Protein AF-0000000065987281 (afdb_homodimer)

Organism: Mycobacterium tuberculosis (strain CDC 1551 / Oshkosh) (NCBI:txid83331)

Nearest PDB structures (foldseek):
  4pws-assembly1_A  TM=9.158E-01  e=1.851E-15  Mycobacterium tuberculosis
  1tu1-assembly1_A  TM=6.403E-01  e=1.860E-04  Pseudomonas aeruginosa PAO1
  6e8a-assembly1_A-3  TM=5.731E-01  e=9.813E-04  Salmonella enterica subsp. enterica serovar Typhimurium
  6e8a-assembly2_B-2  TM=5.804E-01  e=4.147E-03  Salmonella enterica subsp. enterica serovar Typhimurium
  4r1d-assembly1_B  TM=4.028E-01  e=1.478E+00  Pseudomonas aeruginosa PAO1

pLDDT: mean 78.79, std 28.41, range [20.97, 98.88]

Secondary structure (DSSP, 8-state):
------------------------------------------------------PPPPPHHHHHHHTT-EEEEE-GGG-SSEEEE----TTEEE---TTS-TT-EEEEESSSSSEEEEEEEEEES---HHHHHTTTTHHHHHSTT-EEEEEE---BTTB-EEEEEEEEEETTEEEEEEEEEE--BPSTTT--EEEEEEEEEEEGGGTTTTHHHHHHHHHH-EEEE-/------------------------------------------------------PPPPPHHHHHH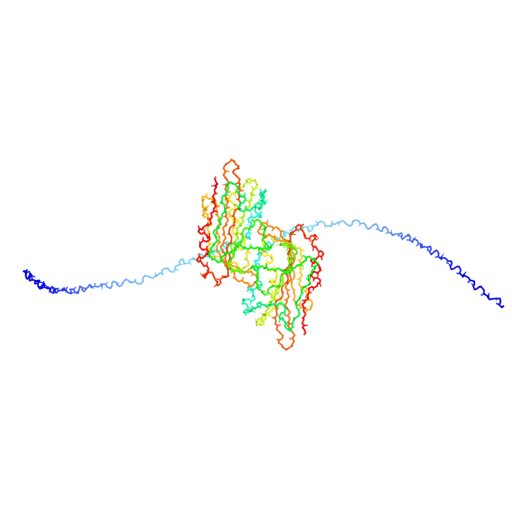HTT-EEEEE-GGG-SSEEEE----TTEEE---TTS-TT-EEEEESSSSSEEEEEEEEEES---HHHHHTTTTHHHHHSTT-EEEEEE---BTTB-EEEEEEEEEETTEEEEEEEEEE--BPSTTT--EEEEEEEEEEEGGGTTTTHHHHHHHHHH-EEEE-

Sequence (452 aa):
MAGRRCPQDSVRPLAVAVAVATLAMSAVACGPKSPDFQSILSTSPTTSAVSTTTEVPVPLWKYLESVGVTGEPVAPSSLTDLTVSIPTPPGWAPMKNPNITPNTEMIAKGESYPTAMLMVFKLHRDFDIAEALKHGTADARLSTNFTELDSSTADFNGFPSSMIQGSYDLHGRRLHTWNRIVFPTGAPPAKQRYLVQLTITSLANEAVKHASDIEAIIAGFVVAAKMAGRRCPQDSVRPLAVAVAVATLAMSAVACGPKSPDFQSILSTSPTTSAVSTTTEVPVPLWKYLESVGVTGEPVAPSSLTDLTVSIPTPPGWAPMKNPNITPNTEMIAKGESYPTAMLMVFKLHRDFDIAEALKHGTADARLSTNFTELDSSTADFNGFPSSMIQGSYDLHGRRLHTWNRIVFPTGAPPAKQRYLVQLTITSLANEAVKHASDIEAIIAGFVVAAK

Structure (mmCIF, N/CA/C/O backbone):
data_AF-0000000065987281-model_v1
#
loop_
_entity.id
_entity.type
_entity.pdbx_description
1 polymer 'Putative lipoprotein LpqT'
#
loop_
_atom_site.group_PDB
_atom_site.id
_atom_site.type_symbol
_atom_site.label_atom_id
_atom_site.label_alt_id
_atom_site.label_comp_id
_atom_site.label_asym_id
_atom_site.label_entity_id
_atom_site.label_seq_id
_atom_site.pdbx_PDB_ins_code
_atom_site.Cartn_x
_atom_site.Cartn_y
_atom_site.Cartn_z
_atom_site.occupancy
_atom_site.B_iso_or_equiv
_atom_site.auth_seq_id
_atom_site.auth_comp_id
_atom_site.auth_asym_id
_atom_site.auth_atom_id
_atom_site.pdbx_PDB_model_num
ATOM 1 N N . MET A 1 1 ? -55.469 58.344 -33.75 1 21.7 1 MET A N 1
ATOM 2 C CA . MET A 1 1 ? -55.719 58.031 -35.156 1 21.7 1 MET A CA 1
ATOM 3 C C . MET A 1 1 ? -54.438 58.156 -35.969 1 21.7 1 MET A C 1
ATOM 5 O O . MET A 1 1 ? -54.375 57.656 -37.094 1 21.7 1 MET A O 1
ATOM 9 N N . ALA A 1 2 ? -53.531 59.188 -35.688 1 26.03 2 ALA A N 1
ATOM 10 C CA . ALA A 1 2 ? -52.688 59.875 -36.656 1 26.03 2 ALA A CA 1
ATOM 11 C C . ALA A 1 2 ? -51.531 59.031 -37.094 1 26.03 2 ALA A C 1
ATOM 13 O O . ALA A 1 2 ? -50.875 58.375 -36.25 1 26.03 2 ALA A O 1
ATOM 14 N N . GLY A 1 3 ? -51.406 58.688 -38.406 1 23.92 3 GLY A N 1
ATOM 15 C CA . GLY A 1 3 ? -50.875 57.75 -39.375 1 23.92 3 GLY A CA 1
ATOM 16 C C . GLY A 1 3 ? -49.375 57.969 -39.688 1 23.92 3 GLY A C 1
ATOM 17 O O . GLY A 1 3 ? -49.031 58.656 -40.625 1 23.92 3 GLY A O 1
ATOM 18 N N . ARG A 1 4 ? -48.5 58.344 -38.594 1 27.12 4 ARG A N 1
ATOM 19 C CA . ARG A 1 4 ? -47.219 59 -38.906 1 27.12 4 ARG A CA 1
ATOM 20 C C . ARG A 1 4 ? -46.344 58.125 -39.781 1 27.12 4 ARG A C 1
ATOM 22 O O . ARG A 1 4 ? -46.156 56.938 -39.531 1 27.12 4 ARG A O 1
ATOM 29 N N . ARG A 1 5 ? -46.281 58.531 -41.125 1 22.77 5 ARG A N 1
ATOM 30 C CA . ARG A 1 5 ? -45.75 57.969 -42.375 1 22.77 5 ARG A CA 1
ATOM 31 C C . ARG A 1 5 ? -44.25 57.719 -42.25 1 22.77 5 ARG A C 1
ATOM 33 O O . ARG A 1 5 ? -43.469 58.625 -41.906 1 22.77 5 ARG A O 1
ATOM 40 N N . CYS A 1 6 ? -43.75 56.438 -42.031 1 26.55 6 CYS A N 1
ATOM 41 C CA . CYS A 1 6 ? -42.5 55.781 -41.75 1 26.55 6 CYS A CA 1
ATOM 42 C C . CYS A 1 6 ? -41.531 55.906 -42.906 1 26.55 6 CYS A C 1
ATOM 44 O O . CYS A 1 6 ? -40.594 55.094 -43.031 1 26.55 6 CYS A O 1
ATOM 46 N N . PRO A 1 7 ? -41.469 57.219 -43.625 1 26.38 7 PRO A N 1
ATOM 47 C CA . PRO A 1 7 ? -40.906 57 -44.938 1 26.38 7 PRO A CA 1
ATOM 48 C C . PRO A 1 7 ? -39.531 56.344 -44.875 1 26.38 7 PRO A C 1
ATOM 50 O O . PRO A 1 7 ? -38.875 56.344 -43.844 1 26.38 7 PRO A O 1
ATOM 53 N N . GLN A 1 8 ? -39.031 55.875 -46.094 1 21.27 8 GLN A N 1
ATOM 54 C CA . GLN A 1 8 ? -38.25 54.938 -46.938 1 21.27 8 GLN A CA 1
ATOM 55 C C . GLN A 1 8 ? -36.812 55.438 -47.094 1 21.27 8 GLN A C 1
ATOM 57 O O . GLN A 1 8 ? -36.594 56.469 -47.688 1 21.27 8 GLN A O 1
ATOM 62 N N . ASP A 1 9 ? -36.031 55.469 -45.875 1 23.39 9 ASP A N 1
ATOM 63 C CA . ASP A 1 9 ? -34.688 56.062 -45.875 1 23.39 9 ASP A CA 1
ATOM 64 C C . ASP A 1 9 ? -33.812 55.406 -46.969 1 23.39 9 ASP A C 1
ATOM 66 O O . ASP A 1 9 ? -33.75 54.188 -47.062 1 23.39 9 ASP A O 1
ATOM 70 N N . SER A 1 10 ? -33.656 56.094 -48.156 1 23.81 10 SER A N 1
ATOM 71 C CA . SER A 1 10 ? -32.969 55.844 -49.438 1 23.81 10 SER A CA 1
ATOM 72 C C . SER A 1 10 ? -31.5 55.562 -49.219 1 23.81 10 SER A C 1
ATOM 74 O O . SER A 1 10 ? -30.797 56.375 -48.625 1 23.81 10 SER A O 1
ATOM 76 N N . VAL A 1 11 ? -31.109 54.281 -49.125 1 28.66 11 VAL A N 1
ATOM 77 C CA . VAL A 1 11 ? -29.844 53.562 -48.938 1 28.66 11 VAL A CA 1
ATOM 78 C C . VAL A 1 11 ? -28.891 53.906 -50.062 1 28.66 11 VAL A C 1
ATOM 80 O O . VAL A 1 11 ? -29.125 53.594 -51.219 1 28.66 11 VAL A O 1
ATOM 83 N N . ARG A 1 12 ? -28.391 55.188 -50.094 1 24.36 12 ARG A N 1
ATOM 84 C CA . ARG A 1 12 ? -27.547 55.562 -51.219 1 24.36 12 ARG A CA 1
ATOM 85 C C . ARG A 1 12 ? -26.297 54.688 -51.281 1 24.36 12 ARG A C 1
ATOM 87 O O . ARG A 1 12 ? -25.609 54.5 -50.281 1 24.36 12 ARG A O 1
ATOM 94 N N . PRO A 1 13 ? -26.047 53.938 -52.406 1 29.09 13 PRO A N 1
ATOM 95 C CA . PRO A 1 13 ? -25.094 52.875 -52.75 1 29.09 13 PRO A CA 1
ATOM 96 C C . PRO A 1 13 ? -23.672 53.406 -52.906 1 29.09 13 PRO A C 1
ATOM 98 O O . PRO A 1 13 ? -22.766 52.625 -53.281 1 29.09 13 PRO A O 1
ATOM 101 N N . LEU A 1 14 ? -23.219 54.438 -52.125 1 26.23 14 LEU A N 1
ATOM 102 C CA . LEU A 1 14 ? -22.094 55.062 -52.812 1 26.23 14 LEU A CA 1
ATOM 103 C C . LEU A 1 14 ? -20.984 54.031 -53.094 1 26.23 14 LEU A C 1
ATOM 105 O O . LEU A 1 14 ? -20.719 53.188 -52.25 1 26.23 14 LEU A O 1
ATOM 109 N N . ALA A 1 15 ? -20.391 53.969 -54.312 1 24.39 15 ALA A N 1
ATOM 110 C CA . ALA A 1 15 ? -19.5 53.281 -55.25 1 24.39 15 ALA A CA 1
ATOM 111 C C . ALA A 1 15 ? -18.047 53.375 -54.812 1 24.39 15 ALA A C 1
ATOM 113 O O . ALA A 1 15 ? -17.484 54.469 -54.688 1 24.39 15 ALA A O 1
ATOM 114 N N . VAL A 1 16 ? -17.641 52.5 -53.844 1 25.03 16 VAL A N 1
ATOM 115 C CA . VAL A 1 16 ? -16.312 52.438 -53.219 1 25.03 16 VAL A CA 1
ATOM 116 C C . VAL A 1 16 ? -15.273 52.094 -54.312 1 25.03 16 VAL A C 1
ATOM 118 O O . VAL A 1 16 ? -15.336 51.062 -54.938 1 25.03 16 VAL A O 1
ATOM 121 N N . ALA A 1 17 ? -14.758 53.156 -55.031 1 24.08 17 ALA A N 1
ATOM 122 C CA . ALA A 1 17 ? -13.789 53.062 -56.125 1 24.08 17 ALA A CA 1
ATOM 123 C C . ALA A 1 17 ? -12.523 52.344 -55.656 1 24.08 17 ALA A C 1
ATOM 125 O O . ALA A 1 17 ? -12.055 52.562 -54.531 1 24.08 17 ALA A O 1
ATOM 126 N N . VAL A 1 18 ? -12.133 51.25 -56.344 1 25.89 18 VAL A N 1
ATOM 127 C CA . VAL A 1 18 ? -11.227 50.094 -56.312 1 25.89 18 VAL A CA 1
ATOM 128 C C . VAL A 1 18 ? -9.805 50.562 -56.656 1 25.89 18 VAL A C 1
ATOM 130 O O . VAL A 1 18 ? -8.891 49.75 -56.75 1 25.89 18 VAL A O 1
ATOM 133 N N . ALA A 1 19 ? -9.273 51.781 -56.188 1 24.64 19 ALA A N 1
ATOM 134 C CA . ALA A 1 19 ? -8.055 52.094 -56.938 1 24.64 19 ALA A CA 1
ATOM 135 C C . ALA A 1 19 ? -6.941 51.125 -56.594 1 24.64 19 ALA A C 1
ATOM 137 O O . ALA A 1 19 ? -6.672 50.844 -55.438 1 24.64 19 ALA A O 1
ATOM 138 N N . VAL A 1 20 ? -6.578 50.188 -57.531 1 24.39 20 VAL A N 1
ATOM 139 C CA . VAL A 1 20 ? -5.645 49.062 -57.594 1 24.39 20 VAL A CA 1
ATOM 140 C C . VAL A 1 20 ? -4.211 49.562 -57.625 1 24.39 20 VAL A C 1
ATOM 142 O O . VAL A 1 20 ? -3.803 50.25 -58.562 1 24.39 20 VAL A O 1
ATOM 145 N N . ALA A 1 21 ? -3.629 50.062 -56.469 1 24.48 21 ALA A N 1
ATOM 146 C CA . ALA A 1 21 ? -2.285 50.656 -56.5 1 24.48 21 ALA A CA 1
ATOM 147 C C . ALA A 1 21 ? -1.244 49.594 -56.875 1 24.48 21 ALA A C 1
ATOM 149 O O . ALA A 1 21 ? -1.196 48.531 -56.25 1 24.48 21 ALA A O 1
ATOM 150 N N . THR A 1 22 ? -0.729 49.531 -58.094 1 25.84 22 THR A N 1
ATOM 151 C CA . THR A 1 22 ? 0.221 48.656 -58.75 1 25.84 22 THR A CA 1
ATOM 152 C C . THR A 1 22 ? 1.628 48.844 -58.188 1 25.84 22 THR A C 1
ATOM 154 O O . THR A 1 22 ? 2.246 49.906 -58.406 1 25.84 22 THR A O 1
ATOM 157 N N . LEU A 1 23 ? 1.934 48.594 -56.875 1 24.02 23 LEU A N 1
ATOM 158 C CA . LEU A 1 23 ? 3.27 48.906 -56.375 1 24.02 23 LEU A CA 1
ATOM 159 C C . LEU A 1 23 ? 4.324 48.062 -57.062 1 24.02 23 LEU A C 1
ATOM 161 O O . LEU A 1 23 ? 4.176 46.844 -57.188 1 24.02 23 LEU A O 1
ATOM 165 N N . ALA A 1 24 ? 5.238 48.656 -57.906 1 24.72 24 ALA A N 1
ATOM 166 C CA . ALA A 1 24 ? 6.367 48.25 -58.75 1 24.72 24 ALA A CA 1
ATOM 167 C C . ALA A 1 24 ? 7.512 47.688 -57.906 1 24.72 24 ALA A C 1
ATOM 169 O O . ALA A 1 24 ? 8.078 48.406 -57.062 1 24.72 24 ALA A O 1
ATOM 170 N N . MET A 1 25 ? 7.555 46.438 -57.406 1 24.69 25 MET A N 1
ATOM 171 C CA . MET A 1 25 ? 8.539 45.844 -56.531 1 24.69 25 MET A CA 1
ATOM 172 C C . MET A 1 25 ? 9.867 45.625 -57.25 1 24.69 25 MET A C 1
ATOM 174 O O . MET A 1 25 ? 9.93 44.969 -58.281 1 24.69 25 MET A O 1
ATOM 178 N N . SER A 1 26 ? 10.773 46.656 -57.219 1 25.11 26 SER A N 1
ATOM 179 C CA . SER A 1 26 ? 12.109 46.562 -57.812 1 25.11 26 SER A CA 1
ATOM 180 C C . SER A 1 26 ? 12.883 45.406 -57.25 1 25.11 26 SER A C 1
ATOM 182 O O . SER A 1 26 ? 12.852 45.156 -56.031 1 25.11 26 SER A O 1
ATOM 184 N N . ALA A 1 27 ? 13.227 44.406 -58.031 1 27.03 27 ALA A N 1
ATOM 185 C CA . ALA A 1 27 ? 13.898 43.125 -57.969 1 27.03 27 ALA A CA 1
ATOM 186 C C . ALA A 1 27 ? 15.391 43.281 -57.719 1 27.03 27 ALA A C 1
ATOM 188 O O . ALA A 1 27 ? 16.141 43.719 -58.594 1 27.03 27 ALA A O 1
ATOM 189 N N . VAL A 1 28 ? 15.828 44.094 -56.625 1 28.91 28 VAL A N 1
ATOM 190 C CA . VAL A 1 28 ? 17.266 44.25 -56.469 1 28.91 28 VAL A CA 1
ATOM 191 C C . VAL A 1 28 ? 17.938 42.875 -56.406 1 28.91 28 VAL A C 1
ATOM 193 O O . VAL A 1 28 ? 17.469 41.969 -55.688 1 28.91 28 VAL A O 1
ATOM 196 N N . ALA A 1 29 ? 18.672 42.469 -57.438 1 28.38 29 ALA A N 1
ATOM 197 C CA . ALA A 1 29 ? 19.453 41.312 -57.812 1 28.38 29 ALA A CA 1
ATOM 198 C C . ALA A 1 29 ? 20.609 41.094 -56.844 1 28.38 29 ALA A C 1
ATOM 200 O O . ALA A 1 29 ? 21.625 41.781 -56.938 1 28.38 29 ALA A O 1
ATOM 201 N N . CYS A 1 30 ? 20.531 41.281 -55.469 1 30.81 30 CYS A N 1
ATOM 202 C CA . CYS A 1 30 ? 21.719 41.219 -54.594 1 30.81 30 CYS A CA 1
ATOM 203 C C . CYS A 1 30 ? 22.469 39.906 -54.812 1 30.81 30 CYS A C 1
ATOM 205 O O . CYS A 1 30 ? 21.859 38.844 -54.906 1 30.81 30 CYS A O 1
ATOM 207 N N . GLY A 1 31 ? 23.625 39.938 -55.469 1 28.56 31 GLY A N 1
ATOM 208 C CA . GLY A 1 31 ? 24.688 39 -55.812 1 28.56 31 GLY A CA 1
ATOM 209 C C . GLY A 1 31 ? 25.094 38.125 -54.656 1 28.56 31 GLY A C 1
ATOM 210 O O . GLY A 1 31 ? 24.875 38.469 -53.5 1 28.56 31 GLY A O 1
ATOM 211 N N . PRO A 1 32 ? 25.281 36.781 -54.938 1 28.42 32 PRO A N 1
ATOM 212 C CA . PRO A 1 32 ? 25.469 35.625 -54.031 1 28.42 32 PRO A CA 1
ATOM 213 C C . PRO A 1 32 ? 26.734 35.75 -53.188 1 28.42 32 PRO A C 1
ATOM 215 O O . PRO A 1 32 ? 27.844 35.87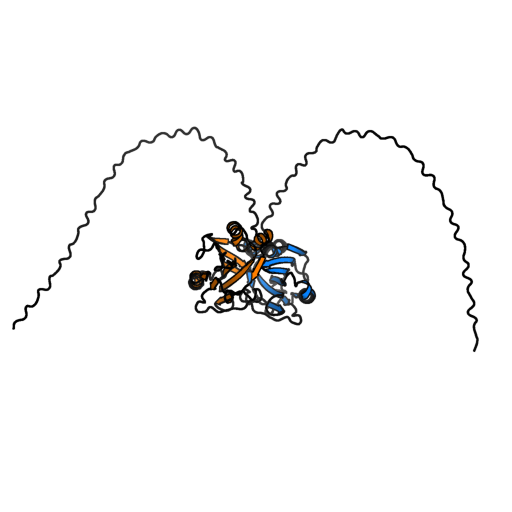5 -53.75 1 28.42 32 PRO A O 1
ATOM 218 N N . LYS A 1 33 ? 26.828 36.562 -52.156 1 30.55 33 LYS A N 1
ATOM 219 C CA . LYS A 1 33 ? 28.016 36.594 -51.312 1 30.55 33 LYS A CA 1
ATOM 220 C C . LYS A 1 33 ? 28.438 35.188 -50.906 1 30.55 33 LYS A C 1
ATOM 222 O O . LYS A 1 33 ? 27.594 34.375 -50.5 1 30.55 33 LYS A O 1
ATOM 227 N N . SER A 1 34 ? 29.547 34.75 -51.375 1 27.56 34 SER A N 1
ATOM 228 C CA . SER A 1 34 ? 30.266 33.5 -51.156 1 27.56 34 SER A CA 1
ATOM 229 C C . SER A 1 34 ? 30.516 33.219 -49.688 1 27.56 34 SER A C 1
ATOM 231 O O . SER A 1 34 ? 31.109 34.062 -48.969 1 27.56 34 SER A O 1
ATOM 233 N N . PRO A 1 35 ? 29.594 32.594 -49 1 29.2 35 PRO A N 1
ATOM 234 C CA . PRO A 1 35 ? 29.734 32.438 -47.562 1 29.2 35 PRO A CA 1
ATOM 235 C C . PRO A 1 35 ? 31.047 31.75 -47.156 1 29.2 35 PRO A C 1
ATOM 237 O O . PRO A 1 35 ? 31.578 30.953 -47.938 1 29.2 35 PRO A O 1
ATOM 240 N N . ASP A 1 36 ? 31.969 32.562 -46.562 1 29.19 36 ASP A N 1
ATOM 241 C CA . ASP A 1 36 ? 33.188 32.156 -45.906 1 29.19 36 ASP A CA 1
ATOM 242 C C . ASP A 1 36 ? 32.969 30.969 -44.969 1 29.19 36 ASP A C 1
ATOM 244 O O . ASP A 1 36 ? 32.188 31.047 -44.031 1 29.19 36 ASP A O 1
ATOM 248 N N . PHE A 1 37 ? 33.125 29.703 -45.406 1 28.09 37 PHE A N 1
ATOM 249 C CA . PHE A 1 37 ? 33 28.391 -44.812 1 28.09 37 PHE A CA 1
ATOM 250 C C . PHE A 1 37 ? 33.969 28.25 -43.625 1 28.09 37 PHE A C 1
ATOM 252 O O . PHE A 1 37 ? 34.188 27.141 -43.125 1 28.09 37 PHE A O 1
ATOM 259 N N . GLN A 1 38 ? 34.844 29.25 -43.344 1 27.12 38 GLN A N 1
ATOM 260 C CA . GLN A 1 38 ? 35.938 28.766 -42.5 1 27.12 38 GLN A CA 1
ATOM 261 C C . GLN A 1 38 ? 35.406 28.156 -41.188 1 27.12 38 GLN A C 1
ATOM 263 O O . GLN A 1 38 ? 35.906 27.109 -40.75 1 27.12 38 GLN A O 1
ATOM 268 N N . SER A 1 39 ? 34.938 28.969 -40.25 1 27.86 39 SER A N 1
ATOM 269 C CA . SER A 1 39 ? 35.25 28.734 -38.844 1 27.86 39 SER A CA 1
ATOM 270 C C . SER A 1 39 ? 34.406 27.625 -38.281 1 27.86 39 SER A C 1
ATOM 272 O O . SER A 1 39 ? 33.406 27.875 -37.594 1 27.86 39 SER A O 1
ATOM 274 N N . ILE A 1 40 ? 33.812 26.797 -39 1 29.81 40 ILE A N 1
ATOM 275 C CA . ILE A 1 40 ? 32.906 25.938 -38.219 1 29.81 40 ILE A CA 1
ATOM 276 C C . ILE A 1 40 ? 33.75 25.078 -37.281 1 29.81 40 ILE A C 1
ATOM 278 O O . ILE A 1 40 ? 34.375 24.094 -37.688 1 29.81 40 ILE A O 1
ATOM 282 N N . LEU A 1 41 ? 34.844 25.703 -36.656 1 29.86 41 LEU A N 1
ATOM 283 C CA . LEU A 1 41 ? 35.469 24.859 -35.625 1 29.86 41 LEU A CA 1
ATOM 284 C C . LEU A 1 41 ? 34.438 24.219 -34.719 1 29.86 41 LEU A C 1
ATOM 286 O O . LEU A 1 41 ? 33.469 24.859 -34.312 1 29.86 41 LEU A O 1
ATOM 290 N N . SER A 1 42 ? 34.375 22.875 -34.875 1 30.89 42 SER A N 1
ATOM 291 C CA . SER A 1 42 ? 33.625 21.812 -34.219 1 30.89 42 SER A CA 1
ATOM 292 C C . SER A 1 42 ? 33.688 21.922 -32.719 1 30.89 42 SER A C 1
ATOM 294 O O . SER A 1 42 ? 34.75 21.719 -32.125 1 30.89 42 SER A O 1
ATOM 296 N N . THR A 1 43 ? 33.188 23.016 -32.094 1 35.44 43 THR A N 1
ATOM 297 C CA . THR A 1 43 ? 33 22.953 -30.641 1 35.44 43 THR A CA 1
ATOM 298 C C . THR A 1 43 ? 32.406 21.609 -30.219 1 35.44 43 THR A C 1
ATOM 300 O O . THR A 1 43 ? 31.312 21.25 -30.656 1 35.44 43 THR A O 1
ATOM 303 N N . SER A 1 44 ? 33.219 20.578 -29.969 1 36.06 44 SER A N 1
ATOM 304 C CA . SER A 1 44 ? 32.875 19.328 -29.344 1 36.06 44 SER A CA 1
ATOM 305 C C . SER A 1 44 ? 32.031 19.547 -28.094 1 36.06 44 SER A C 1
ATOM 307 O O . SER A 1 44 ? 32.438 20.266 -27.172 1 36.06 44 SER A O 1
ATOM 309 N N . PRO A 1 45 ? 30.703 19.609 -28.203 1 32.59 45 PRO A N 1
ATOM 310 C CA . PRO A 1 45 ? 29.906 19.703 -26.984 1 32.59 45 PRO A CA 1
ATOM 311 C C . PRO A 1 45 ? 30.328 18.672 -25.938 1 32.59 45 PRO A C 1
ATOM 313 O O . PRO A 1 45 ? 30.453 17.5 -26.25 1 32.59 45 PRO A O 1
ATOM 316 N N . THR A 1 46 ? 31.328 18.938 -25.156 1 33.38 46 THR A N 1
ATOM 317 C CA . THR A 1 46 ? 31.484 18.141 -23.953 1 33.38 46 THR A CA 1
ATOM 318 C C . THR A 1 46 ? 30.156 17.984 -23.234 1 33.38 46 THR A C 1
ATOM 320 O O . THR A 1 46 ? 29.578 18.953 -22.75 1 33.38 46 THR A O 1
ATOM 323 N N . THR A 1 47 ? 29.266 17.156 -23.812 1 35.53 47 THR A N 1
ATOM 324 C CA . THR A 1 47 ? 28.078 16.734 -23.078 1 35.53 47 THR A CA 1
ATOM 325 C C . THR A 1 47 ? 28.453 16.312 -21.672 1 35.53 47 THR A C 1
ATOM 327 O O . THR A 1 47 ? 29.172 15.336 -21.469 1 35.53 47 THR A O 1
ATOM 330 N N . SER A 1 48 ? 28.938 17.234 -20.859 1 33.28 48 SER A N 1
ATOM 331 C CA . SER A 1 48 ? 28.922 16.875 -19.438 1 33.28 48 SER A CA 1
ATOM 332 C C . SER A 1 48 ? 27.641 16.141 -19.062 1 33.28 48 SER A C 1
ATOM 334 O O . SER A 1 48 ? 26.547 16.703 -19.156 1 33.28 48 SER A O 1
ATOM 336 N N . ALA A 1 49 ? 27.641 14.914 -19.359 1 33.62 49 ALA A N 1
ATOM 337 C CA . ALA A 1 49 ? 26.531 14.125 -18.812 1 33.62 49 ALA A CA 1
ATOM 338 C C . ALA A 1 49 ? 26.312 14.445 -17.344 1 33.62 49 ALA A C 1
ATOM 340 O O . ALA A 1 49 ? 27.203 14.273 -16.516 1 33.62 49 ALA A O 1
ATOM 341 N N . VAL A 1 50 ? 25.75 15.609 -17 1 33.25 50 VAL A N 1
ATOM 342 C CA . VAL A 1 50 ? 25.219 15.68 -15.641 1 33.25 50 VAL A CA 1
ATOM 343 C C . VAL A 1 50 ? 24.656 14.32 -15.227 1 33.25 50 VAL A C 1
ATOM 345 O O . VAL A 1 50 ? 23.812 13.758 -15.914 1 33.25 50 VAL A O 1
ATOM 348 N N . SER A 1 51 ? 25.453 13.398 -14.867 1 34.28 51 SER A N 1
ATOM 349 C CA . SER A 1 51 ? 24.953 12.195 -14.211 1 34.28 51 SER A CA 1
ATOM 350 C C . SER A 1 51 ? 23.766 12.508 -13.305 1 34.28 51 SER A C 1
ATOM 352 O O . SER A 1 51 ? 23.922 13.172 -12.281 1 34.28 51 SER A O 1
ATOM 354 N N . THR A 1 52 ? 22.656 13.039 -13.727 1 38.34 52 THR A N 1
ATOM 355 C CA . THR A 1 52 ? 21.484 13.117 -12.859 1 38.34 52 THR A CA 1
ATOM 356 C C . THR A 1 52 ? 21.359 11.867 -12 1 38.34 52 THR A C 1
ATOM 358 O O . THR A 1 52 ? 21.047 10.789 -12.508 1 38.34 52 THR A O 1
ATOM 361 N N . THR A 1 53 ? 22.266 11.461 -11.211 1 41.31 53 THR A N 1
ATOM 362 C CA . THR A 1 53 ? 22.062 10.414 -10.219 1 41.31 53 THR A CA 1
ATOM 363 C C . THR A 1 53 ? 20.641 10.461 -9.664 1 41.31 53 THR A C 1
ATOM 365 O O . THR A 1 53 ? 20.25 11.438 -9.016 1 41.31 53 THR A O 1
ATOM 368 N N . THR A 1 54 ? 19.656 10.164 -10.367 1 52.69 54 THR A N 1
ATOM 369 C CA . THR A 1 54 ? 18.281 10.148 -9.906 1 52.69 54 THR A CA 1
ATOM 370 C C . THR A 1 54 ? 18.172 9.539 -8.508 1 52.69 54 THR A C 1
ATOM 372 O O . THR A 1 54 ? 18.422 8.352 -8.328 1 52.69 54 THR A O 1
ATOM 375 N N . GLU A 1 55 ? 18.578 10.234 -7.453 1 65.25 55 GLU A N 1
ATOM 376 C CA . GLU A 1 55 ? 18.562 9.836 -6.051 1 65.25 55 GLU A CA 1
ATOM 377 C C . GLU A 1 55 ? 17.203 9.273 -5.648 1 65.25 55 GLU A C 1
ATOM 379 O O . GLU A 1 55 ? 16.156 9.758 -6.102 1 65.25 55 GLU A O 1
ATOM 384 N N . VAL A 1 56 ? 17.156 8.062 -5.027 1 78.88 56 VAL A N 1
ATOM 385 C CA . VAL A 1 56 ? 15.961 7.434 -4.477 1 78.88 56 VAL A CA 1
ATOM 386 C C . VAL A 1 56 ? 15.305 8.367 -3.459 1 78.88 56 VAL A C 1
ATOM 388 O O . VAL A 1 56 ? 15.961 8.844 -2.533 1 78.88 56 VAL A O 1
ATOM 391 N N . PRO A 1 57 ? 14.109 8.766 -3.742 1 88.69 57 PRO A N 1
ATOM 392 C CA . PRO A 1 57 ? 13.422 9.641 -2.787 1 88.69 57 PRO A CA 1
ATOM 393 C C . PRO A 1 57 ? 13.453 9.094 -1.361 1 88.69 57 PRO A C 1
ATOM 395 O O . PRO A 1 57 ? 13.344 7.883 -1.155 1 88.69 57 PRO A O 1
ATOM 398 N N . VAL A 1 58 ? 13.719 10.016 -0.394 1 91.88 58 VAL A N 1
ATOM 399 C CA . VAL A 1 58 ? 13.68 9.648 1.019 1 91.88 58 VAL A CA 1
ATOM 400 C C . VAL A 1 58 ? 12.281 9.883 1.576 1 91.88 58 VAL A C 1
ATOM 402 O O . VAL A 1 58 ? 11.789 11.008 1.606 1 91.88 58 VAL A O 1
ATOM 405 N 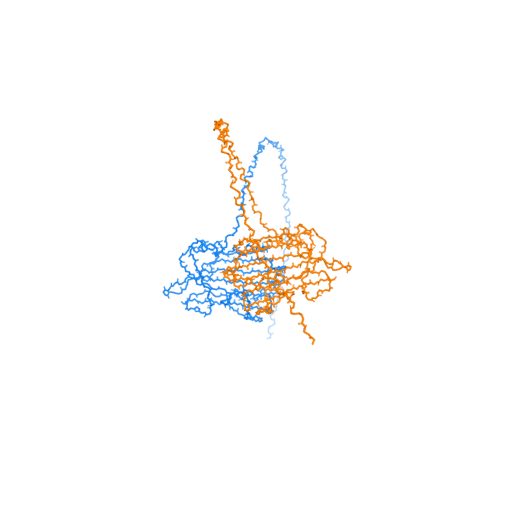N . PRO A 1 59 ? 11.617 8.852 2.107 1 94.06 59 PRO A N 1
ATOM 406 C CA . PRO A 1 59 ? 10.258 8.992 2.648 1 94.06 59 PRO A CA 1
ATOM 407 C C . PRO A 1 59 ? 10.195 9.969 3.822 1 94.06 59 PRO A C 1
ATOM 409 O O . PRO A 1 59 ? 11.156 10.086 4.582 1 94.06 59 PRO A O 1
ATOM 412 N N . LEU A 1 60 ? 9.102 10.57 3.994 1 95.06 60 LEU A N 1
ATOM 413 C CA . LEU A 1 60 ? 8.883 11.617 4.988 1 95.06 60 LEU A CA 1
ATOM 414 C C . LEU A 1 60 ? 9.172 11.094 6.395 1 95.06 60 LEU A C 1
ATOM 416 O O . LEU A 1 60 ? 9.945 11.703 7.141 1 95.06 60 LEU A O 1
ATOM 420 N N . TRP A 1 61 ? 8.656 9.961 6.73 1 93.31 61 TRP A N 1
ATOM 421 C CA . TRP A 1 61 ? 8.797 9.453 8.086 1 93.31 61 TRP A CA 1
ATOM 422 C C . TRP A 1 61 ? 10.242 9.047 8.367 1 93.31 61 TRP A C 1
ATOM 424 O O . TRP A 1 61 ? 10.734 9.203 9.492 1 93.31 61 TRP A O 1
ATOM 434 N N . LYS A 1 62 ? 10.875 8.5 7.344 1 91.94 62 LYS A N 1
ATOM 435 C CA . LYS A 1 62 ? 12.297 8.203 7.5 1 91.94 62 LYS A CA 1
ATOM 436 C C . LYS A 1 62 ? 13.094 9.461 7.82 1 91.94 62 LYS A C 1
ATOM 438 O O . LYS A 1 62 ? 13.953 9.453 8.695 1 91.94 62 LYS A O 1
ATOM 443 N N . TYR A 1 63 ? 12.844 10.508 7.105 1 96.12 63 TYR A N 1
ATOM 444 C CA . TYR A 1 63 ? 13.508 11.781 7.387 1 96.12 63 TYR A CA 1
ATOM 445 C C . TYR A 1 63 ? 13.18 12.266 8.797 1 96.12 63 TYR A C 1
ATOM 447 O O . TYR A 1 63 ? 14.086 12.617 9.555 1 96.12 63 TYR A O 1
ATOM 455 N N . LEU A 1 64 ? 11.867 12.297 9.172 1 96.25 64 LEU A N 1
ATOM 456 C CA . LEU A 1 64 ? 11.461 12.773 10.484 1 96.25 64 LEU A CA 1
ATOM 457 C C . LEU A 1 64 ? 12.148 11.992 11.594 1 96.25 64 LEU A C 1
ATOM 459 O O . LEU A 1 64 ? 12.664 12.578 12.547 1 96.25 64 LEU A O 1
ATOM 463 N N . GLU A 1 65 ? 12.219 10.711 11.406 1 93.44 65 GLU A N 1
ATOM 464 C CA . GLU A 1 65 ? 12.906 9.875 12.383 1 93.44 65 GLU A CA 1
ATOM 465 C C . GLU A 1 65 ? 14.398 10.211 12.445 1 93.44 65 GLU A C 1
ATOM 467 O O . GLU A 1 65 ? 14.992 10.211 13.523 1 93.44 65 GLU A O 1
ATOM 472 N N . SER A 1 66 ? 14.984 10.461 11.32 1 95.5 66 SER A N 1
ATOM 473 C CA . SER A 1 66 ? 16.422 10.742 11.258 1 95.5 66 SER A CA 1
ATOM 474 C C . SER A 1 66 ? 16.766 12.008 12.039 1 95.5 66 SER A C 1
ATOM 476 O O . SER A 1 66 ? 17.906 12.164 12.5 1 95.5 66 SER A O 1
ATOM 478 N N . VAL A 1 67 ? 15.844 12.859 12.203 1 97.19 67 VAL A N 1
ATOM 479 C CA . VAL A 1 67 ? 16.109 14.094 12.93 1 97.19 67 VAL A CA 1
ATOM 480 C C . VAL A 1 67 ? 15.453 14.031 14.312 1 97.19 67 VAL A C 1
ATOM 482 O O . VAL A 1 67 ? 15.273 15.055 14.969 1 97.19 67 VAL A O 1
ATOM 485 N N . GLY A 1 68 ? 14.953 12.836 14.742 1 96.25 68 GLY A N 1
ATOM 486 C CA . GLY A 1 68 ? 14.516 12.555 16.109 1 96.25 68 GLY A CA 1
ATOM 487 C C . GLY A 1 68 ? 13.055 12.859 16.344 1 96.25 68 GLY A C 1
ATOM 488 O O . GLY A 1 68 ? 12.586 12.867 17.484 1 96.25 68 GLY A O 1
ATOM 489 N N . VAL A 1 69 ? 12.266 13.148 15.273 1 96.62 69 VAL A N 1
ATOM 490 C CA . VAL A 1 69 ? 10.844 13.453 15.398 1 96.62 69 VAL A CA 1
ATOM 491 C C . VAL A 1 69 ? 10.047 12.164 15.523 1 96.62 69 VAL A C 1
ATOM 493 O O . VAL A 1 69 ? 10.297 11.203 14.789 1 96.62 69 VAL A O 1
ATOM 496 N N . THR A 1 70 ? 9.133 12.133 16.484 1 94.12 70 THR A N 1
ATOM 497 C CA . THR A 1 70 ? 8.211 11.016 16.641 1 94.12 70 THR A CA 1
ATOM 498 C C . THR A 1 70 ? 6.766 11.492 16.5 1 94.12 70 THR A C 1
ATOM 500 O O . THR A 1 70 ? 6.484 12.688 16.594 1 94.12 70 THR A O 1
ATOM 503 N N . GLY A 1 71 ? 5.93 10.516 16.172 1 93.69 71 GLY A N 1
ATOM 504 C CA . GLY A 1 71 ? 4.52 10.836 16.016 1 93.69 71 GLY A CA 1
ATOM 505 C C . GLY A 1 71 ? 3.596 9.742 16.516 1 93.69 71 GLY A C 1
ATOM 506 O O . GLY A 1 71 ? 3.951 8.562 16.5 1 93.69 71 GLY A O 1
ATOM 507 N N . GLU A 1 72 ? 2.436 10.211 16.953 1 92.88 72 GLU A N 1
ATOM 508 C CA . GLU A 1 72 ? 1.371 9.305 17.375 1 92.88 72 GLU A CA 1
ATOM 509 C C . GLU A 1 72 ? 0.086 9.562 16.594 1 92.88 72 GLU A C 1
ATOM 511 O O . GLU A 1 72 ? -0.372 10.703 16.5 1 92.88 72 GLU A O 1
ATOM 516 N N . PRO A 1 73 ? -0.431 8.445 16.016 1 93.44 73 PRO A N 1
ATOM 517 C CA . PRO A 1 73 ? -1.7 8.648 15.32 1 93.44 73 PRO A CA 1
ATOM 518 C C . PRO A 1 73 ? -2.846 9.016 16.266 1 93.44 73 PRO A C 1
ATOM 520 O O . PRO A 1 73 ? -2.951 8.461 17.359 1 93.44 73 PRO A O 1
ATOM 523 N N . VAL A 1 74 ? -3.641 9.969 15.875 1 95.69 74 VAL A N 1
ATOM 524 C CA . VAL A 1 74 ? -4.812 10.375 16.641 1 95.69 74 VAL A CA 1
ATOM 525 C C . VAL A 1 74 ? -6.02 10.508 15.719 1 95.69 74 VAL A C 1
ATOM 527 O O . VAL A 1 74 ? -5.871 10.836 14.539 1 95.69 74 VAL A O 1
ATOM 530 N N . ALA A 1 75 ? -7.18 10.219 16.25 1 95.94 75 ALA A N 1
ATOM 531 C CA . ALA A 1 75 ? -8.398 10.406 15.477 1 95.94 75 ALA A CA 1
ATOM 532 C C . ALA A 1 75 ? -8.672 11.891 15.227 1 95.94 75 ALA A C 1
ATOM 534 O O . ALA A 1 75 ? -8.609 12.703 16.156 1 95.94 75 ALA A O 1
ATOM 535 N N . PRO A 1 76 ? -9.016 12.195 14 1 97.5 76 PRO A N 1
ATOM 536 C CA . PRO A 1 76 ? -9.32 13.602 13.727 1 97.5 76 PRO A CA 1
ATOM 537 C C . PRO A 1 76 ? -10.391 14.172 14.664 1 97.5 76 PRO A C 1
ATOM 539 O O . PRO A 1 76 ? -10.297 15.328 15.078 1 97.5 76 PRO A O 1
ATOM 542 N N . SER A 1 77 ? -11.328 13.383 15.055 1 95.81 77 SER A N 1
ATOM 543 C CA . SER A 1 77 ? -12.461 13.828 15.859 1 95.81 77 SER A CA 1
ATOM 544 C C . SER A 1 77 ? -12.055 14.047 17.312 1 95.81 77 SER A C 1
ATOM 546 O O . SER A 1 77 ? -12.805 14.648 18.094 1 95.81 77 SER A O 1
ATOM 548 N N . SER A 1 78 ? -10.922 13.633 17.688 1 96.44 78 SER A N 1
ATOM 549 C CA . SER A 1 78 ? -10.5 13.719 19.094 1 96.44 78 SER A CA 1
ATOM 550 C C . SER A 1 78 ? -9.727 15.008 19.359 1 96.44 78 SER A C 1
ATOM 552 O O . SER A 1 78 ? -9.406 15.32 20.5 1 96.44 78 SER A O 1
ATOM 554 N N . LEU A 1 79 ? -9.43 15.695 18.375 1 97.31 79 LEU A N 1
ATOM 555 C CA . LEU A 1 79 ? -8.594 16.875 18.5 1 97.31 79 LEU A CA 1
ATOM 556 C C . LEU A 1 79 ? -9.359 18.016 19.172 1 97.31 79 LEU A C 1
ATOM 558 O O . LEU A 1 79 ? -10.531 18.25 18.859 1 97.31 79 LEU A O 1
ATOM 562 N N . THR A 1 80 ? -8.656 18.703 20.094 1 97.12 80 THR A N 1
ATOM 563 C CA . THR A 1 80 ? -9.32 19.781 20.812 1 97.12 80 THR A CA 1
ATOM 564 C C . THR A 1 80 ? -8.758 21.141 20.391 1 97.12 80 THR A C 1
ATOM 566 O O . THR A 1 80 ? -9.383 22.172 20.609 1 97.12 80 THR A O 1
ATOM 569 N N . ASP A 1 81 ? -7.605 21.188 19.75 1 98 81 ASP A N 1
ATOM 570 C CA . ASP A 1 81 ? -6.953 22.453 19.406 1 98 81 ASP A CA 1
ATOM 571 C C . ASP A 1 81 ? -6.859 22.641 17.891 1 98 81 ASP A C 1
ATOM 573 O O . ASP A 1 81 ? -6.289 23.625 17.422 1 98 81 ASP A O 1
ATOM 577 N N . LEU A 1 82 ? -7.363 21.688 17.109 1 98.06 82 LEU A N 1
ATOM 578 C CA . LEU A 1 82 ? -7.332 21.672 15.656 1 98.06 82 LEU A CA 1
ATOM 579 C C . LEU A 1 82 ? -8.609 21.047 15.094 1 98.06 82 LEU A C 1
ATOM 581 O O . LEU A 1 82 ? -9.117 20.062 15.648 1 98.06 82 LEU A O 1
ATOM 585 N N . THR A 1 83 ? -9.172 21.672 14.094 1 98.25 83 THR A N 1
ATOM 586 C CA . THR A 1 83 ? -10.258 21.062 13.336 1 98.25 83 THR A CA 1
ATOM 587 C C . THR A 1 83 ? -9.727 20.406 12.062 1 98.25 83 THR A C 1
ATOM 589 O O . THR A 1 83 ? -9.055 21.062 11.258 1 98.25 83 THR A O 1
ATOM 592 N N . VAL A 1 84 ? -9.875 19.156 11.898 1 98.81 84 VAL A N 1
ATOM 593 C CA . VAL A 1 84 ? -9.539 18.391 10.703 1 98.81 84 VAL A CA 1
ATOM 594 C C . VAL A 1 84 ? -10.75 17.578 10.258 1 98.81 84 VAL A C 1
ATOM 596 O O . VAL A 1 84 ? -11.273 16.766 11.031 1 98.81 84 VAL A O 1
ATOM 599 N N . SER A 1 85 ? -11.219 17.844 8.984 1 98.56 85 SER A N 1
ATOM 600 C CA . SER A 1 85 ? -12.406 17.094 8.562 1 98.56 85 SER A CA 1
ATOM 601 C C . SER A 1 85 ? -12.508 17.047 7.043 1 98.56 85 SER A C 1
ATOM 603 O O . SER A 1 85 ? -11.898 17.859 6.344 1 98.56 85 SER A O 1
ATOM 605 N N . ILE A 1 86 ? -13.203 16.062 6.57 1 98.75 86 ILE A N 1
ATOM 606 C CA . ILE A 1 86 ? -13.633 15.977 5.18 1 98.75 86 ILE A CA 1
ATOM 607 C C . ILE A 1 86 ? -15.141 15.727 5.117 1 98.75 86 ILE A C 1
ATOM 609 O O . ILE A 1 86 ? -15.711 15.094 6.008 1 98.75 86 ILE A O 1
ATOM 613 N N . PRO A 1 87 ? -15.758 16.234 4.023 1 98.69 87 PRO A N 1
ATOM 614 C CA . PRO A 1 87 ? -17.172 15.883 3.83 1 98.69 87 PRO A CA 1
ATOM 615 C C . PRO A 1 87 ? -17.344 14.453 3.307 1 98.69 87 PRO A C 1
ATOM 617 O O . PRO A 1 87 ? -16.375 13.836 2.861 1 98.69 87 PRO A O 1
ATOM 620 N N . THR A 1 88 ? -18.547 13.938 3.471 1 98.5 88 THR A N 1
ATOM 621 C CA . THR A 1 88 ? -18.938 12.656 2.889 1 98.5 88 THR A CA 1
ATOM 622 C C . THR A 1 88 ? -20 12.867 1.808 1 98.5 88 THR A C 1
ATOM 624 O O . THR A 1 88 ? -21.188 13.031 2.113 1 98.5 88 THR A O 1
ATOM 627 N N . PRO A 1 89 ? -19.547 12.852 0.571 1 98.44 89 PRO A N 1
ATOM 628 C CA . PRO A 1 89 ? -20.531 13.047 -0.501 1 98.44 89 PRO A CA 1
ATOM 629 C C . PRO A 1 89 ? -21.578 11.945 -0.538 1 98.44 89 PRO A C 1
ATOM 631 O O . PRO A 1 89 ? -21.391 10.883 0.058 1 98.44 89 PRO A O 1
ATOM 634 N N . PRO A 1 90 ? -22.75 12.258 -1.247 1 97.62 90 PRO A N 1
ATOM 635 C CA . PRO A 1 90 ? -23.75 11.195 -1.403 1 97.62 90 PRO A CA 1
ATOM 636 C C . PRO A 1 90 ? -23.172 9.914 -1.991 1 97.62 90 PRO A C 1
ATOM 638 O O . PRO A 1 90 ? -22.359 9.969 -2.916 1 97.62 90 PRO A O 1
ATOM 641 N N . GLY A 1 91 ? -23.547 8.828 -1.395 1 97 91 GLY A N 1
ATOM 642 C CA . GLY A 1 91 ? -23.094 7.543 -1.891 1 97 91 GLY A CA 1
ATOM 643 C C . GLY A 1 91 ? -21.797 7.074 -1.233 1 97 91 GLY A C 1
ATOM 644 O O . GLY A 1 91 ? -21.438 5.902 -1.348 1 97 91 GLY A O 1
ATOM 645 N N . TRP A 1 92 ? -21.141 7.969 -0.609 1 97.31 92 TRP A N 1
ATOM 646 C CA . TRP A 1 92 ? -19.953 7.621 0.174 1 97.31 92 TRP A CA 1
ATOM 647 C C . TRP A 1 92 ? -20.344 7.281 1.611 1 97.31 92 TRP A C 1
ATOM 649 O O . TRP A 1 92 ? -21.297 7.832 2.15 1 97.31 92 TRP A O 1
ATOM 659 N N . ALA A 1 93 ? -19.5 6.375 2.232 1 95.81 93 ALA A N 1
ATOM 660 C CA . ALA A 1 93 ? -19.75 5.98 3.617 1 95.81 93 ALA A CA 1
ATOM 661 C C . ALA A 1 93 ? -18.453 5.594 4.32 1 95.81 93 ALA A C 1
ATOM 663 O O . ALA A 1 93 ? -17.484 5.215 3.668 1 95.81 93 ALA A O 1
ATOM 664 N N . PRO A 1 94 ? -18.516 5.754 5.676 1 93 94 PRO A N 1
ATOM 665 C CA . PRO A 1 94 ? -17.359 5.266 6.418 1 93 94 PRO A CA 1
ATOM 666 C C . PRO A 1 94 ? -17.078 3.787 6.16 1 93 94 PRO A C 1
ATOM 668 O O . PRO A 1 94 ? -18 2.992 6.008 1 93 94 PRO A O 1
ATOM 671 N N . MET A 1 95 ? -15.805 3.566 6.082 1 86.69 95 MET A N 1
ATOM 672 C CA . MET A 1 95 ? -15.406 2.184 5.852 1 86.69 95 MET A CA 1
ATOM 673 C C . MET A 1 95 ? -14.25 1.794 6.77 1 86.69 95 MET A C 1
ATOM 675 O O . MET A 1 95 ? -13.383 2.617 7.062 1 86.69 95 MET A O 1
ATOM 679 N N . LYS A 1 96 ? -14.32 0.451 7.211 1 77.06 96 LYS A N 1
ATOM 680 C CA . LYS A 1 96 ? -13.203 -0.095 7.98 1 77.06 96 LYS A CA 1
ATOM 681 C C . LYS A 1 96 ? -12.266 -0.905 7.09 1 77.06 96 LYS A C 1
ATOM 683 O O . LYS A 1 96 ? -12.711 -1.589 6.168 1 77.06 96 LYS A O 1
ATOM 688 N N . ASN A 1 97 ? -10.961 -0.697 7.355 1 79.06 97 ASN A N 1
ATOM 689 C CA . ASN A 1 97 ? -9.906 -1.421 6.652 1 79.06 97 ASN A CA 1
ATOM 690 C C . ASN A 1 97 ? -8.844 -1.935 7.617 1 79.06 97 ASN A C 1
ATOM 692 O O . ASN A 1 97 ? -8.195 -1.148 8.312 1 79.06 97 ASN A O 1
ATOM 696 N N . PRO A 1 98 ? -8.68 -3.236 7.598 1 71.81 98 PRO A N 1
ATOM 697 C CA . PRO A 1 98 ? -7.719 -3.787 8.555 1 71.81 98 PRO A CA 1
ATOM 698 C C . PRO A 1 98 ? -6.289 -3.32 8.297 1 71.81 98 PRO A C 1
ATOM 700 O O . PRO A 1 98 ? -5.449 -3.357 9.195 1 71.81 98 PRO A O 1
ATOM 703 N N . ASN A 1 99 ? -6.004 -2.887 7.121 1 74.75 99 ASN A N 1
ATOM 704 C CA . ASN A 1 99 ? -4.648 -2.471 6.77 1 74.75 99 ASN A CA 1
ATOM 705 C C . ASN A 1 99 ? -4.391 -1.017 7.148 1 74.75 99 ASN A C 1
ATOM 707 O O . ASN A 1 99 ? -3.299 -0.495 6.922 1 74.75 99 ASN A O 1
ATOM 711 N N . ILE A 1 100 ? -5.41 -0.493 7.684 1 79.25 100 ILE A N 1
ATOM 712 C CA . ILE A 1 100 ? -5.293 0.917 8.039 1 79.25 100 ILE A CA 1
ATOM 713 C C . ILE A 1 100 ? -5.402 1.076 9.555 1 79.25 100 ILE A C 1
ATOM 715 O O . ILE A 1 100 ? -6.133 0.333 10.211 1 79.25 100 ILE A O 1
ATOM 719 N N . THR A 1 101 ? -4.699 2.02 10.109 1 78.25 101 THR A N 1
ATOM 720 C CA . THR A 1 101 ? -4.656 2.256 11.547 1 78.25 101 THR A CA 1
ATOM 721 C C . THR A 1 101 ? -6.027 2.67 12.07 1 78.25 101 THR A C 1
ATOM 723 O O . THR A 1 101 ? -6.758 3.4 11.398 1 78.25 101 THR A O 1
ATOM 726 N N . PRO A 1 102 ? -6.445 2.223 13.297 1 79 102 PRO A N 1
ATOM 727 C CA . PRO A 1 102 ? -7.766 2.518 13.852 1 79 102 PRO A CA 1
ATOM 728 C C . PRO A 1 102 ? -8.039 4.016 13.961 1 79 102 PRO A C 1
ATOM 730 O O . PRO A 1 102 ? -9.203 4.434 13.984 1 79 102 PRO A O 1
ATOM 733 N N . ASN A 1 103 ? -7.082 4.859 13.992 1 88.38 103 ASN A N 1
ATOM 734 C CA . ASN A 1 103 ? -7.293 6.293 14.172 1 88.38 103 ASN A CA 1
ATOM 735 C C . ASN A 1 103 ? -7.426 7.008 12.828 1 88.38 103 ASN A C 1
ATOM 737 O O . ASN A 1 103 ? -7.617 8.227 12.789 1 88.38 103 ASN A O 1
ATOM 741 N N . THR A 1 104 ? -7.527 6.16 11.781 1 91.75 104 THR A N 1
ATOM 742 C CA . THR A 1 104 ? -7.668 6.727 10.445 1 91.75 104 THR A CA 1
ATOM 743 C C . THR A 1 104 ? -9.141 6.812 10.047 1 91.75 104 THR A C 1
ATOM 745 O O . THR A 1 104 ? -9.906 5.871 10.266 1 91.75 104 THR A O 1
ATOM 748 N N . GLU A 1 105 ? -9.5 7.984 9.586 1 94.56 105 GLU A N 1
ATOM 749 C CA . GLU A 1 105 ? -10.82 8.094 8.977 1 94.56 105 GLU A CA 1
ATOM 750 C C . GLU A 1 105 ? -10.789 7.703 7.504 1 94.56 105 GLU A C 1
ATOM 752 O O . GLU A 1 105 ? -9.977 8.227 6.734 1 94.56 105 GLU A O 1
ATOM 757 N N . MET A 1 106 ? -11.688 6.738 7.148 1 93.56 106 MET A N 1
ATOM 758 C CA . MET A 1 106 ? -11.766 6.297 5.758 1 93.56 106 MET A CA 1
ATOM 759 C C . MET A 1 106 ? -13.211 6.277 5.277 1 93.56 106 MET A C 1
ATOM 761 O O . MET A 1 106 ? -14.102 5.801 5.992 1 93.56 106 MET A O 1
ATOM 765 N N . ILE A 1 107 ? -13.43 6.875 4.066 1 95.69 107 ILE A N 1
ATOM 766 C CA . ILE A 1 107 ? -14.734 6.77 3.428 1 95.69 107 ILE A CA 1
ATOM 767 C C . ILE A 1 107 ? -14.578 6.191 2.0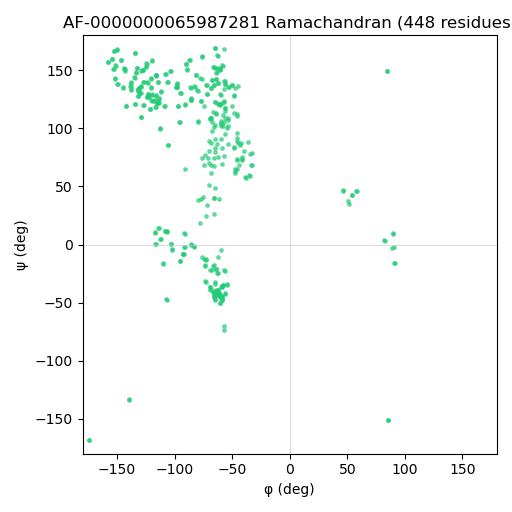23 1 95.69 107 ILE A C 1
ATOM 769 O O . ILE A 1 107 ? -13.508 6.305 1.416 1 95.69 107 ILE A O 1
ATOM 773 N N . ALA A 1 108 ? -15.609 5.551 1.562 1 95 108 ALA A N 1
ATOM 774 C CA . ALA A 1 108 ? -15.609 4.949 0.23 1 95 108 ALA A CA 1
ATOM 775 C C . ALA A 1 108 ? -16.984 5.062 -0.421 1 95 108 ALA A C 1
ATOM 777 O O . ALA A 1 108 ? -18 5.238 0.269 1 95 108 ALA A O 1
ATOM 778 N N . LYS A 1 109 ? -16.922 5.121 -1.74 1 94.56 109 LYS A N 1
ATOM 779 C CA . LYS A 1 109 ? -18.156 4.941 -2.498 1 94.56 109 LYS A CA 1
ATOM 780 C C . LYS A 1 109 ? -18.312 3.49 -2.949 1 94.56 109 LYS A C 1
ATOM 782 O O . LYS A 1 109 ? -17.641 3.043 -3.871 1 94.56 109 LYS A O 1
ATOM 787 N N . GLY A 1 110 ? -19.188 2.725 -2.324 1 88.5 110 GLY A N 1
ATOM 788 C CA . GLY A 1 110 ? -19.312 1.297 -2.576 1 88.5 110 GLY A CA 1
ATOM 789 C C . GLY A 1 110 ? -18.344 0.464 -1.748 1 88.5 110 GLY A C 1
ATOM 790 O O . GLY A 1 110 ? -18.016 0.826 -0.616 1 88.5 110 GLY A O 1
ATOM 791 N N . GLU A 1 111 ? -17.938 -0.712 -2.301 1 80.75 111 GLU A N 1
ATOM 792 C CA . GLU A 1 111 ? -17.188 -1.671 -1.489 1 80.75 111 GLU A CA 1
ATOM 793 C C . GLU A 1 111 ? -15.695 -1.63 -1.815 1 80.75 111 GLU A C 1
ATOM 795 O O . GLU A 1 111 ? -14.906 -2.377 -1.232 1 80.75 111 GLU A O 1
ATOM 800 N N . SER A 1 112 ? -15.367 -0.842 -2.77 1 83.94 112 SER A N 1
ATOM 801 C CA . SER A 1 112 ? -13.977 -0.722 -3.186 1 83.94 112 SER A CA 1
ATOM 802 C C . SER A 1 112 ? -13.617 0.726 -3.504 1 83.94 112 SER A C 1
ATOM 804 O O . SER A 1 112 ? -14.008 1.642 -2.775 1 83.94 112 SER A O 1
ATOM 806 N N . TYR A 1 113 ? -12.961 0.933 -4.641 1 90.25 113 TYR A N 1
ATOM 807 C CA . TYR A 1 113 ? -12.641 2.289 -5.07 1 90.25 113 TYR A CA 1
ATOM 808 C C . TYR A 1 113 ? -13.859 2.98 -5.664 1 90.25 113 TYR A C 1
ATOM 810 O O . TYR A 1 113 ? -14.734 2.326 -6.238 1 90.25 113 TYR A O 1
ATOM 818 N N . PRO A 1 114 ? -13.938 4.273 -5.371 1 95.94 114 PRO A N 1
ATOM 819 C CA . PRO A 1 114 ? -12.953 5.207 -4.816 1 95.94 114 PRO A CA 1
ATOM 820 C C . PRO A 1 114 ? -12.984 5.266 -3.291 1 95.94 114 PRO A C 1
ATOM 822 O O . PRO A 1 114 ? -14 4.922 -2.68 1 95.94 114 PRO A O 1
ATOM 825 N N . THR A 1 115 ? -11.797 5.668 -2.672 1 95.06 115 THR A N 1
ATOM 826 C CA . THR A 1 115 ? -11.672 5.836 -1.228 1 95.06 115 THR A CA 1
ATOM 827 C C . THR A 1 115 ? -10.992 7.16 -0.892 1 95.06 115 THR A C 1
ATOM 829 O O . THR A 1 115 ? -10.25 7.707 -1.712 1 95.06 115 THR A O 1
ATOM 832 N N . ALA A 1 116 ? -11.305 7.703 0.26 1 97.25 116 ALA A N 1
ATOM 833 C CA . ALA A 1 116 ? -10.586 8.812 0.882 1 97.25 116 ALA A CA 1
ATOM 834 C C . ALA A 1 116 ? -10.117 8.445 2.287 1 97.25 116 ALA A C 1
ATOM 836 O O . ALA A 1 116 ? -10.914 8 3.115 1 97.25 116 ALA A O 1
ATOM 837 N N . MET A 1 117 ? -8.805 8.633 2.502 1 95.88 117 MET A N 1
ATOM 838 C CA . MET A 1 117 ? -8.18 8.328 3.787 1 95.88 117 MET A CA 1
ATOM 839 C C . MET A 1 117 ? -7.609 9.594 4.43 1 95.88 117 MET A C 1
ATOM 841 O O . MET A 1 117 ? -6.801 10.289 3.82 1 95.88 117 MET A O 1
ATOM 845 N N . LEU A 1 118 ? -8.062 9.844 5.664 1 97.62 118 LEU A N 1
ATOM 846 C CA . LEU A 1 118 ? -7.609 11 6.43 1 97.62 118 LEU A CA 1
ATOM 847 C C . LEU A 1 118 ? -6.871 10.562 7.688 1 97.62 118 LEU A C 1
ATOM 849 O O . LEU A 1 118 ? -7.457 9.922 8.57 1 97.62 118 LEU A O 1
ATOM 853 N N . MET A 1 119 ? -5.566 10.953 7.766 1 96.12 119 MET A N 1
ATOM 854 C CA . MET A 1 119 ? -4.723 10.586 8.898 1 96.12 119 MET A CA 1
ATOM 855 C C . MET A 1 119 ? -4.195 11.828 9.609 1 96.12 119 MET A C 1
ATOM 857 O O . MET A 1 119 ? -3.887 12.828 8.961 1 96.12 119 MET A O 1
ATOM 861 N N . VAL A 1 120 ? -4.129 11.695 10.914 1 97.69 120 VAL A N 1
ATOM 862 C CA . VAL A 1 120 ? -3.559 12.758 11.742 1 97.69 120 VAL A CA 1
ATOM 863 C C . VAL A 1 120 ? -2.549 12.172 12.719 1 97.69 120 VAL A C 1
ATOM 865 O O . VAL A 1 120 ? -2.818 11.148 13.359 1 97.69 120 VAL A O 1
ATOM 868 N N . PHE A 1 121 ? -1.361 12.828 12.828 1 96.44 121 PHE A N 1
ATOM 869 C CA . PHE A 1 121 ? -0.331 12.461 13.789 1 96.44 121 PHE A CA 1
ATOM 870 C C . PHE A 1 121 ? 0.025 13.641 14.68 1 96.44 121 PHE A C 1
ATOM 872 O O . PHE A 1 121 ? 0.235 14.758 14.188 1 96.44 121 PHE A O 1
ATOM 879 N N . LYS A 1 122 ? 0.006 13.375 15.953 1 97.19 122 LYS A N 1
ATOM 880 C CA . LYS A 1 122 ? 0.646 14.32 16.875 1 97.19 122 LYS A CA 1
ATOM 881 C C . LYS A 1 122 ? 2.164 14.164 16.844 1 97.19 122 LYS A C 1
ATOM 883 O O . LYS A 1 122 ? 2.688 13.078 17.094 1 97.19 122 LYS A O 1
ATOM 888 N N . LEU A 1 123 ? 2.855 15.273 16.547 1 97.5 123 LEU A N 1
ATOM 889 C CA . LEU A 1 123 ? 4.305 15.188 16.422 1 97.5 123 LEU A CA 1
ATOM 890 C C . LEU A 1 123 ? 4.996 15.75 17.656 1 97.5 123 LEU A C 1
ATOM 892 O O . LEU A 1 123 ? 4.492 16.688 18.281 1 97.5 123 LEU A O 1
ATOM 896 N N . HIS A 1 124 ? 6.121 15.156 17.891 1 96.25 124 HIS A N 1
ATOM 897 C CA . HIS A 1 124 ? 6.902 15.602 19.031 1 96.25 124 HIS A CA 1
ATOM 898 C C . HIS A 1 124 ? 8.305 16.031 18.609 1 96.25 124 HIS A C 1
ATOM 900 O O . HIS A 1 124 ? 8.93 15.383 17.766 1 96.25 124 HIS A O 1
ATOM 906 N N . ARG A 1 125 ? 8.773 17.109 19.188 1 92.94 125 ARG A N 1
ATOM 907 C CA . ARG A 1 125 ? 10.062 17.75 18.906 1 92.94 125 ARG A CA 1
ATOM 908 C C . ARG A 1 125 ? 9.961 18.688 17.719 1 92.94 125 ARG A C 1
ATOM 910 O O . ARG A 1 125 ? 9.227 18.422 16.766 1 92.94 125 ARG A O 1
ATOM 917 N N . ASP A 1 126 ? 10.742 19.688 17.766 1 93.69 126 ASP A N 1
ATOM 918 C CA . ASP A 1 126 ? 10.773 20.656 16.672 1 93.69 126 ASP A CA 1
ATOM 919 C C . ASP A 1 126 ? 11.641 20.156 15.516 1 93.69 126 ASP A C 1
ATOM 921 O O . ASP A 1 126 ? 12.578 19.391 15.719 1 93.69 126 ASP A O 1
ATOM 925 N N . PHE A 1 127 ? 11.203 20.516 14.359 1 96.69 127 PHE A N 1
ATOM 926 C CA . PHE A 1 127 ? 11.945 20.172 13.148 1 96.69 127 PHE A CA 1
ATOM 927 C C . PHE A 1 127 ? 11.734 21.219 12.07 1 96.69 127 PHE A C 1
ATOM 929 O O . PHE A 1 127 ? 10.891 22.109 12.211 1 96.69 127 PHE A O 1
ATOM 936 N N . ASP A 1 128 ? 12.57 21.156 11.016 1 97.69 128 ASP A N 1
ATOM 937 C CA . ASP A 1 128 ? 12.453 22.062 9.875 1 97.69 128 ASP A CA 1
ATOM 938 C C . ASP A 1 128 ? 11.336 21.609 8.93 1 97.69 128 ASP A C 1
ATOM 940 O O . ASP A 1 128 ? 11.531 20.703 8.125 1 97.69 128 ASP A O 1
ATOM 944 N N . ILE A 1 129 ? 10.203 22.344 8.953 1 97.44 129 ILE A N 1
ATOM 945 C CA . ILE A 1 129 ? 9.016 21.969 8.195 1 97.44 129 ILE A CA 1
ATOM 946 C C . ILE A 1 129 ? 9.305 22.078 6.699 1 97.44 129 ILE A C 1
ATOM 948 O O . ILE A 1 129 ? 8.891 21.219 5.922 1 97.44 129 ILE A O 1
ATOM 952 N N . ALA A 1 130 ? 9.984 23.078 6.355 1 96.88 130 ALA A N 1
ATOM 953 C CA . ALA A 1 130 ? 10.312 23.266 4.941 1 96.88 130 ALA A CA 1
ATOM 954 C C . ALA A 1 130 ? 11.141 22.094 4.418 1 96.88 130 ALA A C 1
ATOM 956 O O . ALA A 1 130 ? 10.891 21.594 3.316 1 96.88 130 ALA A O 1
ATOM 957 N N . GLU A 1 131 ? 12.094 21.719 5.184 1 97.25 131 GLU A N 1
ATOM 958 C CA . GLU A 1 131 ? 12.891 20.562 4.805 1 97.25 131 GLU A CA 1
ATOM 959 C C . GLU A 1 131 ? 12.039 19.297 4.766 1 97.25 131 GLU A C 1
ATOM 961 O O . GLU A 1 131 ? 12.148 18.484 3.84 1 97.25 131 GLU A O 1
ATOM 966 N N . ALA A 1 132 ? 11.156 19.078 5.762 1 97.5 132 ALA A N 1
ATOM 967 C CA . ALA A 1 132 ? 10.289 17.906 5.832 1 97.5 132 ALA A CA 1
ATOM 968 C C . ALA A 1 132 ? 9.391 17.812 4.602 1 97.5 132 ALA A C 1
ATOM 970 O O . ALA A 1 132 ? 9.172 16.719 4.066 1 97.5 132 ALA A O 1
ATOM 971 N N . LEU A 1 133 ? 8.93 18.922 4.098 1 97.88 133 LEU A N 1
ATOM 972 C CA . LEU A 1 133 ? 7.973 18.953 2.996 1 97.88 133 LEU A CA 1
ATOM 973 C C . LEU A 1 133 ? 8.609 18.453 1.708 1 97.88 133 LEU A C 1
ATOM 975 O O . LEU A 1 133 ? 7.918 17.953 0.82 1 97.88 133 LEU A O 1
ATOM 979 N N . LYS A 1 134 ? 9.922 18.5 1.612 1 95.69 134 LYS A N 1
ATOM 980 C CA . LYS A 1 134 ? 10.625 17.984 0.439 1 95.69 134 LYS A CA 1
ATOM 981 C C . LYS A 1 134 ? 10.469 16.469 0.335 1 95.69 134 LYS A C 1
ATOM 983 O O . LYS A 1 134 ? 10.664 15.891 -0.738 1 95.69 134 LYS A O 1
ATOM 988 N N . HIS A 1 135 ? 10.109 15.883 1.392 1 95.88 135 HIS A N 1
ATOM 989 C CA . HIS A 1 135 ? 9.969 14.43 1.45 1 95.88 135 HIS A CA 1
ATOM 990 C C . HIS A 1 135 ? 8.5 14.016 1.387 1 95.88 135 HIS A C 1
ATOM 992 O O . HIS A 1 135 ? 8.188 12.82 1.363 1 95.88 135 HIS A O 1
ATOM 998 N N . GLY A 1 136 ? 7.574 14.938 1.283 1 95.19 136 GLY A N 1
ATOM 999 C CA . GLY A 1 136 ? 6.152 14.68 1.429 1 95.19 136 GLY A CA 1
ATOM 1000 C C . GLY A 1 136 ? 5.555 13.938 0.247 1 95.19 136 GLY A C 1
ATOM 1001 O O . GLY A 1 136 ? 4.449 13.398 0.338 1 95.19 136 GLY A O 1
ATOM 1002 N N . THR A 1 137 ? 6.312 13.867 -0.853 1 95.56 137 THR A N 1
ATOM 1003 C CA . THR A 1 137 ? 5.773 13.234 -2.049 1 95.56 137 THR A CA 1
ATOM 1004 C C . THR A 1 137 ? 6.512 11.93 -2.346 1 95.56 137 THR A C 1
ATOM 1006 O O . THR A 1 137 ? 6.242 11.273 -3.352 1 95.56 137 THR A O 1
ATOM 1009 N N . ALA A 1 138 ? 7.398 11.578 -1.454 1 93 138 ALA A N 1
ATOM 1010 C CA . ALA A 1 138 ? 8.312 10.469 -1.722 1 93 138 ALA A CA 1
ATOM 1011 C C . ALA A 1 138 ? 7.559 9.148 -1.822 1 93 138 ALA A C 1
ATOM 1013 O O . ALA A 1 138 ? 7.824 8.344 -2.715 1 93 138 ALA A O 1
ATOM 1014 N N . ASP A 1 139 ? 6.559 8.898 -0.955 1 91.94 139 ASP A N 1
ATOM 1015 C CA . ASP A 1 139 ? 5.828 7.637 -0.971 1 91.94 139 ASP A CA 1
ATOM 1016 C C . ASP A 1 139 ? 5.113 7.434 -2.307 1 91.94 139 ASP A C 1
ATOM 1018 O O . ASP A 1 139 ? 5.094 6.32 -2.842 1 91.94 139 ASP A O 1
ATOM 1022 N N . ALA A 1 140 ? 4.508 8.508 -2.771 1 93.44 140 ALA A N 1
ATOM 1023 C CA . ALA A 1 140 ? 3.838 8.406 -4.066 1 93.44 140 ALA A CA 1
ATOM 1024 C C . ALA A 1 140 ? 4.836 8.086 -5.176 1 93.44 140 ALA A C 1
ATOM 1026 O O . ALA A 1 140 ? 4.602 7.184 -5.984 1 93.44 140 ALA A O 1
ATOM 1027 N N . ARG A 1 141 ? 5.984 8.719 -5.125 1 91.25 141 ARG A N 1
ATOM 1028 C CA . ARG A 1 141 ? 6.969 8.578 -6.195 1 91.25 141 ARG A CA 1
ATOM 1029 C C . ARG A 1 141 ? 7.645 7.215 -6.141 1 91.25 141 ARG A C 1
ATOM 1031 O O . ARG A 1 141 ? 8.195 6.75 -7.141 1 91.25 141 ARG A O 1
ATOM 1038 N N . LEU A 1 142 ? 7.527 6.602 -5.012 1 88.69 142 LEU A N 1
ATOM 1039 C CA . LEU A 1 142 ? 8.102 5.27 -4.844 1 88.69 142 LEU A CA 1
ATOM 1040 C C . LEU A 1 142 ? 7.082 4.188 -5.172 1 88.69 142 LEU A C 1
ATOM 1042 O O . LEU A 1 142 ? 7.418 3.006 -5.234 1 88.69 142 LEU A O 1
ATOM 1046 N N . SER A 1 143 ? 5.824 4.582 -5.391 1 92.06 143 SER A N 1
ATOM 1047 C CA . SER A 1 143 ? 4.809 3.596 -5.738 1 92.06 143 SER A CA 1
ATOM 1048 C C . SER A 1 143 ? 5.082 2.973 -7.105 1 92.06 143 SER A C 1
ATOM 1050 O O . SER A 1 143 ? 5.715 3.598 -7.961 1 92.06 143 SER A O 1
ATOM 1052 N N . THR A 1 144 ? 4.641 1.804 -7.285 1 88.94 144 THR A N 1
ATOM 1053 C CA . THR A 1 144 ? 4.934 1.017 -8.477 1 88.94 144 THR A CA 1
ATOM 1054 C C . THR A 1 144 ? 4.387 1.701 -9.727 1 88.94 144 THR A C 1
ATOM 1056 O O . THR A 1 144 ? 3.184 1.946 -9.828 1 88.94 144 THR A O 1
ATOM 1059 N N . ASN A 1 145 ? 5.297 2.014 -10.695 1 89.5 145 ASN A N 1
ATOM 1060 C CA . ASN A 1 145 ? 4.945 2.598 -11.984 1 89.5 145 ASN A CA 1
ATOM 1061 C C . ASN A 1 145 ? 4.203 3.92 -11.812 1 89.5 145 ASN A C 1
ATOM 1063 O O . ASN A 1 145 ? 3.188 4.156 -12.477 1 89.5 145 ASN A O 1
ATOM 1067 N N . PHE A 1 146 ? 4.719 4.699 -10.984 1 93.69 146 PHE A N 1
ATOM 1068 C CA . PHE A 1 146 ? 4.094 5.984 -10.711 1 93.69 146 PHE A CA 1
ATOM 1069 C C . PHE A 1 146 ? 4.27 6.934 -11.891 1 93.69 146 PHE A C 1
ATOM 1071 O O . PHE A 1 146 ? 5.371 7.066 -12.43 1 93.69 146 PHE A O 1
ATOM 1078 N N . THR A 1 147 ? 3.189 7.527 -12.336 1 95.38 147 THR A N 1
ATOM 1079 C CA . THR A 1 147 ? 3.164 8.633 -13.281 1 95.38 147 THR A CA 1
ATOM 1080 C C . THR A 1 147 ? 2.596 9.891 -12.633 1 95.38 147 THR A C 1
ATOM 1082 O O . THR A 1 147 ? 1.435 9.914 -12.219 1 95.38 147 THR A O 1
ATOM 1085 N N . GLU A 1 148 ? 3.41 10.969 -12.633 1 96.75 148 GLU A N 1
ATOM 1086 C CA . GLU A 1 148 ? 2.982 12.211 -12 1 96.75 148 GLU A CA 1
ATOM 1087 C C . GLU A 1 148 ? 2.1 13.031 -12.93 1 96.75 148 GLU A C 1
ATOM 1089 O O . GLU A 1 148 ? 2.402 13.164 -14.117 1 96.75 148 GLU A O 1
ATOM 1094 N N . LEU A 1 149 ? 1.044 13.523 -12.352 1 96.38 149 LEU A N 1
ATOM 1095 C CA . LEU A 1 149 ? 0.152 14.398 -13.102 1 96.38 149 LEU A CA 1
ATOM 1096 C C . LEU A 1 149 ? 0.307 15.852 -12.656 1 96.38 149 LEU A C 1
ATOM 1098 O O . LEU A 1 149 ? 0.321 16.766 -13.484 1 96.38 149 LEU A O 1
ATOM 1102 N N . ASP A 1 150 ? 0.295 16.062 -11.383 1 96 150 ASP A N 1
ATOM 1103 C CA . ASP A 1 150 ? 0.383 17.406 -10.805 1 96 150 ASP A CA 1
ATOM 1104 C C . ASP A 1 150 ? 1.004 17.344 -9.406 1 96 150 ASP A C 1
ATOM 1106 O O . ASP A 1 150 ? 1.001 16.297 -8.758 1 96 150 ASP A O 1
ATOM 1110 N N . SER A 1 151 ? 1.669 18.484 -9.078 1 97.5 151 SER A N 1
ATOM 1111 C CA . SER A 1 151 ? 2.164 18.641 -7.719 1 97.5 151 SER A CA 1
ATOM 1112 C C . SER A 1 151 ? 2.121 20.109 -7.289 1 97.5 151 SER A C 1
ATOM 1114 O O . SER A 1 151 ? 2.023 21 -8.133 1 97.5 151 SER A O 1
ATOM 1116 N N . SER A 1 152 ? 2.115 20.328 -5.965 1 97.38 152 SER A N 1
ATOM 1117 C CA . SER A 1 152 ? 2.057 21.688 -5.41 1 97.38 152 SER A CA 1
ATOM 1118 C C . SER A 1 152 ? 2.727 21.75 -4.043 1 97.38 152 SER A C 1
ATOM 1120 O O . SER A 1 152 ? 2.623 20.812 -3.25 1 97.38 152 SER A O 1
ATOM 1122 N N . THR A 1 153 ? 3.389 22.797 -3.771 1 97.25 153 THR A N 1
ATOM 1123 C CA . THR A 1 153 ? 3.943 23.047 -2.445 1 97.25 153 THR A CA 1
ATOM 1124 C C . THR A 1 153 ? 3.258 24.234 -1.783 1 97.25 153 THR A C 1
ATOM 1126 O O . THR A 1 153 ? 3.789 24.812 -0.832 1 97.25 153 THR A O 1
ATOM 1129 N N . ALA A 1 154 ? 2.123 24.641 -2.346 1 97.5 154 ALA A N 1
ATOM 1130 C CA . ALA A 1 154 ? 1.366 25.766 -1.777 1 97.5 154 ALA A CA 1
ATOM 1131 C C . ALA A 1 154 ? 0.854 25.422 -0.381 1 97.5 154 ALA A C 1
ATOM 1133 O O . ALA A 1 154 ? 0.503 24.266 -0.106 1 97.5 154 ALA A O 1
ATOM 1134 N N . ASP A 1 155 ? 0.771 26.438 0.457 1 98.44 155 ASP A N 1
ATOM 1135 C CA . ASP A 1 155 ? 0.129 26.266 1.756 1 98.44 155 ASP A CA 1
ATOM 1136 C C . ASP A 1 155 ? -1.316 25.797 1.597 1 98.44 155 ASP A C 1
ATOM 1138 O O . ASP A 1 155 ? -1.925 26 0.543 1 98.44 155 ASP A O 1
ATOM 1142 N N . PHE A 1 156 ? -1.726 25.156 2.582 1 98.69 156 PHE A N 1
ATOM 1143 C CA . PHE A 1 156 ? -3.119 24.734 2.654 1 98.69 156 PHE A CA 1
ATOM 1144 C C . PHE A 1 156 ? -3.795 25.312 3.896 1 98.69 156 PHE A C 1
ATOM 1146 O O . PHE A 1 156 ? -3.42 24.969 5.023 1 98.69 156 PHE A O 1
ATOM 1153 N N . ASN A 1 157 ? -4.816 26.156 3.678 1 97.88 157 ASN A N 1
ATOM 1154 C CA . ASN A 1 157 ? -5.508 26.844 4.762 1 97.88 157 ASN A CA 1
ATOM 1155 C C . ASN A 1 157 ? -4.523 27.562 5.691 1 97.88 157 ASN A C 1
ATOM 1157 O O . ASN A 1 157 ? -4.688 27.531 6.91 1 97.88 157 ASN A O 1
ATOM 1161 N N . GLY A 1 158 ? -3.447 28.094 5.152 1 97.56 158 GLY A N 1
ATOM 1162 C CA . GLY A 1 158 ? -2.492 28.891 5.91 1 97.56 158 GLY A CA 1
ATOM 1163 C C . GLY A 1 158 ? -1.376 28.062 6.516 1 97.56 158 GLY A C 1
ATOM 1164 O O . GLY A 1 158 ? -0.486 28.594 7.176 1 97.56 158 GLY A O 1
ATOM 1165 N N . PHE A 1 159 ? -1.406 26.766 6.336 1 98.69 159 PHE A N 1
ATOM 1166 C CA . PHE A 1 159 ? -0.383 25.891 6.887 1 98.69 159 PHE A CA 1
ATOM 1167 C C . PHE A 1 159 ? 0.511 25.344 5.781 1 98.69 159 PHE A C 1
ATOM 1169 O O . PHE A 1 159 ? 0.047 25.078 4.668 1 98.69 159 PHE A O 1
ATOM 1176 N N . PRO A 1 160 ? 1.84 25.125 6.066 1 98.69 160 PRO A N 1
ATOM 1177 C CA . PRO A 1 160 ? 2.713 24.5 5.066 1 98.69 160 PRO A CA 1
ATOM 1178 C C . PRO A 1 160 ? 2.191 23.141 4.586 1 98.69 160 PRO A C 1
ATOM 1180 O O . PRO A 1 160 ? 1.686 22.359 5.383 1 98.69 160 PRO A O 1
ATOM 1183 N N . SER A 1 161 ? 2.285 22.891 3.26 1 98.81 161 SER A N 1
ATOM 1184 C CA . SER A 1 161 ? 1.692 21.672 2.701 1 98.81 161 SER A CA 1
ATOM 1185 C C . SER A 1 161 ? 2.396 21.25 1.413 1 98.81 161 SER A C 1
ATOM 1187 O O . SER A 1 161 ? 3.154 22.031 0.833 1 98.81 161 SER A O 1
ATOM 1189 N N . SER A 1 162 ? 2.25 20.031 1.069 1 98.5 162 SER A N 1
ATOM 1190 C CA . SER A 1 162 ? 2.705 19.453 -0.193 1 98.5 162 SER A CA 1
ATOM 1191 C C . SER A 1 162 ? 1.657 18.516 -0.781 1 98.5 162 SER A C 1
ATOM 1193 O O . SER A 1 162 ? 1.077 17.688 -0.065 1 98.5 162 SER A O 1
ATOM 1195 N N . MET A 1 163 ? 1.38 18.656 -2.051 1 98.25 163 MET A N 1
ATOM 1196 C CA . MET A 1 163 ? 0.373 17.859 -2.744 1 98.25 163 MET A CA 1
ATOM 1197 C C . MET A 1 163 ? 0.964 17.188 -3.982 1 98.25 163 MET A C 1
ATOM 1199 O O . MET A 1 163 ? 1.762 17.797 -4.699 1 98.25 163 MET A O 1
ATOM 1203 N N . ILE A 1 164 ? 0.604 15.961 -4.23 1 98.25 164 ILE A N 1
ATOM 1204 C CA . ILE A 1 164 ? 0.975 15.273 -5.461 1 98.25 164 ILE A CA 1
ATOM 1205 C C . ILE A 1 164 ? -0.216 14.469 -5.984 1 98.25 164 ILE A C 1
ATOM 1207 O O . ILE A 1 164 ? -0.991 13.914 -5.203 1 98.25 164 ILE A O 1
ATOM 1211 N N . GLN A 1 165 ? -0.443 14.539 -7.242 1 97.88 165 GLN A N 1
ATOM 1212 C CA . GLN A 1 165 ? -1.442 13.766 -7.965 1 97.88 165 GLN A CA 1
ATOM 1213 C C . GLN A 1 165 ? -0.796 12.914 -9.055 1 97.88 165 GLN A C 1
ATOM 1215 O O . GLN A 1 165 ? 0.135 13.367 -9.727 1 97.88 165 GLN A O 1
ATOM 1220 N N . GLY A 1 166 ? -1.243 11.633 -9.125 1 97.81 166 GLY A N 1
ATOM 1221 C CA . GLY A 1 166 ? -0.679 10.75 -10.141 1 97.81 166 GLY A CA 1
ATOM 1222 C C . GLY A 1 166 ? -1.354 9.398 -10.195 1 97.81 166 GLY A C 1
ATOM 1223 O O . GLY A 1 166 ? -2.463 9.227 -9.68 1 97.81 166 GLY A O 1
ATOM 1224 N N . SER A 1 167 ? -0.716 8.477 -10.922 1 97.19 167 SER A N 1
ATOM 1225 C CA . SER A 1 167 ? -1.209 7.109 -11.039 1 97.19 167 SER A CA 1
ATOM 1226 C C . SER A 1 167 ? -0.116 6.094 -10.719 1 97.19 167 SER A C 1
ATOM 1228 O O . SER A 1 167 ? 1.073 6.402 -10.828 1 97.19 167 SER A O 1
ATOM 1230 N N . TYR A 1 168 ? -0.517 5 -10.219 1 94.69 168 TYR A N 1
ATOM 1231 C CA . TYR A 1 168 ? 0.406 3.922 -9.883 1 94.69 168 TYR A CA 1
ATOM 1232 C C . TYR A 1 168 ? -0.288 2.566 -9.945 1 94.69 168 TYR A C 1
ATOM 1234 O O . TYR A 1 168 ? -1.511 2.496 -10.094 1 94.69 168 TYR A O 1
ATOM 1242 N N . ASP A 1 169 ? 0.502 1.547 -9.93 1 90.06 169 ASP A N 1
ATOM 1243 C CA . ASP A 1 169 ? -0.028 0.186 -9.93 1 90.06 169 ASP A CA 1
ATOM 1244 C C . ASP A 1 169 ? -0.06 -0.39 -8.516 1 90.06 169 ASP A C 1
ATOM 1246 O O . ASP A 1 169 ? 0.881 -0.202 -7.742 1 90.06 169 ASP A O 1
ATOM 1250 N N . LEU A 1 170 ? -1.123 -0.991 -8.234 1 87.88 170 LEU A N 1
ATOM 1251 C CA . LEU A 1 170 ? -1.242 -1.739 -6.992 1 87.88 170 LEU A CA 1
ATOM 1252 C C . LEU A 1 170 ? -2.041 -3.021 -7.199 1 87.88 170 LEU A C 1
ATOM 1254 O O . LEU A 1 170 ? -3.209 -2.971 -7.598 1 87.88 170 LEU A O 1
ATOM 1258 N N . HIS A 1 171 ? -1.402 -4.184 -6.941 1 81.38 171 HIS A N 1
ATOM 1259 C CA . HIS A 1 171 ? -2.045 -5.488 -7.047 1 81.38 171 HIS A CA 1
ATOM 1260 C C . HIS A 1 171 ? -2.678 -5.684 -8.422 1 81.38 171 HIS A C 1
ATOM 1262 O O . HIS A 1 171 ? -3.836 -6.094 -8.523 1 81.38 171 HIS A O 1
ATOM 1268 N N . GLY A 1 172 ? -1.936 -5.277 -9.422 1 78.81 172 GLY A N 1
ATOM 1269 C CA . GLY A 1 172 ? -2.344 -5.527 -10.797 1 78.81 172 GLY A CA 1
ATOM 1270 C C . GLY A 1 172 ? -3.35 -4.516 -11.312 1 78.81 172 GLY A C 1
ATOM 1271 O O . GLY A 1 172 ? -3.854 -4.652 -12.43 1 78.81 172 GLY A O 1
ATOM 1272 N N . ARG A 1 173 ? -3.646 -3.537 -10.484 1 86.94 173 ARG A N 1
ATOM 1273 C CA . ARG A 1 173 ? -4.59 -2.508 -10.898 1 86.94 173 ARG A CA 1
ATOM 1274 C C . ARG A 1 173 ? -3.904 -1.15 -11.016 1 86.94 173 ARG A C 1
ATOM 1276 O O . ARG A 1 173 ? -3.039 -0.814 -10.203 1 86.94 173 ARG A O 1
ATOM 1283 N N . ARG A 1 174 ? -4.324 -0.461 -12.086 1 91.44 174 ARG A N 1
ATOM 1284 C CA . ARG A 1 174 ? -3.859 0.915 -12.219 1 91.44 174 ARG A CA 1
ATOM 1285 C C . ARG A 1 174 ? -4.758 1.874 -11.445 1 91.44 174 ARG A C 1
ATOM 1287 O O . ARG A 1 174 ? -5.973 1.898 -11.648 1 91.44 174 ARG A O 1
ATOM 1294 N N . LEU A 1 175 ? -4.164 2.68 -10.516 1 95.31 175 LEU A N 1
ATOM 1295 C CA . LEU A 1 175 ? -4.91 3.562 -9.625 1 95.31 175 LEU A CA 1
ATOM 1296 C C . LEU A 1 175 ? -4.566 5.023 -9.898 1 95.31 175 LEU A C 1
ATOM 1298 O O . LEU A 1 175 ? -3.465 5.332 -10.359 1 95.31 175 LEU A O 1
ATOM 1302 N N . HIS A 1 176 ? -5.539 5.855 -9.75 1 97.44 176 HIS A N 1
ATOM 1303 C CA . HIS A 1 176 ? -5.352 7.297 -9.656 1 97.44 176 HIS A CA 1
ATOM 1304 C C . HIS A 1 176 ? -5.367 7.766 -8.211 1 97.44 176 HIS A C 1
ATOM 1306 O O . HIS A 1 176 ? -6.223 7.348 -7.426 1 97.44 176 HIS A O 1
ATOM 1312 N N . THR A 1 177 ? -4.363 8.68 -7.859 1 97.19 177 THR A N 1
ATOM 1313 C CA . THR A 1 177 ? -4.293 9.086 -6.461 1 97.19 177 THR A CA 1
ATOM 1314 C C . THR A 1 177 ? -4.047 10.586 -6.344 1 97.19 177 THR A C 1
ATOM 1316 O O . THR A 1 177 ? -3.348 11.172 -7.172 1 97.19 177 THR A O 1
ATOM 1319 N N . TRP A 1 178 ? -4.723 11.234 -5.406 1 98.12 178 TRP A N 1
ATOM 1320 C CA . TRP A 1 178 ? -4.465 12.57 -4.891 1 98.12 178 TRP A CA 1
ATOM 1321 C C . TRP A 1 178 ? -4.031 12.516 -3.43 1 98.12 178 TRP A C 1
ATOM 1323 O O . TRP A 1 178 ? -4.707 11.914 -2.596 1 98.12 178 TRP A O 1
ATOM 1333 N N . ASN A 1 179 ? -2.834 13.055 -3.186 1 98 179 ASN A N 1
ATOM 1334 C CA . ASN A 1 179 ? -2.289 13.047 -1.832 1 98 179 ASN A CA 1
ATOM 1335 C C . ASN A 1 179 ? -1.826 14.43 -1.399 1 98 179 ASN A C 1
ATOM 1337 O O . ASN A 1 179 ? -1.119 15.117 -2.143 1 98 179 ASN A O 1
ATOM 1341 N N . ARG A 1 180 ? -2.244 14.883 -0.227 1 98.5 180 ARG A N 1
ATOM 1342 C CA . ARG A 1 180 ? -1.735 16.125 0.353 1 98.5 180 ARG A CA 1
ATOM 1343 C C . ARG A 1 180 ? -1.315 15.914 1.804 1 98.5 180 ARG A C 1
ATOM 1345 O O . ARG A 1 180 ? -2.064 15.336 2.598 1 98.5 180 ARG A O 1
ATOM 1352 N N . ILE A 1 181 ? -0.14 16.375 2.131 1 98.31 181 ILE A N 1
ATOM 1353 C CA . ILE A 1 181 ? 0.327 16.453 3.512 1 98.31 181 ILE A CA 1
ATOM 1354 C C . ILE A 1 181 ? 0.296 17.906 3.988 1 98.31 181 ILE A C 1
ATOM 1356 O O . ILE A 1 181 ? 0.618 18.812 3.229 1 98.31 181 ILE A O 1
ATOM 1360 N N . VAL A 1 182 ? -0.11 18.125 5.207 1 98.75 182 VAL A N 1
ATOM 1361 C CA . VAL A 1 182 ? -0.165 19.438 5.844 1 98.75 182 VAL A CA 1
ATOM 1362 C C . VAL A 1 182 ? 0.512 19.375 7.211 1 98.75 182 VAL A C 1
ATOM 1364 O O . VAL A 1 182 ? 0.344 18.406 7.949 1 98.75 182 VAL A O 1
ATOM 1367 N N . PHE A 1 183 ? 1.365 20.406 7.508 1 98.69 183 PHE A N 1
ATOM 1368 C CA . PHE A 1 183 ? 1.931 20.547 8.844 1 98.69 183 PHE A CA 1
ATOM 1369 C C . PHE A 1 183 ? 1.258 21.703 9.594 1 98.69 183 PHE A C 1
ATOM 1371 O O . PHE A 1 183 ? 1.805 22.797 9.672 1 98.69 183 PHE A O 1
ATOM 1378 N N . PRO A 1 184 ? 0.127 21.391 10.227 1 98.69 184 PRO A N 1
ATOM 1379 C CA . PRO A 1 184 ? -0.536 22.438 11 1 98.69 184 PRO A CA 1
ATOM 1380 C C . PRO A 1 184 ? -0.005 22.547 12.43 1 98.69 184 PRO A C 1
ATOM 1382 O O . PRO A 1 184 ? 0.641 21.625 12.922 1 98.69 184 PRO A O 1
ATOM 1385 N N . THR A 1 185 ? -0.229 23.688 12.977 1 97.62 185 THR A N 1
ATOM 1386 C CA . THR A 1 185 ? 0.014 23.953 14.391 1 97.62 185 THR A CA 1
ATOM 1387 C C . THR A 1 185 ? -1.297 24.219 15.125 1 97.62 185 THR A C 1
ATOM 1389 O O . THR A 1 185 ? -2.102 25.047 14.688 1 97.62 185 THR A O 1
ATOM 1392 N N . GLY A 1 186 ? -1.507 23.422 16.219 1 96.38 186 GLY A N 1
ATOM 1393 C CA . GLY A 1 186 ? -2.701 23.625 17.016 1 96.38 186 GLY A CA 1
ATOM 1394 C C . GLY A 1 186 ? -2.744 24.969 17.703 1 96.38 186 GLY A C 1
ATOM 1395 O O . GLY A 1 186 ? -1.749 25.703 17.703 1 96.38 186 GLY A O 1
ATOM 1396 N N . ALA A 1 187 ? -3.928 25.25 18.234 1 93.62 187 ALA A N 1
ATOM 1397 C CA . ALA A 1 187 ? -4.156 26.531 18.906 1 93.62 187 ALA A CA 1
ATOM 1398 C C . ALA A 1 187 ? -3.283 26.672 20.141 1 93.62 187 ALA A C 1
ATOM 1400 O O . ALA A 1 187 ? -2.9 25.672 20.766 1 93.62 187 ALA A O 1
ATOM 1401 N N . PRO A 1 188 ? -2.979 28.062 20.453 1 92 188 PRO A N 1
ATOM 1402 C CA . PRO A 1 188 ? -2.299 28.297 21.734 1 92 188 PRO A CA 1
ATOM 1403 C C . PRO A 1 188 ? -3.117 27.828 22.938 1 92 188 PRO A C 1
ATOM 1405 O O . PRO A 1 188 ? -4.344 27.734 22.844 1 92 188 PRO A O 1
ATOM 1408 N N . PRO A 1 189 ? -2.361 27.391 24.125 1 92.75 189 PRO A N 1
ATOM 1409 C CA . PRO A 1 189 ? -0.949 27.672 24.391 1 92.75 189 PRO A CA 1
ATOM 1410 C C . PRO A 1 189 ? -0.026 26.547 23.953 1 92.75 189 PRO A C 1
ATOM 1412 O O . PRO A 1 189 ? 1.183 26.75 23.812 1 92.75 189 PRO A O 1
ATOM 1415 N N . ALA A 1 190 ? -0.517 25.344 23.656 1 89.62 190 ALA A N 1
ATOM 1416 C CA . ALA A 1 190 ? 0.341 24.188 23.438 1 89.62 190 ALA A CA 1
ATOM 1417 C C . ALA A 1 190 ? 1.065 24.281 22.094 1 89.62 190 ALA A C 1
ATOM 1419 O O . ALA A 1 190 ? 2.217 23.859 21.969 1 89.62 190 ALA A O 1
ATOM 1420 N N . LYS A 1 191 ? 0.455 24.875 21.172 1 93.44 191 LYS A N 1
ATOM 1421 C CA . LYS A 1 191 ? 0.997 24.984 19.812 1 93.44 191 LYS A CA 1
ATOM 1422 C C . LYS A 1 191 ? 1.521 23.625 19.328 1 93.44 191 LYS A C 1
ATOM 1424 O O . LYS A 1 191 ? 2.641 23.547 18.812 1 93.44 191 LYS A O 1
ATOM 1429 N N . GLN A 1 192 ? 0.685 22.625 19.562 1 96.75 192 GLN A N 1
ATOM 1430 C CA . GLN A 1 192 ? 0.996 21.25 19.172 1 96.75 192 GLN A CA 1
ATOM 1431 C C . GLN A 1 192 ? 1.205 21.141 17.656 1 96.75 192 GLN A C 1
ATOM 1433 O O . GLN A 1 192 ? 0.414 21.672 16.875 1 96.75 192 GLN A O 1
ATOM 1438 N N . ARG A 1 193 ? 2.342 20.531 17.234 1 97.69 193 ARG A N 1
ATOM 1439 C CA . ARG A 1 193 ? 2.58 20.266 15.82 1 97.69 193 ARG A CA 1
ATOM 1440 C C . ARG A 1 193 ? 1.947 18.938 15.391 1 97.69 193 ARG A C 1
ATOM 1442 O O . ARG A 1 193 ? 2.033 17.953 16.109 1 97.69 193 ARG A O 1
ATOM 1449 N N . TYR A 1 194 ? 1.286 19.031 14.227 1 98.31 194 TYR A N 1
ATOM 1450 C CA . TYR A 1 194 ? 0.633 17.844 13.688 1 98.31 194 TYR A CA 1
ATOM 1451 C C . TYR A 1 194 ? 1.117 17.547 12.273 1 98.31 194 TYR A C 1
ATOM 1453 O O . TYR A 1 194 ? 1.702 18.422 11.617 1 98.31 194 TYR A O 1
ATOM 1461 N N . LEU A 1 195 ? 1.026 16.328 11.867 1 97.94 195 LEU A N 1
ATOM 1462 C CA . LEU A 1 195 ? 1.006 15.922 10.469 1 97.94 195 LEU A CA 1
ATOM 1463 C C . LEU A 1 195 ? -0.385 15.453 10.055 1 97.94 195 LEU A C 1
ATOM 1465 O O . LEU A 1 195 ? -0.938 14.531 10.672 1 97.94 195 LEU A O 1
ATOM 1469 N N . VAL A 1 196 ? -0.999 16.094 9.102 1 98.44 196 VAL A N 1
ATOM 1470 C CA . VAL A 1 196 ? -2.283 15.703 8.531 1 98.44 196 VAL A CA 1
ATOM 1471 C C . VAL A 1 196 ? -2.088 15.234 7.094 1 98.44 196 VAL A C 1
ATOM 1473 O O . VAL A 1 196 ? -1.382 15.883 6.316 1 98.44 196 VAL A O 1
ATOM 1476 N N . GLN A 1 197 ? -2.635 14.094 6.734 1 97.44 197 GLN A N 1
ATOM 1477 C CA . GLN A 1 197 ? -2.529 13.57 5.375 1 97.44 197 GLN A CA 1
ATOM 1478 C C . GLN A 1 197 ? -3.893 13.133 4.848 1 97.44 197 GLN A C 1
ATOM 1480 O O . GLN A 1 197 ? -4.613 12.391 5.52 1 97.44 197 GLN A O 1
ATOM 1485 N N . LEU A 1 198 ? -4.262 13.609 3.686 1 98.44 198 LEU A N 1
ATOM 1486 C CA . LEU A 1 198 ? -5.434 13.133 2.957 1 98.44 198 LEU A CA 1
ATOM 1487 C C . LEU A 1 198 ? -5.027 12.461 1.651 1 98.44 198 LEU A C 1
ATOM 1489 O O . LEU A 1 198 ? -4.301 13.047 0.844 1 98.44 198 LEU A O 1
ATOM 1493 N N . THR A 1 199 ? -5.418 11.211 1.483 1 96.94 199 THR A N 1
ATOM 1494 C CA . THR A 1 199 ? -5.188 10.453 0.259 1 96.94 199 THR A CA 1
ATOM 1495 C C . THR A 1 199 ? -6.508 10.008 -0.357 1 96.94 199 THR A C 1
ATOM 1497 O O . THR A 1 199 ? -7.312 9.344 0.301 1 96.94 199 THR A O 1
ATOM 1500 N N . ILE A 1 200 ? -6.711 10.367 -1.571 1 97.81 200 ILE A N 1
ATOM 1501 C CA . ILE A 1 200 ? -7.887 9.93 -2.318 1 97.81 200 ILE A CA 1
ATOM 1502 C C . ILE A 1 200 ? -7.453 9.062 -3.496 1 97.81 200 ILE A C 1
ATOM 1504 O O . ILE A 1 200 ? -6.57 9.438 -4.266 1 97.81 200 ILE A O 1
ATOM 1508 N N . THR A 1 201 ? -8.062 7.891 -3.582 1 95.94 201 THR A N 1
ATOM 1509 C CA . THR A 1 201 ? -7.672 6.922 -4.602 1 95.94 201 THR A CA 1
ATOM 1510 C C . THR A 1 201 ? -8.891 6.43 -5.371 1 95.94 201 THR A C 1
ATOM 1512 O O . THR A 1 201 ? -9.945 6.168 -4.781 1 95.94 201 THR A O 1
ATOM 1515 N N . SER A 1 202 ? -8.812 6.344 -6.656 1 96.75 202 SER A N 1
ATOM 1516 C CA . SER A 1 202 ? -9.789 5.719 -7.543 1 96.75 202 SER A CA 1
ATOM 1517 C C . SER A 1 202 ? -9.109 4.824 -8.57 1 96.75 202 SER A C 1
ATOM 1519 O O . SER A 1 202 ? -7.883 4.844 -8.703 1 96.75 202 SER A O 1
ATOM 1521 N N . LEU A 1 203 ? -9.953 3.959 -9.227 1 94.38 203 LEU A N 1
ATOM 1522 C CA . LEU A 1 203 ? -9.414 3.326 -10.422 1 94.38 203 LEU A CA 1
ATOM 1523 C C . LEU A 1 203 ? -9.07 4.371 -11.484 1 94.38 203 LEU A C 1
ATOM 1525 O O . LEU A 1 203 ? -9.82 5.332 -11.672 1 94.38 203 LEU A O 1
ATOM 1529 N N . ALA A 1 204 ? -7.895 4.121 -12.141 1 94.5 204 ALA A N 1
ATOM 1530 C CA . ALA A 1 204 ? -7.43 5.121 -13.094 1 94.5 204 ALA A CA 1
ATOM 1531 C C . ALA A 1 204 ? -8.461 5.355 -14.195 1 94.5 204 ALA A C 1
ATOM 1533 O O . ALA A 1 204 ? -8.672 6.488 -14.633 1 94.5 204 ALA A O 1
ATOM 1534 N N . ASN A 1 205 ? -9.133 4.328 -14.578 1 94.44 205 ASN A N 1
ATOM 1535 C CA . ASN A 1 205 ? -10.094 4.434 -15.68 1 94.44 205 ASN A CA 1
ATOM 1536 C C . ASN A 1 205 ? -11.445 4.953 -15.195 1 94.44 205 ASN A C 1
ATOM 1538 O O . ASN A 1 205 ? -12.359 5.156 -15.992 1 94.44 205 ASN A O 1
ATOM 1542 N N . GLU A 1 206 ? -11.602 5.195 -13.914 1 94.5 206 GLU A N 1
ATOM 1543 C CA . GLU A 1 206 ? -12.844 5.719 -13.352 1 94.5 206 GLU A CA 1
ATOM 1544 C C . GLU A 1 206 ? -12.633 7.094 -12.727 1 94.5 206 GLU A C 1
ATOM 1546 O O . GLU A 1 206 ? -13.516 7.617 -12.047 1 94.5 206 GLU A O 1
ATOM 1551 N N . ALA A 1 207 ? -11.531 7.625 -12.961 1 91.94 207 ALA A N 1
ATOM 1552 C CA . ALA A 1 207 ? -11.203 8.898 -12.32 1 91.94 207 ALA A CA 1
ATOM 1553 C C . ALA A 1 207 ? -12.164 10 -12.758 1 91.94 207 ALA A C 1
ATOM 1555 O O . ALA A 1 207 ? -12.617 10.797 -11.93 1 91.94 207 ALA A O 1
ATOM 1556 N N . VAL A 1 208 ? -12.508 10 -14.016 1 91.5 208 VAL A N 1
ATOM 1557 C CA . VAL A 1 208 ? -13.414 11.016 -14.531 1 91.5 208 VAL A CA 1
ATOM 1558 C C . VAL A 1 208 ? -14.812 10.797 -13.969 1 91.5 208 VAL A C 1
ATOM 1560 O O . VAL A 1 208 ? -15.492 11.75 -13.586 1 91.5 208 VAL A O 1
ATOM 1563 N N . LYS A 1 209 ? -15.203 9.578 -13.859 1 95.56 209 LYS A N 1
ATOM 1564 C CA . LYS A 1 209 ? -16.516 9.203 -13.328 1 95.56 209 LYS A CA 1
ATOM 1565 C C . LYS A 1 209 ? -16.703 9.742 -11.914 1 95.56 209 LYS A C 1
ATOM 1567 O O . LYS A 1 209 ? -17.828 10.125 -11.539 1 95.56 209 LYS A O 1
ATOM 1572 N N . HIS A 1 210 ? -15.664 9.789 -11.125 1 97.06 210 HIS A N 1
ATOM 1573 C CA . HIS A 1 210 ? -15.789 10.148 -9.719 1 97.06 210 HIS A CA 1
ATOM 1574 C C . HIS A 1 210 ? -15.219 11.539 -9.453 1 97.06 210 HIS A C 1
ATOM 1576 O O . HIS A 1 210 ? -15.078 11.953 -8.297 1 97.06 210 HIS A O 1
ATOM 1582 N N . ALA A 1 211 ? -14.953 12.242 -10.484 1 96.56 211 ALA A N 1
ATOM 1583 C CA . ALA A 1 211 ? -14.227 13.508 -10.375 1 96.56 211 ALA A CA 1
ATOM 1584 C C . ALA A 1 211 ? -15.008 14.508 -9.523 1 96.56 211 ALA A C 1
ATOM 1586 O O . ALA A 1 211 ? -14.43 15.211 -8.695 1 96.56 211 ALA A O 1
ATOM 1587 N N . SER A 1 212 ? -16.312 14.555 -9.719 1 97.69 212 SER A N 1
ATOM 1588 C CA . SER A 1 212 ? -17.125 15.531 -8.992 1 97.69 212 SER A CA 1
ATOM 1589 C C . SER A 1 212 ? -17.109 15.258 -7.492 1 97.69 212 SER A C 1
ATOM 1591 O O . SER A 1 212 ? -16.969 16.172 -6.684 1 97.69 212 SER A O 1
ATOM 1593 N N . ASP A 1 213 ? -17.312 14 -7.102 1 98.38 213 ASP A N 1
ATOM 1594 C CA . ASP A 1 213 ? -17.25 13.625 -5.691 1 98.38 213 ASP A CA 1
ATOM 1595 C C . ASP A 1 213 ? -15.875 13.945 -5.098 1 98.38 213 ASP A C 1
ATOM 1597 O O . ASP A 1 213 ? -15.781 14.484 -3.994 1 98.38 213 ASP A O 1
ATOM 1601 N N . ILE A 1 214 ? -14.852 13.625 -5.809 1 98 214 ILE A N 1
ATOM 1602 C CA . ILE A 1 214 ? -13.484 13.805 -5.34 1 98 214 ILE A CA 1
ATOM 1603 C C . ILE A 1 214 ? -13.188 15.297 -5.168 1 98 214 ILE A C 1
ATOM 1605 O O . ILE A 1 214 ? -12.609 15.711 -4.16 1 98 214 ILE A O 1
ATOM 1609 N N . GLU A 1 215 ? -13.633 16.078 -6.109 1 98 215 GLU A N 1
ATOM 1610 C CA . GLU A 1 215 ? -13.469 17.531 -5.992 1 98 215 GLU A CA 1
ATOM 1611 C C . GLU A 1 215 ? -14.219 18.062 -4.773 1 98 215 GLU A C 1
ATOM 1613 O O . GLU A 1 215 ? -13.734 18.969 -4.09 1 98 215 GLU A O 1
ATOM 1618 N N . ALA A 1 216 ? -15.391 17.516 -4.527 1 98.62 216 ALA A N 1
ATOM 1619 C CA . ALA A 1 216 ? -16.156 17.938 -3.363 1 98.62 216 ALA A CA 1
ATOM 1620 C C . ALA A 1 216 ? -15.422 17.625 -2.068 1 98.62 216 ALA A C 1
ATOM 1622 O O . ALA A 1 216 ? -15.438 18.422 -1.129 1 98.62 216 ALA A O 1
ATOM 1623 N N . ILE A 1 217 ? -14.781 16.469 -1.981 1 98.81 217 ILE A N 1
ATOM 1624 C CA . ILE A 1 217 ? -14.016 16.078 -0.799 1 98.81 217 ILE A CA 1
ATOM 1625 C C . ILE A 1 217 ? -12.82 17.016 -0.632 1 98.81 217 ILE A C 1
ATOM 1627 O O . ILE A 1 217 ? -12.555 17.516 0.468 1 98.81 217 ILE A O 1
ATOM 1631 N N . ILE A 1 218 ? -12.117 17.328 -1.746 1 98.38 218 ILE A N 1
ATOM 1632 C CA . ILE A 1 218 ? -10.938 18.188 -1.706 1 98.38 218 ILE A CA 1
ATOM 1633 C C . ILE A 1 218 ? -11.352 19.594 -1.284 1 98.38 218 ILE A C 1
ATOM 1635 O O . ILE A 1 218 ? -10.719 20.203 -0.415 1 98.38 218 ILE A O 1
ATOM 1639 N N . ALA A 1 219 ? -12.422 20.062 -1.883 1 98.25 219 ALA A N 1
ATOM 1640 C CA . ALA A 1 219 ? -12.898 21.406 -1.586 1 98.25 219 ALA A CA 1
ATOM 1641 C C . ALA A 1 219 ? -13.367 21.516 -0.139 1 98.25 219 ALA A C 1
ATOM 1643 O O . ALA A 1 219 ? -13.258 22.578 0.479 1 98.25 219 ALA A O 1
ATOM 1644 N N . GLY A 1 220 ? -13.898 20.453 0.405 1 98.69 220 GLY A N 1
ATOM 1645 C CA . GLY A 1 220 ? -14.438 20.453 1.754 1 98.69 220 GLY A CA 1
ATOM 1646 C C . GLY A 1 220 ? -13.43 20.047 2.807 1 98.69 220 GLY A C 1
ATOM 1647 O O . GLY A 1 220 ? -13.75 19.984 3.996 1 98.69 220 GLY A O 1
ATOM 1648 N N . PHE A 1 221 ? -12.266 19.719 2.412 1 98.88 221 PHE A N 1
ATOM 1649 C CA . PHE A 1 221 ? -11.195 19.375 3.342 1 98.88 221 PHE A CA 1
ATOM 1650 C C . PHE A 1 221 ? -10.805 20.578 4.18 1 98.88 221 PHE A C 1
ATOM 1652 O O . PHE A 1 221 ? -10.461 21.641 3.637 1 98.88 221 PHE A O 1
ATOM 1659 N N . VAL A 1 222 ? -10.906 20.391 5.527 1 98.75 222 VAL A N 1
ATOM 1660 C CA . VAL A 1 222 ? -10.633 21.5 6.434 1 98.75 222 VAL A CA 1
ATOM 1661 C C . VAL A 1 222 ? -9.469 21.141 7.352 1 98.75 222 VAL A C 1
ATOM 1663 O O . VAL A 1 222 ? -9.43 20.047 7.918 1 98.75 222 VAL A O 1
ATOM 1666 N N . VAL A 1 223 ? -8.484 21.984 7.465 1 98.81 223 VAL A N 1
ATOM 1667 C CA . VAL A 1 223 ? -7.441 22.016 8.484 1 98.81 223 VAL A CA 1
ATOM 1668 C C . VAL A 1 223 ? -7.336 23.406 9.086 1 98.81 223 VAL A C 1
ATOM 1670 O O . VAL A 1 223 ? -6.91 24.344 8.406 1 98.81 223 VAL A O 1
ATOM 1673 N N . ALA A 1 224 ? -7.754 23.547 10.367 1 98.19 224 ALA A N 1
ATOM 1674 C CA . ALA A 1 224 ? -7.801 24.875 10.953 1 98.19 224 ALA A CA 1
ATOM 1675 C C . ALA A 1 224 ? -7.555 24.828 12.453 1 98.19 224 ALA A C 1
ATOM 1677 O O . ALA A 1 224 ? -8.094 23.953 13.148 1 98.19 224 ALA A O 1
ATOM 1678 N N . ALA A 1 225 ? -6.77 25.766 12.906 1 96.75 225 ALA A N 1
ATOM 1679 C CA . ALA A 1 225 ? -6.625 25.906 14.352 1 96.75 225 ALA A CA 1
ATOM 1680 C C . ALA A 1 225 ? -7.934 26.375 14.984 1 96.75 225 ALA A C 1
ATOM 1682 O O . ALA A 1 225 ? -8.648 27.203 14.414 1 96.75 225 ALA A O 1
ATOM 1683 N N . LYS A 1 226 ? -8.234 25.812 16.203 1 95.12 226 LYS A N 1
ATOM 1684 C CA . LYS A 1 226 ? -9.445 26.219 16.906 1 95.12 226 LYS A CA 1
ATOM 1685 C C . LYS A 1 226 ? -9.227 27.531 17.656 1 95.12 226 LYS A C 1
ATOM 1687 O O . LYS A 1 226 ? -8.117 27.812 18.109 1 95.12 226 LYS A O 1
ATOM 1692 N N . MET B 1 1 ? 3.457 -83.5 40 1 20.97 1 MET B N 1
ATOM 1693 C CA . MET B 1 1 ? 4.406 -83.438 38.906 1 20.97 1 MET B CA 1
ATOM 1694 C C . MET B 1 1 ? 5.094 -82.062 38.844 1 20.97 1 MET B C 1
ATOM 1696 O O . MET B 1 1 ? 4.43 -81 38.812 1 20.97 1 MET B O 1
ATOM 1700 N N . ALA B 1 2 ? 6.395 -82 39.469 1 28.88 2 ALA B N 1
ATOM 1701 C CA . ALA B 1 2 ? 7.367 -81.062 40.094 1 28.88 2 ALA B CA 1
ATOM 1702 C C . ALA B 1 2 ? 7.941 -80.125 39.062 1 28.88 2 ALA B C 1
ATOM 1704 O O . ALA B 1 2 ? 8.773 -80.5 38.25 1 28.88 2 ALA B O 1
ATOM 1705 N N . GLY B 1 3 ? 7.078 -79.125 38.469 1 21.2 3 GLY B N 1
ATOM 1706 C CA . GLY B 1 3 ? 7.398 -78.312 37.312 1 21.2 3 GLY B CA 1
ATOM 1707 C C . GLY B 1 3 ? 8.633 -77.438 37.531 1 21.2 3 GLY B C 1
ATOM 1708 O O . GLY B 1 3 ? 8.875 -76.938 38.625 1 21.2 3 GLY B O 1
ATOM 1709 N N . ARG B 1 4 ? 9.758 -77.562 36.719 1 23.95 4 ARG B N 1
ATOM 1710 C CA . ARG B 1 4 ? 11.172 -77.188 36.562 1 23.95 4 ARG B CA 1
ATOM 1711 C C . ARG B 1 4 ? 11.367 -75.688 36.375 1 23.95 4 ARG B C 1
ATOM 1713 O O . ARG B 1 4 ? 10.766 -75.125 35.469 1 23.95 4 ARG B O 1
ATOM 1720 N N . ARG B 1 5 ? 11.57 -74.875 37.469 1 24.47 5 ARG B N 1
ATOM 1721 C CA . ARG B 1 5 ? 11.719 -73.438 37.75 1 24.47 5 ARG B CA 1
ATOM 1722 C C . ARG B 1 5 ? 12.906 -72.875 36.969 1 24.47 5 ARG B C 1
ATOM 1724 O O . ARG B 1 5 ? 14.047 -73.25 37.188 1 24.47 5 ARG B O 1
ATOM 1731 N N . CYS B 1 6 ? 12.688 -72.5 35.594 1 28.19 6 CYS B N 1
ATOM 1732 C CA . CYS B 1 6 ? 13.711 -72.125 34.625 1 28.19 6 CYS B CA 1
ATOM 1733 C C . CYS B 1 6 ? 14.531 -70.938 35.156 1 28.19 6 CYS B C 1
ATOM 1735 O O . CYS B 1 6 ? 13.969 -70 35.719 1 28.19 6 CYS B O 1
ATOM 1737 N N . PRO B 1 7 ? 15.938 -71 35.312 1 28.95 7 PRO B N 1
ATOM 1738 C CA . PRO B 1 7 ? 17 -70.25 35.938 1 28.95 7 PRO B CA 1
ATOM 1739 C C . PRO B 1 7 ? 17.219 -68.875 35.25 1 28.95 7 PRO B C 1
ATOM 1741 O O . PRO B 1 7 ? 17.078 -68.75 34.031 1 28.95 7 PRO B O 1
ATOM 1744 N N . GLN B 1 8 ? 16.812 -67.688 35.812 1 22.53 8 GLN B N 1
ATOM 1745 C CA . GLN B 1 8 ? 16.828 -66.25 35.5 1 22.53 8 GLN B CA 1
ATOM 1746 C C . GLN B 1 8 ? 18.25 -65.75 35.25 1 22.53 8 GLN B C 1
ATOM 1748 O O . GLN B 1 8 ? 19.094 -65.812 36.125 1 22.53 8 GLN B O 1
ATOM 1753 N N . ASP B 1 9 ? 18.875 -66.062 33.969 1 23.52 9 ASP B N 1
ATOM 1754 C CA . ASP B 1 9 ? 20.266 -65.812 33.594 1 23.52 9 ASP B CA 1
ATOM 1755 C C . ASP B 1 9 ? 20.641 -64.375 33.719 1 23.52 9 ASP B C 1
ATOM 1757 O O . ASP B 1 9 ? 19.906 -63.469 33.219 1 23.52 9 ASP B O 1
ATOM 1761 N N . SER B 1 10 ? 21.422 -63.875 34.719 1 26.31 10 SER B N 1
ATOM 1762 C CA . SER B 1 10 ? 21.969 -62.625 35.219 1 26.31 10 SER B CA 1
ATOM 1763 C C . SER B 1 10 ? 22.969 -62 34.25 1 26.31 10 SER B C 1
ATOM 1765 O O . SER B 1 10 ? 24.062 -62.531 34.094 1 26.31 10 SER B O 1
ATOM 1767 N N . VAL B 1 11 ? 22.531 -61.5 33 1 25.69 11 VAL B N 1
ATOM 1768 C CA . VAL B 1 11 ? 23.406 -61 31.953 1 25.69 11 VAL B CA 1
ATOM 1769 C C . VAL B 1 11 ? 24.25 -59.844 32.469 1 25.69 11 VAL B C 1
ATOM 1771 O O . VAL B 1 11 ? 23.719 -58.875 33.031 1 25.69 11 VAL B O 1
ATOM 1774 N N . ARG B 1 12 ? 25.562 -60.031 32.812 1 27.36 12 ARG B N 1
ATOM 1775 C CA . ARG B 1 12 ? 26.656 -59.281 33.375 1 27.36 12 ARG B CA 1
ATOM 1776 C C . ARG B 1 12 ? 27.078 -58.125 32.469 1 27.36 12 ARG B C 1
ATOM 1778 O O . ARG B 1 12 ? 27.359 -58.344 31.297 1 27.36 12 ARG B O 1
ATOM 1785 N N . PRO B 1 13 ? 26.906 -56.781 32.844 1 27.52 13 PRO B N 1
ATOM 1786 C CA . PRO B 1 13 ? 27.078 -55.531 32.094 1 27.52 13 PRO B CA 1
ATOM 1787 C C . PRO B 1 13 ? 28.547 -55.25 31.75 1 27.52 13 PRO B C 1
ATOM 1789 O O . PRO B 1 13 ? 29.391 -55.219 32.656 1 27.52 13 PRO B O 1
ATOM 1792 N N . LEU B 1 14 ? 29.125 -55.75 30.625 1 25.39 14 LEU B N 1
ATOM 1793 C CA . LEU B 1 14 ? 30.531 -55.656 30.234 1 25.39 14 LEU B CA 1
ATOM 1794 C C . LEU B 1 14 ? 30.984 -54.219 30.094 1 25.39 14 LEU B C 1
ATOM 1796 O O . LEU B 1 14 ? 30.391 -53.438 29.359 1 25.39 14 LEU B O 1
ATOM 1800 N N . ALA B 1 15 ? 31.734 -53.594 31.016 1 26.27 15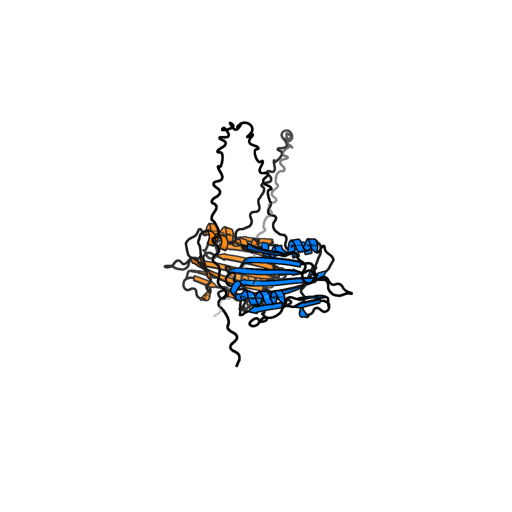 ALA B N 1
ATOM 1801 C CA . ALA B 1 15 ? 32.312 -52.281 31.297 1 26.27 15 ALA B CA 1
ATOM 1802 C C . ALA B 1 15 ? 33.438 -51.969 30.312 1 26.27 15 ALA B C 1
ATOM 1804 O O . ALA B 1 15 ? 34.5 -52.562 30.344 1 26.27 15 ALA B O 1
ATOM 1805 N N . VAL B 1 16 ? 33.156 -51.688 28.922 1 26 16 VAL B N 1
ATOM 1806 C CA . VAL B 1 16 ? 34.188 -51.562 27.906 1 26 16 VAL B CA 1
ATOM 1807 C C . VAL B 1 16 ? 35.062 -50.312 28.188 1 26 16 VAL B C 1
ATOM 1809 O O . VAL B 1 16 ? 34.531 -49.219 28.312 1 26 16 VAL B O 1
ATOM 1812 N N . ALA B 1 17 ? 36.25 -50.375 28.75 1 26.44 17 ALA B N 1
ATOM 1813 C CA . ALA B 1 17 ? 37.312 -49.469 29.203 1 26.44 17 ALA B CA 1
ATOM 1814 C C . ALA B 1 17 ? 37.938 -48.719 28.031 1 26.44 17 ALA B C 1
ATOM 1816 O O . ALA B 1 17 ? 38.5 -49.344 27.141 1 26.44 17 ALA B O 1
ATOM 1817 N N . VAL B 1 18 ? 37.344 -47.562 27.516 1 26 18 VAL B N 1
ATOM 1818 C CA . VAL B 1 18 ? 37.688 -46.812 26.328 1 26 18 VAL B CA 1
ATOM 1819 C C . VAL B 1 18 ? 39.062 -46.156 26.547 1 26 18 VAL B C 1
ATOM 1821 O O . VAL B 1 18 ? 39.25 -45.344 27.469 1 26 18 VAL B O 1
ATOM 1824 N N . ALA B 1 19 ? 40.188 -46.719 26.078 1 24.66 19 ALA B N 1
ATOM 1825 C CA . ALA B 1 19 ? 41.625 -46.375 26.203 1 24.66 19 ALA B CA 1
ATOM 1826 C C . ALA B 1 19 ? 41.938 -45.094 25.453 1 24.66 19 ALA B C 1
ATOM 1828 O O . ALA B 1 19 ? 41.562 -44.938 24.297 1 24.66 19 ALA B O 1
ATOM 1829 N N . VAL B 1 20 ? 42.219 -43.938 26.109 1 26.47 20 VAL B N 1
ATOM 1830 C CA . VAL B 1 20 ? 42.438 -42.531 25.797 1 26.47 20 VAL B CA 1
ATOM 1831 C C . VAL B 1 20 ? 43.812 -42.375 25.156 1 26.47 20 VAL B C 1
ATOM 1833 O O . VAL B 1 20 ? 44.844 -42.562 25.812 1 26.47 20 VAL B O 1
ATOM 1836 N N . ALA B 1 21 ? 44.062 -42.719 23.828 1 25.77 21 ALA B N 1
ATOM 1837 C CA . ALA B 1 21 ? 45.375 -42.75 23.203 1 25.77 21 ALA B CA 1
ATOM 1838 C C . ALA B 1 21 ? 45.938 -41.344 23.047 1 25.77 21 ALA B C 1
ATOM 1840 O O . ALA B 1 21 ? 45.281 -40.438 22.531 1 25.77 21 ALA B O 1
ATOM 1841 N N . THR B 1 22 ? 46.969 -40.875 23.781 1 26.95 22 THR B N 1
ATOM 1842 C CA . THR B 1 22 ? 47.688 -39.594 23.969 1 26.95 22 THR B CA 1
ATOM 1843 C C . THR B 1 22 ? 48.625 -39.344 22.797 1 26.95 22 THR B C 1
ATOM 1845 O O . THR B 1 22 ? 49.594 -40.062 22.594 1 26.95 22 THR B O 1
ATOM 1848 N N . LEU B 1 23 ? 48.125 -38.938 21.5 1 24.75 23 LEU B N 1
ATOM 1849 C CA . LEU B 1 23 ? 48.938 -38.812 20.312 1 24.75 23 LEU B CA 1
ATOM 1850 C C . LEU B 1 23 ? 49.906 -37.625 20.469 1 24.75 23 LEU B C 1
ATOM 1852 O O . LEU B 1 23 ? 49.5 -36.5 20.766 1 24.75 23 LEU B O 1
ATOM 1856 N N . ALA B 1 24 ? 51.219 -37.781 20.641 1 26.92 24 ALA B N 1
ATOM 1857 C CA . ALA B 1 24 ? 52.375 -36.938 20.906 1 26.92 24 ALA B CA 1
ATOM 1858 C C . ALA B 1 24 ? 52.781 -36.156 19.656 1 26.92 24 ALA B C 1
ATOM 1860 O O . ALA B 1 24 ? 53.219 -36.75 18.656 1 26.92 24 ALA B O 1
ATOM 1861 N N . MET B 1 25 ? 52.062 -35.125 19.047 1 25.89 25 MET B N 1
ATOM 1862 C CA . MET B 1 25 ? 52.344 -34.5 17.766 1 25.89 25 MET B CA 1
ATOM 1863 C C . MET B 1 25 ? 53.656 -33.719 17.828 1 25.89 25 MET B C 1
ATOM 1865 O O . MET B 1 25 ? 53.906 -32.969 18.797 1 25.89 25 MET B O 1
ATOM 1869 N N . SER B 1 26 ? 54.75 -34.125 17.078 1 26.09 26 SER B N 1
ATOM 1870 C CA . SER B 1 26 ? 56.125 -33.656 16.875 1 26.09 26 SER B CA 1
ATOM 1871 C C . SER B 1 26 ? 56.188 -32.25 16.359 1 26.09 26 SER B C 1
ATOM 1873 O O . SER B 1 26 ? 55.375 -31.859 15.484 1 26.09 26 SER B O 1
ATOM 1875 N N . ALA B 1 27 ? 56.844 -31.312 17.031 1 28.56 27 ALA B N 1
ATOM 1876 C CA . ALA B 1 27 ? 57.094 -29.875 17.094 1 28.56 27 ALA B CA 1
ATOM 1877 C C . ALA B 1 27 ? 58.062 -29.438 15.984 1 28.56 27 ALA B C 1
ATOM 1879 O O . ALA B 1 27 ? 59.25 -29.656 16.078 1 28.56 27 ALA B O 1
ATOM 1880 N N . VAL B 1 28 ? 57.969 -29.969 14.68 1 31.17 28 VAL B N 1
ATOM 1881 C CA . VAL B 1 28 ? 59.062 -29.609 13.789 1 31.17 28 VAL B CA 1
ATOM 1882 C C . VAL B 1 28 ? 59.156 -28.078 13.672 1 31.17 28 VAL B C 1
ATOM 1884 O O . VAL B 1 28 ? 58.125 -27.406 13.508 1 31.17 28 VAL B O 1
ATOM 1887 N N . ALA B 1 29 ? 60.188 -27.453 14.195 1 29.48 29 ALA B N 1
ATOM 1888 C CA . ALA B 1 29 ? 60.688 -26.094 14.438 1 29.48 29 ALA B CA 1
ATOM 1889 C C . ALA B 1 29 ? 60.969 -25.375 13.125 1 29.48 29 ALA B C 1
ATOM 1891 O O . ALA B 1 29 ? 61.969 -25.672 12.445 1 29.48 29 ALA B O 1
ATOM 1892 N N . CYS B 1 30 ? 60.062 -25.312 12.016 1 32.06 30 CYS B N 1
ATOM 1893 C CA . CYS B 1 30 ? 60.312 -24.734 10.703 1 32.06 30 CYS B CA 1
ATOM 1894 C C . CYS B 1 30 ? 60.812 -23.297 10.828 1 32.06 30 CYS B C 1
ATOM 1896 O O . CYS B 1 30 ? 60.219 -22.5 11.547 1 32.06 30 CYS B O 1
ATOM 1898 N N . GLY B 1 31 ? 62.125 -23.031 10.688 1 30.36 31 GLY B N 1
ATOM 1899 C CA . GLY B 1 31 ? 62.969 -21.844 10.695 1 30.36 31 GLY B CA 1
ATOM 1900 C C . GLY B 1 31 ? 62.438 -20.719 9.82 1 30.36 31 GLY B C 1
ATOM 1901 O O . GLY B 1 31 ? 61.656 -20.969 8.898 1 30.36 31 GLY B O 1
ATOM 1902 N N . PRO B 1 32 ? 62.438 -19.422 10.336 1 29.03 32 PRO B N 1
ATOM 1903 C CA . PRO B 1 32 ? 61.781 -18.188 9.914 1 29.03 32 PRO B CA 1
ATOM 1904 C C . PRO B 1 32 ? 62.281 -17.672 8.562 1 29.03 32 PRO B C 1
ATOM 1906 O O . PRO B 1 32 ? 63.469 -17.438 8.398 1 29.03 32 PRO B O 1
ATOM 1909 N N . LYS B 1 33 ? 61.938 -18.234 7.422 1 32.75 33 LYS B N 1
ATOM 1910 C CA . LYS B 1 33 ? 62.375 -17.703 6.137 1 32.75 33 LYS B CA 1
ATOM 1911 C C . LYS B 1 33 ? 62.094 -16.203 6.051 1 32.75 33 LYS B C 1
ATOM 1913 O O . LYS B 1 33 ? 61.062 -15.734 6.469 1 32.75 33 LYS B O 1
ATOM 1918 N N . SER B 1 34 ? 63.125 -15.383 5.891 1 28.83 34 SER B N 1
ATOM 1919 C CA . SER B 1 34 ? 63.25 -13.93 5.82 1 28.83 34 SER B CA 1
ATOM 1920 C C . SER B 1 34 ? 62.438 -13.352 4.664 1 28.83 34 SER B C 1
ATOM 1922 O O . SER B 1 34 ? 62.625 -13.75 3.512 1 28.83 34 SER B O 1
ATOM 1924 N N . PRO B 1 35 ? 61.219 -12.984 4.852 1 30.23 35 PRO B N 1
ATOM 1925 C CA . PRO B 1 35 ? 60.344 -12.57 3.764 1 30.23 35 PRO B CA 1
ATOM 1926 C C . PRO B 1 35 ? 60.875 -11.367 2.99 1 30.23 35 PRO B C 1
ATOM 1928 O O . PRO B 1 35 ? 61.562 -10.531 3.557 1 30.23 35 PRO B O 1
ATOM 1931 N N . ASP B 1 36 ? 61.375 -11.633 1.736 1 31.06 36 ASP B N 1
ATOM 1932 C CA . ASP B 1 36 ? 61.781 -10.664 0.719 1 31.06 36 ASP B CA 1
ATOM 1933 C C . ASP B 1 36 ? 60.75 -9.562 0.553 1 31.06 36 ASP B C 1
ATOM 1935 O O . ASP B 1 36 ? 59.562 -9.844 0.256 1 31.06 36 ASP B O 1
ATOM 1939 N N . PHE B 1 37 ? 60.844 -8.391 1.174 1 29.17 37 PHE B N 1
ATOM 1940 C CA . PHE B 1 37 ? 60.031 -7.184 1.299 1 29.17 37 PHE B CA 1
ATOM 1941 C C . PHE B 1 37 ? 59.844 -6.508 -0.055 1 29.17 37 PHE B C 1
ATOM 1943 O O . PHE B 1 37 ? 59.375 -5.379 -0.132 1 29.17 37 PHE B O 1
ATOM 1950 N N . GLN B 1 38 ? 60.594 -6.922 -1.151 1 29.16 38 GLN B N 1
ATOM 1951 C CA . GLN B 1 38 ? 60.688 -5.91 -2.199 1 29.16 38 GLN B CA 1
ATOM 1952 C C . GLN B 1 38 ? 59.281 -5.492 -2.676 1 29.16 38 GLN B C 1
ATOM 1954 O O . GLN B 1 38 ? 59.062 -4.312 -2.928 1 29.16 38 GLN B O 1
ATOM 1959 N N . SER B 1 39 ? 58.594 -6.359 -3.359 1 29.33 39 SER B N 1
ATOM 1960 C CA . SER B 1 39 ? 57.75 -5.918 -4.457 1 29.33 39 SER B CA 1
ATOM 1961 C C . SER B 1 39 ? 56.5 -5.211 -3.941 1 29.33 39 SER B C 1
ATOM 1963 O O . SER B 1 39 ? 55.438 -5.832 -3.803 1 29.33 39 SER B O 1
ATOM 1965 N N . ILE B 1 40 ? 56.469 -4.641 -2.797 1 30.88 40 ILE B N 1
ATOM 1966 C CA . ILE B 1 40 ? 55.156 -4.172 -2.439 1 30.88 40 ILE B CA 1
ATOM 1967 C C . ILE B 1 40 ? 54.719 -3.047 -3.381 1 30.88 40 ILE B C 1
ATOM 1969 O O . ILE B 1 40 ? 55.125 -1.893 -3.193 1 30.88 40 ILE B O 1
ATOM 1973 N N . LEU B 1 41 ? 55.281 -3.051 -4.664 1 31.66 41 LEU B N 1
ATOM 1974 C CA . LEU B 1 41 ? 54.719 -1.956 -5.465 1 31.66 41 LEU B CA 1
ATOM 1975 C C . LEU B 1 41 ? 53.219 -1.883 -5.328 1 31.66 41 LEU B C 1
ATOM 1977 O O . LEU B 1 41 ? 52.531 -2.914 -5.316 1 31.66 41 LEU B O 1
ATOM 1981 N N . SER B 1 42 ? 52.812 -0.782 -4.641 1 32.25 42 SER B N 1
ATOM 1982 C CA . SER B 1 42 ? 51.5 -0.267 -4.305 1 32.25 42 SER B CA 1
ATOM 1983 C C . SER B 1 42 ? 50.562 -0.258 -5.523 1 32.25 42 SER B C 1
ATOM 1985 O O . SER B 1 42 ? 50.781 0.494 -6.473 1 32.25 42 SER B O 1
ATOM 1987 N N . THR B 1 43 ? 50.219 -1.413 -6.105 1 35.81 43 THR B N 1
ATOM 1988 C CA . THR B 1 43 ? 49.125 -1.391 -7.055 1 35.81 43 THR B CA 1
ATOM 1989 C C . THR B 1 43 ? 47.969 -0.53 -6.527 1 35.81 43 THR B C 1
ATOM 1991 O O . THR B 1 43 ? 47.438 -0.8 -5.457 1 35.81 43 THR B O 1
ATOM 1994 N N . SER B 1 44 ? 48.031 0.797 -6.766 1 36.59 44 SER B N 1
ATOM 1995 C CA . SER B 1 44 ? 46.906 1.684 -6.551 1 36.59 44 SER B CA 1
ATOM 1996 C C . SER B 1 44 ? 45.625 1.08 -7.109 1 36.59 44 SER B C 1
ATOM 1998 O O . SER B 1 44 ? 45.531 0.737 -8.289 1 36.59 44 SER B O 1
ATOM 2000 N N . PRO B 1 45 ? 44.938 0.294 -6.32 1 32.94 45 PRO B N 1
ATOM 2001 C CA . PRO B 1 45 ? 43.656 -0.175 -6.832 1 32.94 45 PRO B CA 1
ATOM 2002 C C . PRO B 1 45 ? 42.781 0.954 -7.41 1 32.94 45 PRO B C 1
ATOM 2004 O O . PRO B 1 45 ? 42.625 1.995 -6.77 1 32.94 45 PRO B O 1
ATOM 2007 N N . THR B 1 46 ? 43.031 1.319 -8.688 1 35.12 46 THR B N 1
ATOM 2008 C CA . THR B 1 46 ? 42 2.08 -9.352 1 35.12 46 THR B CA 1
ATOM 2009 C C . THR B 1 46 ? 40.625 1.506 -9.016 1 35.12 46 THR B C 1
ATOM 2011 O O . THR B 1 46 ? 40.312 0.378 -9.398 1 35.12 46 THR B O 1
ATOM 2014 N N . THR B 1 47 ? 40.219 1.743 -7.777 1 33.28 47 THR B N 1
ATOM 2015 C CA . THR B 1 47 ? 38.844 1.451 -7.449 1 33.28 47 THR B CA 1
ATOM 2016 C C . THR B 1 47 ? 37.906 2.031 -8.508 1 33.28 47 THR B C 1
ATOM 2018 O O . THR B 1 47 ? 37.844 3.248 -8.703 1 33.28 47 THR B O 1
ATOM 2021 N N . SER B 1 48 ? 38 1.516 -9.727 1 32.84 48 SER B N 1
ATOM 2022 C CA . SER B 1 48 ? 36.844 1.866 -10.586 1 32.84 48 SER B CA 1
ATOM 2023 C C . SER B 1 48 ? 35.562 1.909 -9.789 1 32.84 48 SER B C 1
ATOM 2025 O O . SER B 1 48 ? 35.125 0.903 -9.211 1 32.84 48 SER B O 1
ATOM 2027 N N . ALA B 1 49 ? 35.281 3.074 -9.234 1 32.19 49 ALA B N 1
ATOM 2028 C CA . ALA B 1 49 ? 33.938 3.24 -8.695 1 32.19 49 ALA B CA 1
ATOM 2029 C C . ALA B 1 49 ? 32.906 2.691 -9.664 1 32.19 49 ALA B C 1
ATOM 2031 O O . ALA B 1 49 ? 32.781 3.168 -10.797 1 32.19 49 ALA B O 1
ATOM 2032 N N . VAL B 1 50 ? 32.875 1.324 -9.867 1 32.09 50 VAL B N 1
ATOM 2033 C CA . VAL B 1 50 ? 31.688 0.777 -10.531 1 32.09 50 VAL B CA 1
ATOM 2034 C C . VAL B 1 50 ? 30.453 1.59 -10.148 1 32.09 50 VAL B C 1
ATOM 2036 O O . VAL B 1 50 ? 30.156 1.744 -8.961 1 32.09 50 VAL B O 1
ATOM 2039 N N . SER B 1 51 ? 30.234 2.701 -10.703 1 33.69 51 SER B N 1
ATOM 2040 C CA . SER B 1 51 ? 28.938 3.377 -10.57 1 33.69 51 SER B CA 1
ATOM 2041 C C . SER B 1 51 ? 27.797 2.375 -10.508 1 33.69 51 SER B C 1
ATOM 2043 O O . SER B 1 51 ? 27.484 1.71 -11.5 1 33.69 51 SER B O 1
ATOM 2045 N N . THR B 1 52 ? 27.719 1.462 -9.609 1 38.28 52 THR B N 1
ATOM 2046 C CA . THR B 1 52 ? 26.5 0.675 -9.492 1 38.28 52 THR B CA 1
ATOM 2047 C C . THR B 1 52 ? 25.266 1.55 -9.719 1 38.28 52 THR B C 1
ATOM 2049 O O . THR B 1 52 ? 24.938 2.398 -8.883 1 38.28 52 THR B O 1
ATOM 2052 N N . THR B 1 53 ? 25.094 2.189 -10.789 1 41.16 53 THR B N 1
ATOM 2053 C CA . THR B 1 53 ? 23.812 2.82 -11.117 1 41.16 53 THR B CA 1
ATOM 2054 C C . THR B 1 53 ? 22.656 2.008 -10.547 1 41.16 53 THR B C 1
ATOM 2056 O O . THR B 1 53 ? 22.438 0.866 -10.961 1 41.16 53 THR B O 1
ATOM 2059 N N . THR B 1 54 ? 22.484 1.938 -9.328 1 52.47 54 THR B N 1
ATOM 2060 C CA . THR B 1 54 ? 21.406 1.196 -8.695 1 52.47 54 THR B CA 1
ATOM 2061 C C . THR B 1 54 ? 20.094 1.394 -9.469 1 52.47 54 THR B C 1
ATOM 2063 O O . THR B 1 54 ? 19.562 2.5 -9.508 1 52.47 54 THR B O 1
ATOM 2066 N N . GLU B 1 55 ? 19.922 0.767 -10.625 1 65.56 55 GLU B N 1
ATOM 2067 C CA . GLU B 1 55 ? 18.766 0.821 -11.5 1 65.56 55 GLU B CA 1
ATOM 2068 C C . GLU B 1 55 ? 17.469 0.606 -10.711 1 65.56 55 GLU B C 1
ATOM 2070 O O . GLU B 1 55 ? 17.438 -0.193 -9.773 1 65.56 55 GLU B O 1
ATOM 2075 N N . VAL B 1 56 ? 16.484 1.5 -10.852 1 78.62 56 VAL B N 1
ATOM 2076 C CA . VAL B 1 56 ? 15.148 1.391 -10.266 1 78.62 56 VAL B CA 1
ATOM 2077 C C . VAL B 1 56 ? 14.5 0.079 -10.703 1 78.62 56 VAL B C 1
ATOM 2079 O O . VAL B 1 56 ? 14.438 -0.223 -11.898 1 78.62 56 VAL B O 1
ATOM 2082 N N . PRO B 1 57 ? 14.227 -0.756 -9.766 1 88.62 57 PRO B N 1
ATOM 2083 C CA . PRO B 1 57 ? 13.578 -2.02 -10.125 1 88.62 57 PRO B CA 1
ATOM 2084 C C . PRO B 1 57 ? 12.352 -1.822 -11.016 1 88.62 57 PRO B C 1
ATOM 2086 O O . PRO B 1 57 ? 11.594 -0.865 -10.828 1 88.62 57 PRO B O 1
ATOM 2089 N N . VAL B 1 58 ? 12.242 -2.701 -12.055 1 91.75 58 VAL B N 1
ATOM 2090 C CA . VAL B 1 58 ? 11.07 -2.693 -12.93 1 91.75 58 VAL B CA 1
ATOM 2091 C C . VAL B 1 58 ? 10.016 -3.646 -12.383 1 91.75 58 VAL B C 1
ATOM 2093 O O . VAL B 1 58 ? 10.234 -4.855 -12.305 1 91.75 58 VAL B O 1
ATOM 2096 N N . PRO B 1 59 ? 8.82 -3.164 -12.062 1 94.06 59 PRO B N 1
ATOM 2097 C CA . PRO B 1 59 ? 7.758 -4.016 -11.523 1 94.06 59 PRO B CA 1
ATOM 2098 C C . PRO B 1 59 ? 7.348 -5.129 -12.484 1 94.06 59 PRO B C 1
ATOM 2100 O O . PRO B 1 59 ? 7.398 -4.945 -13.703 1 94.06 59 PRO B O 1
ATOM 2103 N N . LEU B 1 60 ? 6.902 -6.191 -11.961 1 95.06 60 LEU B N 1
ATOM 2104 C CA . LEU B 1 60 ? 6.57 -7.398 -12.711 1 95.06 60 LEU B CA 1
ATOM 2105 C C . LEU B 1 60 ? 5.508 -7.102 -13.773 1 95.06 60 LEU B C 1
ATOM 2107 O O . LEU B 1 60 ? 5.691 -7.426 -14.945 1 95.06 60 LEU B O 1
ATOM 2111 N N . TRP B 1 61 ? 4.469 -6.43 -13.398 1 93.25 61 TRP B N 1
ATOM 2112 C CA . TRP B 1 61 ? 3.365 -6.199 -14.328 1 93.25 61 TRP B CA 1
ATOM 2113 C C . TRP B 1 61 ? 3.783 -5.246 -15.445 1 93.25 61 TRP B C 1
ATOM 2115 O O . TRP B 1 61 ? 3.344 -5.391 -16.594 1 93.25 61 TRP B O 1
ATOM 2125 N N . LYS B 1 62 ? 4.594 -4.27 -15.086 1 91.81 62 LYS B N 1
ATOM 2126 C CA . LYS B 1 62 ? 5.133 -3.391 -16.125 1 91.81 62 LYS B CA 1
ATOM 2127 C C . LYS B 1 62 ? 5.926 -4.184 -17.156 1 91.81 62 LYS B C 1
ATOM 2129 O O . LYS B 1 62 ? 5.789 -3.957 -18.359 1 91.81 62 LYS B O 1
ATOM 2134 N N . TYR B 1 63 ? 6.766 -5.059 -16.703 1 96.19 63 TYR B N 1
ATOM 2135 C CA . TYR B 1 63 ? 7.512 -5.914 -17.625 1 96.19 63 TYR B CA 1
ATOM 2136 C C . TYR B 1 63 ? 6.574 -6.77 -18.453 1 96.19 63 TYR B C 1
ATOM 2138 O O . TYR B 1 63 ? 6.691 -6.812 -19.688 1 96.19 63 TYR B O 1
ATOM 2146 N N . LEU B 1 64 ? 5.609 -7.473 -17.812 1 96.25 64 LEU B N 1
ATOM 2147 C CA . LEU B 1 64 ? 4.684 -8.344 -18.516 1 96.25 64 LEU B CA 1
ATOM 2148 C C . LEU B 1 64 ? 3.932 -7.578 -19.594 1 96.25 64 LEU B C 1
ATOM 2150 O O . LEU B 1 64 ? 3.814 -8.047 -20.734 1 96.25 64 LEU B O 1
ATOM 2154 N N . GLU B 1 65 ? 3.508 -6.402 -19.266 1 93.25 65 GLU B N 1
ATOM 2155 C CA . GLU B 1 65 ? 2.822 -5.562 -20.234 1 93.25 65 GLU B CA 1
ATOM 2156 C C . GLU B 1 65 ? 3.752 -5.18 -21.391 1 93.25 65 GLU B C 1
ATOM 2158 O O . GLU B 1 65 ? 3.33 -5.129 -22.547 1 93.25 65 GLU B O 1
ATOM 2163 N N . SER B 1 66 ? 4.98 -4.902 -21.078 1 95.5 66 SER B N 1
ATOM 2164 C CA . SER B 1 66 ? 5.938 -4.473 -22.094 1 95.5 66 SER B CA 1
ATOM 2165 C C . SER B 1 66 ? 6.168 -5.562 -23.141 1 95.5 66 SER B C 1
ATOM 2167 O O . SER B 1 66 ? 6.531 -5.27 -24.281 1 95.5 66 SER B O 1
ATOM 2169 N N . VAL B 1 67 ? 5.93 -6.758 -22.766 1 97.25 67 VAL B N 1
ATOM 2170 C CA . VAL B 1 67 ? 6.129 -7.855 -23.719 1 97.25 67 VAL B CA 1
ATOM 2171 C C . VAL B 1 67 ? 4.777 -8.383 -24.188 1 97.25 67 VAL B C 1
ATOM 2173 O O . VAL B 1 67 ? 4.691 -9.492 -24.719 1 97.25 67 VAL B O 1
ATOM 2176 N N . GLY B 1 68 ? 3.66 -7.664 -23.891 1 96.25 68 GLY B N 1
ATOM 2177 C CA . GLY B 1 68 ? 2.344 -7.902 -24.469 1 96.25 68 GLY B CA 1
ATOM 2178 C C . GLY B 1 68 ? 1.516 -8.891 -23.656 1 96.25 68 GLY B C 1
ATOM 2179 O O . GLY B 1 68 ? 0.466 -9.344 -24.125 1 96.25 68 GLY B O 1
ATOM 2180 N N . VAL B 1 69 ? 1.959 -9.281 -22.453 1 96.62 69 VAL B N 1
ATOM 2181 C CA . VAL B 1 69 ? 1.229 -10.219 -21.594 1 96.62 69 VAL B CA 1
ATOM 2182 C C . VAL B 1 69 ? 0.112 -9.492 -20.859 1 96.62 69 VAL B C 1
ATOM 2184 O O . VAL B 1 69 ? 0.323 -8.398 -20.328 1 96.62 69 VAL B O 1
ATOM 2187 N N . THR B 1 70 ? -1.074 -10.094 -20.891 1 94.12 70 THR B N 1
ATOM 2188 C CA . THR B 1 70 ? -2.201 -9.578 -20.109 1 94.12 70 THR B CA 1
ATOM 2189 C C . THR B 1 70 ? -2.682 -10.617 -19.109 1 94.12 70 THR B C 1
ATOM 2191 O O . THR B 1 70 ? -2.361 -11.805 -19.234 1 94.12 70 THR B O 1
ATOM 2194 N N . GLY B 1 71 ? -3.363 -10.102 -18.109 1 93.62 71 GLY B N 1
ATOM 2195 C CA . GLY B 1 71 ? -3.877 -10.992 -17.078 1 93.62 71 GLY B CA 1
ATOM 2196 C C . GLY B 1 71 ? -5.238 -10.578 -16.547 1 93.62 71 GLY B C 1
ATOM 2197 O O . GLY B 1 71 ? -5.566 -9.391 -16.531 1 93.62 71 GLY B O 1
ATOM 2198 N N . GLU B 1 72 ? -5.98 -11.602 -16.141 1 92.81 72 GLU B N 1
ATOM 2199 C CA . GLU B 1 72 ? -7.281 -11.406 -15.508 1 92.81 72 GLU B CA 1
ATOM 2200 C C . GLU B 1 72 ? -7.32 -12.047 -14.125 1 92.81 72 GLU B C 1
ATOM 2202 O O . GLU B 1 72 ? -6.98 -13.219 -13.969 1 92.81 72 GLU B O 1
ATOM 2207 N N . PRO B 1 73 ? -7.711 -11.195 -13.141 1 93.38 73 PRO B N 1
ATOM 2208 C CA . PRO B 1 73 ? -7.824 -11.805 -11.812 1 93.38 73 PRO B CA 1
ATOM 2209 C C . PRO B 1 73 ? -8.945 -12.844 -11.734 1 93.38 73 PRO B C 1
ATOM 2211 O O . PRO B 1 73 ? -10.023 -12.641 -12.297 1 93.38 73 PRO B O 1
ATOM 2214 N N . VAL B 1 74 ? -8.68 -13.945 -11.102 1 95.75 74 VAL B N 1
ATOM 2215 C CA . VAL B 1 74 ? -9.672 -15 -10.898 1 95.75 74 VAL B CA 1
ATOM 2216 C C . VAL B 1 74 ? -9.625 -15.469 -9.445 1 95.75 74 VAL B C 1
ATOM 2218 O O . VAL B 1 74 ? -8.578 -15.43 -8.805 1 95.75 74 VAL B O 1
ATOM 2221 N N . ALA B 1 75 ? -10.773 -15.875 -8.938 1 96 75 ALA B N 1
ATOM 2222 C CA . ALA B 1 75 ? -10.812 -16.438 -7.59 1 96 75 ALA B CA 1
ATOM 2223 C C . ALA B 1 75 ? -10.109 -17.781 -7.535 1 96 75 ALA B C 1
ATOM 2225 O O . ALA B 1 75 ? -10.344 -18.656 -8.383 1 96 75 ALA B O 1
ATOM 2226 N N . PRO B 1 76 ? -9.305 -17.953 -6.527 1 97.5 76 PRO B N 1
ATOM 2227 C CA . PRO B 1 76 ? -8.633 -19.266 -6.418 1 97.5 76 PRO B CA 1
ATOM 2228 C C . PRO B 1 76 ? -9.617 -20.422 -6.434 1 97.5 76 PRO B C 1
ATOM 2230 O O . PRO B 1 76 ? -9.328 -21.484 -7.016 1 97.5 76 PRO B O 1
ATOM 2233 N N . SER B 1 77 ? -10.773 -20.266 -5.871 1 95.88 77 SER B N 1
ATOM 2234 C CA . SER B 1 77 ? -11.758 -21.328 -5.727 1 95.88 77 SER B CA 1
ATOM 2235 C C . SER B 1 77 ? -12.445 -21.641 -7.051 1 95.88 77 SER B C 1
ATOM 2237 O O . SER B 1 77 ? -13.125 -22.656 -7.188 1 95.88 77 SER B O 1
ATOM 2239 N N . SER B 1 78 ? -12.289 -20.844 -8.023 1 96.5 78 SER B N 1
ATOM 2240 C CA . SER B 1 78 ? -12.984 -21.016 -9.289 1 96.5 78 SER B CA 1
ATOM 2241 C C . SER B 1 78 ? -12.156 -21.828 -10.281 1 96.5 78 SER B C 1
ATOM 2243 O O . SER B 1 78 ? -12.633 -22.188 -11.352 1 96.5 78 SER B O 1
ATOM 2245 N N . LEU B 1 79 ? -10.984 -22.078 -9.953 1 97.31 79 LEU B N 1
ATOM 2246 C CA . LEU B 1 79 ? -10.07 -22.75 -10.867 1 97.31 79 LEU B CA 1
ATOM 2247 C C . LEU B 1 79 ? -10.445 -24.219 -11.031 1 97.31 79 LEU B C 1
ATOM 2249 O O . LEU B 1 79 ? -10.773 -24.891 -10.047 1 97.31 79 LEU B O 1
ATOM 2253 N N . THR B 1 80 ? -10.383 -24.672 -12.305 1 97.12 80 THR B N 1
ATOM 2254 C CA . THR B 1 80 ? -10.742 -26.062 -12.562 1 97.12 80 THR B CA 1
ATOM 2255 C C . THR B 1 80 ? -9.516 -26.891 -12.945 1 97.12 80 THR B C 1
ATOM 2257 O O . THR B 1 80 ? -9.539 -28.109 -12.883 1 97.12 80 THR B O 1
ATOM 2260 N N . ASP B 1 81 ? -8.406 -26.281 -13.305 1 98 81 ASP B N 1
ATOM 2261 C CA . ASP B 1 81 ? -7.23 -27 -13.797 1 98 81 ASP B CA 1
ATOM 2262 C C . ASP B 1 81 ? -6.039 -26.797 -12.859 1 98 81 ASP B C 1
ATOM 2264 O O . ASP B 1 81 ? -4.945 -27.297 -13.133 1 98 81 ASP B O 1
ATOM 2268 N N . LEU B 1 82 ? -6.211 -26.047 -11.781 1 98.06 82 LEU B N 1
ATOM 2269 C CA . LEU B 1 82 ? -5.188 -25.719 -10.797 1 98.06 82 LEU B CA 1
ATOM 2270 C C . LEU B 1 82 ? -5.785 -25.641 -9.398 1 98.06 82 LEU B C 1
ATOM 2272 O O . LEU B 1 82 ? -6.898 -25.141 -9.219 1 98.06 82 LEU B O 1
ATOM 2276 N N . THR B 1 83 ? -5.109 -26.234 -8.445 1 98.25 83 THR B N 1
ATOM 2277 C CA . THR B 1 83 ? -5.465 -26.047 -7.043 1 98.25 83 THR B CA 1
ATOM 2278 C C . THR B 1 83 ? -4.582 -24.969 -6.406 1 98.25 83 THR B C 1
ATOM 2280 O O . THR B 1 83 ? -3.354 -25.062 -6.449 1 98.25 83 THR B O 1
ATOM 2283 N N . VAL B 1 84 ? -5.129 -23.938 -5.93 1 98.81 84 VAL B N 1
ATOM 2284 C CA . VAL B 1 84 ? -4.461 -22.875 -5.184 1 98.81 84 VAL B CA 1
ATOM 2285 C C . VAL B 1 84 ? -5.191 -22.625 -3.867 1 98.81 84 VAL B C 1
ATOM 2287 O O . VAL B 1 84 ? -6.391 -22.328 -3.861 1 98.81 84 VAL B O 1
ATOM 2290 N N . SER B 1 85 ? -4.438 -22.812 -2.717 1 98.56 85 SER B N 1
ATOM 2291 C CA . SER B 1 85 ? -5.133 -22.625 -1.447 1 98.56 85 SER B CA 1
ATOM 2292 C C . SER B 1 85 ? -4.152 -22.312 -0.32 1 98.56 85 SER B C 1
ATOM 2294 O O . SER B 1 85 ? -2.957 -22.578 -0.437 1 98.56 85 SER B O 1
ATOM 2296 N N . ILE B 1 86 ? -4.66 -21.688 0.688 1 98.75 86 ILE B N 1
ATOM 2297 C CA . ILE B 1 86 ? -3.969 -21.531 1.961 1 98.75 86 ILE B CA 1
ATOM 2298 C C . ILE B 1 86 ? -4.867 -22 3.104 1 98.75 86 ILE B C 1
ATOM 2300 O O . ILE B 1 86 ? -6.094 -21.891 3.023 1 98.75 86 ILE B O 1
ATOM 2304 N N . PRO B 1 87 ? -4.207 -22.5 4.164 1 98.69 87 PRO B N 1
ATOM 2305 C CA . PRO B 1 87 ? -5.012 -22.797 5.352 1 98.69 87 PRO B CA 1
ATOM 2306 C C . PRO B 1 87 ? -5.398 -21.531 6.133 1 98.69 87 PRO B C 1
ATOM 2308 O O . PRO B 1 87 ? -4.844 -20.469 5.895 1 98.69 87 PRO B O 1
ATOM 2311 N N . THR B 1 88 ? -6.41 -21.688 6.973 1 98.5 88 THR B N 1
ATOM 2312 C CA . THR B 1 88 ? -6.812 -20.656 7.918 1 98.5 88 THR B CA 1
ATOM 2313 C C . THR B 1 88 ? -6.547 -21.094 9.352 1 98.5 88 THR B C 1
ATOM 2315 O O . THR B 1 88 ? -7.34 -21.828 9.938 1 98.5 88 THR B O 1
ATOM 2318 N N . PRO B 1 89 ? -5.445 -20.609 9.883 1 98.44 89 PRO B N 1
ATOM 2319 C CA . PRO B 1 89 ? -5.148 -21.016 11.266 1 98.44 89 PRO B CA 1
ATOM 2320 C C . PRO B 1 89 ? -6.207 -20.531 12.258 1 98.44 89 PRO B C 1
ATOM 2322 O O . PRO B 1 89 ? -7.008 -19.656 11.938 1 98.44 89 PRO B O 1
ATOM 2325 N N . PRO B 1 90 ? -6.207 -21.172 13.492 1 97.62 90 PRO B N 1
ATOM 2326 C CA . PRO B 1 90 ? -7.133 -20.688 14.523 1 97.62 90 PRO B CA 1
ATOM 2327 C C . PRO B 1 90 ? -6.988 -19.188 14.781 1 97.62 90 PRO B C 1
ATOM 2329 O O . PRO B 1 90 ? -5.871 -18.672 14.844 1 97.62 90 PRO B O 1
ATOM 2332 N N . GLY B 1 91 ? -8.117 -18.547 14.867 1 96.94 91 GLY B N 1
ATOM 2333 C CA . GLY B 1 91 ? -8.117 -17.125 15.148 1 96.94 91 GLY B CA 1
ATOM 2334 C C . GLY B 1 91 ? -8.078 -16.266 13.898 1 96.94 91 GLY B C 1
ATOM 2335 O O . GLY B 1 91 ? -8.344 -15.062 13.961 1 96.94 91 GLY B O 1
ATOM 2336 N N . TRP B 1 92 ? -7.734 -16.875 12.82 1 97.25 92 TRP B N 1
ATOM 2337 C CA . TRP B 1 92 ? -7.793 -16.188 11.531 1 97.25 92 TRP B CA 1
ATOM 2338 C C . TRP B 1 92 ? -9.164 -16.359 10.883 1 97.25 92 TRP B C 1
ATOM 2340 O O . TRP B 1 92 ? -9.812 -17.391 11.07 1 97.25 92 TRP B O 1
ATOM 2350 N N . ALA B 1 93 ? -9.547 -15.312 10.07 1 95.81 93 ALA B N 1
ATOM 2351 C CA . ALA B 1 93 ? -10.828 -15.367 9.383 1 95.81 93 ALA B CA 1
ATOM 2352 C C . ALA B 1 93 ? -10.789 -14.586 8.07 1 95.81 93 ALA B C 1
ATOM 2354 O O . ALA B 1 93 ? -9.969 -13.68 7.914 1 95.81 93 ALA B O 1
ATOM 2355 N N . PRO B 1 94 ? -11.688 -15.039 7.137 1 93 94 PRO B N 1
ATOM 2356 C CA . PRO B 1 94 ? -11.797 -14.234 5.918 1 93 94 PRO B CA 1
ATOM 2357 C C . PRO B 1 94 ? -12.133 -12.773 6.199 1 93 94 PRO B C 1
ATOM 2359 O O . PRO B 1 94 ? -12.898 -12.477 7.117 1 93 94 PRO B O 1
ATOM 2362 N N . MET B 1 95 ? -11.477 -11.984 5.418 1 86.62 95 MET B N 1
ATOM 2363 C CA . MET B 1 95 ? -11.719 -10.555 5.578 1 86.62 95 MET B CA 1
ATOM 2364 C C . MET B 1 95 ? -11.906 -9.875 4.223 1 86.62 95 MET B C 1
ATOM 2366 O O . MET B 1 95 ? -11.25 -10.242 3.248 1 86.62 95 MET B O 1
ATOM 2370 N N . LYS B 1 96 ? -12.867 -8.852 4.242 1 77.25 96 LYS B N 1
ATOM 2371 C CA . LYS B 1 96 ? -13.039 -8.023 3.051 1 77.25 96 LYS B CA 1
ATOM 2372 C C . LYS B 1 96 ? -12.273 -6.711 3.18 1 77.25 96 LYS B C 1
ATOM 2374 O O . LYS B 1 96 ? -12.211 -6.129 4.266 1 77.25 96 LYS B O 1
ATOM 2379 N N . ASN B 1 97 ? -11.648 -6.355 2.055 1 79.25 97 ASN B N 1
ATOM 2380 C CA . ASN B 1 97 ? -10.914 -5.098 1.954 1 79.25 97 ASN B CA 1
ATOM 2381 C C . ASN B 1 97 ? -11.242 -4.363 0.658 1 79.25 97 ASN B C 1
ATOM 2383 O O . ASN B 1 97 ? -11.008 -4.887 -0.434 1 79.25 97 ASN B O 1
ATOM 2387 N N . PRO B 1 98 ? -11.742 -3.156 0.829 1 71.94 98 PRO B N 1
ATOM 2388 C CA . PRO B 1 98 ? -12.141 -2.438 -0.384 1 71.94 98 PRO B CA 1
ATOM 2389 C C . PRO B 1 98 ? -10.953 -2.131 -1.301 1 71.94 98 PRO B C 1
ATOM 2391 O O . PRO B 1 98 ? -11.141 -1.897 -2.498 1 71.94 98 PRO B O 1
ATOM 2394 N N . ASN B 1 99 ? -9.773 -2.135 -0.79 1 74.88 99 ASN B N 1
ATOM 2395 C CA . ASN B 1 99 ? -8.594 -1.799 -1.579 1 74.88 99 ASN B CA 1
ATOM 2396 C C . ASN B 1 99 ? -8.047 -3.016 -2.324 1 74.88 99 ASN B C 1
ATOM 2398 O O . ASN B 1 99 ? -7.059 -2.914 -3.049 1 74.88 99 ASN B O 1
ATOM 2402 N N . ILE B 1 100 ? -8.75 -4.043 -2.08 1 79.56 100 ILE B N 1
ATOM 2403 C CA . ILE B 1 100 ? -8.289 -5.281 -2.699 1 79.56 100 ILE B CA 1
ATOM 2404 C C . ILE B 1 100 ? -9.328 -5.785 -3.693 1 79.56 100 ILE B C 1
ATOM 2406 O O . ILE B 1 100 ? -10.531 -5.625 -3.475 1 79.56 100 ILE B O 1
ATOM 2410 N N . THR B 1 101 ? -8.891 -6.383 -4.758 1 78.31 101 THR B N 1
ATOM 2411 C CA . THR B 1 101 ? -9.758 -6.863 -5.824 1 78.31 101 THR B CA 1
ATOM 2412 C C . THR B 1 101 ? -10.688 -7.961 -5.316 1 78.31 101 THR B C 1
ATOM 2414 O O . THR B 1 101 ? -10.281 -8.789 -4.496 1 78.31 101 THR B O 1
ATOM 2417 N N . PRO B 1 102 ? -11.977 -8.016 -5.766 1 78.81 102 PRO B N 1
ATOM 2418 C CA . PRO B 1 102 ? -12.961 -8.992 -5.293 1 78.81 102 PRO B CA 1
ATOM 2419 C C . PRO B 1 102 ? -12.5 -10.43 -5.48 1 78.81 102 PRO B C 1
ATOM 2421 O O . PRO B 1 102 ? -12.977 -11.328 -4.777 1 78.81 102 PRO B O 1
ATOM 2424 N N . ASN B 1 103 ? -11.602 -10.727 -6.355 1 88.44 103 ASN B N 1
ATOM 2425 C CA . ASN B 1 103 ? -11.18 -12.102 -6.625 1 88.44 103 ASN B CA 1
ATOM 2426 C C . ASN B 1 103 ? -9.992 -12.508 -5.758 1 88.44 103 ASN B C 1
ATOM 2428 O O . ASN B 1 103 ? -9.516 -13.641 -5.84 1 88.44 103 ASN B O 1
ATOM 2432 N N . THR B 1 104 ? -9.711 -11.609 -4.801 1 91.81 104 THR B N 1
ATOM 2433 C CA . THR B 1 104 ? -8.594 -11.883 -3.9 1 91.81 104 THR B CA 1
ATOM 2434 C C . THR B 1 104 ? -9.086 -12.555 -2.623 1 91.81 104 THR B C 1
ATOM 2436 O O . THR B 1 104 ? -10.094 -12.141 -2.047 1 91.81 104 THR B O 1
ATOM 2439 N N . GLU B 1 105 ? -8.422 -13.625 -2.289 1 94.62 105 GLU B N 1
ATOM 2440 C CA . GLU B 1 105 ? -8.672 -14.211 -0.976 1 94.62 105 GLU B CA 1
ATOM 2441 C C . GLU B 1 105 ? -7.809 -13.555 0.095 1 94.62 105 GLU B C 1
ATOM 2443 O O . GLU B 1 105 ? -6.586 -13.477 -0.048 1 94.62 105 GLU B O 1
ATOM 2448 N N . MET B 1 106 ? -8.5 -13.062 1.159 1 93.62 106 MET B N 1
ATOM 2449 C CA . MET B 1 106 ? -7.777 -12.438 2.262 1 93.62 106 MET B CA 1
ATOM 2450 C C . MET B 1 106 ? -8.25 -12.984 3.604 1 93.62 106 MET B C 1
ATOM 2452 O O . MET B 1 106 ? -9.453 -13.117 3.832 1 93.62 106 MET B O 1
ATOM 2456 N N . ILE B 1 107 ? -7.242 -13.344 4.461 1 95.69 107 ILE B N 1
ATOM 2457 C CA . ILE B 1 107 ? -7.566 -13.719 5.836 1 95.69 107 ILE B CA 1
ATOM 2458 C C . ILE B 1 107 ? -6.762 -12.852 6.805 1 95.69 107 ILE B C 1
ATOM 2460 O O . ILE B 1 107 ? -5.699 -12.336 6.453 1 95.69 107 ILE B O 1
ATOM 2464 N N . ALA B 1 108 ? -7.301 -12.68 7.98 1 94.94 108 ALA B N 1
ATOM 2465 C CA . ALA B 1 108 ? -6.652 -11.891 9.023 1 94.94 108 ALA B CA 1
ATOM 2466 C C . ALA B 1 108 ? -6.898 -12.492 10.406 1 94.94 108 ALA B C 1
ATOM 2468 O O . ALA B 1 108 ? -7.852 -13.242 10.594 1 94.94 108 ALA B O 1
ATOM 2469 N N . LYS B 1 109 ? -5.934 -12.234 11.25 1 94.56 109 LYS B N 1
ATOM 2470 C CA . LYS B 1 109 ? -6.164 -12.484 12.672 1 94.56 109 LYS B CA 1
ATOM 2471 C C . LYS B 1 109 ? -6.602 -11.219 13.391 1 94.56 109 LYS B C 1
ATOM 2473 O O . LYS B 1 109 ? -5.789 -10.32 13.633 1 94.56 109 LYS B O 1
ATOM 2478 N N . GLY B 1 110 ? -7.859 -11.094 13.742 1 88.31 110 GLY B N 1
ATOM 2479 C CA . GLY B 1 110 ? -8.398 -9.859 14.297 1 88.31 110 GLY B CA 1
ATOM 2480 C C . GLY B 1 110 ? -8.836 -8.867 13.234 1 88.31 110 GLY B C 1
ATOM 2481 O O . GLY B 1 110 ? -9.289 -9.266 12.156 1 88.31 110 GLY B O 1
ATOM 2482 N N . GLU B 1 111 ? -8.766 -7.559 13.578 1 80.69 111 GLU B N 1
ATOM 2483 C CA . GLU B 1 111 ? -9.367 -6.551 12.703 1 80.69 111 GLU B CA 1
ATOM 2484 C C . GLU B 1 111 ? -8.305 -5.836 11.875 1 80.69 111 GLU B C 1
ATOM 2486 O O . GLU B 1 111 ? -8.625 -4.949 11.078 1 80.69 111 GLU B O 1
ATOM 2491 N N . SER B 1 112 ? -7.098 -6.156 12.133 1 83.75 112 SER B N 1
ATOM 2492 C CA . SER B 1 112 ? -5.988 -5.535 11.414 1 83.75 112 SER B CA 1
ATOM 2493 C C . SER B 1 112 ? -4.902 -6.555 11.086 1 83.75 112 SER B C 1
ATOM 2495 O O . SER B 1 112 ? -5.207 -7.688 10.703 1 83.75 112 SER B O 1
ATOM 2497 N N . TYR B 1 113 ? -3.652 -6.195 11.344 1 90.19 113 TYR B N 1
ATOM 2498 C CA . TYR B 1 113 ? -2.553 -7.129 11.133 1 90.19 113 TYR B CA 1
ATOM 2499 C C . TYR B 1 113 ? -2.49 -8.164 12.25 1 90.19 113 TYR B C 1
ATOM 2501 O O . TYR B 1 113 ? -2.873 -7.887 13.383 1 90.19 113 TYR B O 1
ATOM 2509 N N . PRO B 1 114 ? -2.143 -9.391 11.828 1 95.88 114 PRO B N 1
ATOM 2510 C CA . PRO B 1 114 ? -1.559 -9.859 10.57 1 95.88 114 PRO B CA 1
ATOM 2511 C C . PRO B 1 114 ? -2.615 -10.242 9.531 1 95.88 114 PRO B C 1
ATOM 2513 O O . PRO B 1 114 ? -3.756 -10.539 9.891 1 95.88 114 PRO B O 1
ATOM 2516 N N . THR B 1 115 ? -2.205 -10.172 8.195 1 95.12 115 THR B N 1
ATOM 2517 C CA . THR B 1 115 ? -3.068 -10.562 7.082 1 95.12 115 THR B CA 1
ATOM 2518 C C . THR B 1 115 ? -2.322 -11.461 6.105 1 95.12 115 THR B C 1
ATOM 2520 O O . THR B 1 115 ? -1.092 -11.43 6.039 1 95.12 115 THR B O 1
ATOM 2523 N N . ALA B 1 116 ? -3.049 -12.32 5.414 1 97.25 116 ALA B N 1
ATOM 2524 C CA . ALA B 1 116 ? -2.582 -13.078 4.258 1 97.25 116 ALA B CA 1
ATOM 2525 C C . ALA B 1 116 ? -3.473 -12.828 3.043 1 97.25 116 ALA B C 1
ATOM 2527 O O . ALA B 1 116 ? -4.695 -12.969 3.123 1 97.25 116 ALA B O 1
ATOM 2528 N N . MET B 1 117 ? -2.809 -12.438 1.938 1 95.94 117 MET B N 1
ATOM 2529 C CA . MET B 1 117 ? -3.502 -12.141 0.686 1 95.94 117 MET B CA 1
ATOM 2530 C C . MET B 1 117 ? -3.062 -13.094 -0.417 1 95.94 117 MET B C 1
ATOM 2532 O O . MET B 1 117 ? -1.871 -13.203 -0.711 1 95.94 117 MET B O 1
ATOM 2536 N N . LEU B 1 118 ? -4.051 -13.773 -0.998 1 97.62 118 LEU B N 1
ATOM 2537 C CA . LEU B 1 118 ? -3.805 -14.719 -2.08 1 97.62 118 LEU B CA 1
ATOM 2538 C C . LEU B 1 118 ? -4.477 -14.258 -3.369 1 97.62 118 LEU B C 1
ATOM 2540 O O . LEU B 1 118 ? -5.707 -14.164 -3.436 1 97.62 118 LEU B O 1
ATOM 2544 N N . MET B 1 119 ? -3.633 -14.016 -4.402 1 96.12 119 MET B N 1
ATOM 2545 C CA . MET B 1 119 ? -4.129 -13.539 -5.691 1 96.12 119 MET B CA 1
ATOM 2546 C C . MET B 1 119 ? -3.764 -14.508 -6.809 1 96.12 119 MET B C 1
ATOM 2548 O O . MET B 1 119 ? -2.684 -15.102 -6.793 1 96.12 119 MET B O 1
ATOM 2552 N N . VAL B 1 120 ? -4.695 -14.641 -7.73 1 97.69 120 VAL B N 1
ATOM 2553 C CA . VAL B 1 120 ? -4.473 -15.469 -8.914 1 97.69 120 VAL B CA 1
ATOM 2554 C C . VAL B 1 120 ? -4.871 -14.695 -10.164 1 97.69 120 VAL B C 1
ATOM 2556 O O . VAL B 1 120 ? -5.93 -14.07 -10.203 1 97.69 120 VAL B O 1
ATOM 2559 N N . PHE B 1 121 ? -3.986 -14.742 -11.203 1 96.44 121 PHE B N 1
ATOM 2560 C CA . PHE B 1 121 ? -4.258 -14.148 -12.5 1 96.44 121 PHE B CA 1
ATOM 2561 C C . PHE B 1 121 ? -4.141 -15.195 -13.609 1 96.44 121 PHE B C 1
ATOM 2563 O O . PHE B 1 121 ? -3.172 -15.953 -13.648 1 96.44 121 PHE B O 1
ATOM 2570 N N . LYS B 1 122 ? -5.164 -15.242 -14.414 1 97.12 122 LYS B N 1
ATOM 2571 C CA . LYS B 1 122 ? -5.023 -15.945 -15.688 1 97.12 122 LYS B CA 1
ATOM 2572 C C . LYS B 1 122 ? -4.242 -15.109 -16.703 1 97.12 122 LYS B C 1
ATOM 2574 O O . LYS B 1 122 ? -4.621 -13.977 -17 1 97.12 122 LYS B O 1
ATOM 2579 N N . LEU B 1 123 ? -3.15 -15.703 -17.219 1 97.5 123 LEU B N 1
ATOM 2580 C CA . LEU B 1 123 ? -2.301 -14.938 -18.125 1 97.5 123 LEU B CA 1
ATOM 2581 C C . LEU B 1 123 ? -2.529 -15.359 -19.562 1 97.5 123 LEU B C 1
ATOM 2583 O O . LEU B 1 123 ? -2.809 -16.531 -19.844 1 97.5 123 LEU B O 1
ATOM 2587 N N . HIS B 1 124 ? -2.334 -14.352 -20.375 1 96.25 124 HIS B N 1
ATOM 2588 C CA . HIS B 1 124 ? -2.496 -14.617 -21.797 1 96.25 124 HIS B CA 1
ATOM 2589 C C . HIS B 1 124 ? -1.235 -14.25 -22.562 1 96.25 124 HIS B C 1
ATOM 2591 O O . HIS B 1 124 ? -0.6 -13.227 -22.281 1 96.25 124 HIS B O 1
ATOM 2597 N N . ARG B 1 125 ? -0.88 -15.094 -23.531 1 93.12 125 ARG B N 1
ATOM 2598 C CA . ARG B 1 125 ? 0.312 -14.992 -24.359 1 93.12 125 ARG B CA 1
ATOM 2599 C C . ARG B 1 125 ? 1.521 -15.602 -23.672 1 93.12 125 ARG B C 1
ATOM 2601 O O . ARG B 1 125 ? 1.654 -15.516 -22.453 1 93.12 125 ARG B O 1
ATOM 2608 N N . ASP B 1 126 ? 2.375 -16.109 -24.438 1 93.81 126 ASP B N 1
ATOM 2609 C CA . ASP B 1 126 ? 3.596 -16.719 -23.922 1 93.81 126 ASP B CA 1
ATOM 2610 C C . ASP B 1 126 ? 4.648 -15.656 -23.625 1 93.81 126 ASP B C 1
ATOM 2612 O O . ASP B 1 126 ? 4.672 -14.602 -24.266 1 93.81 126 ASP B O 1
ATOM 2616 N N . PHE B 1 127 ? 5.387 -15.93 -22.609 1 96.75 127 PHE B N 1
ATOM 2617 C CA . PHE B 1 127 ? 6.48 -15.047 -22.234 1 96.75 127 PHE B CA 1
ATOM 2618 C C . PHE B 1 127 ? 7.605 -15.836 -21.562 1 96.75 127 PHE B C 1
ATOM 2620 O O . PHE B 1 127 ? 7.441 -17.016 -21.25 1 96.75 127 PHE B O 1
ATOM 2627 N N . ASP B 1 128 ? 8.773 -15.188 -21.391 1 97.81 128 ASP B N 1
ATOM 2628 C CA . ASP B 1 128 ? 9.922 -15.781 -20.719 1 97.81 128 ASP B CA 1
ATOM 2629 C C . ASP B 1 128 ? 9.758 -15.703 -19.203 1 97.81 128 ASP B C 1
ATOM 2631 O O . ASP B 1 128 ? 10.008 -14.664 -18.594 1 97.81 128 ASP B O 1
ATOM 2635 N N . ILE B 1 129 ? 9.445 -16.875 -18.594 1 97.5 129 ILE B N 1
ATOM 2636 C CA . ILE B 1 129 ? 9.156 -16.938 -17.156 1 97.5 129 ILE B CA 1
ATOM 2637 C C . ILE B 1 129 ? 10.406 -16.578 -16.359 1 97.5 129 ILE B C 1
ATOM 2639 O O . ILE B 1 129 ? 10.32 -15.867 -15.359 1 97.5 129 ILE B O 1
ATOM 2643 N N . ALA B 1 130 ? 11.477 -17.062 -16.797 1 96.94 130 ALA B N 1
ATOM 2644 C CA . ALA B 1 130 ? 12.727 -16.781 -16.094 1 96.94 130 ALA B CA 1
ATOM 2645 C C . ALA B 1 130 ? 13.008 -15.281 -16.062 1 96.94 130 ALA B C 1
ATOM 2647 O O . ALA B 1 130 ? 13.422 -14.742 -15.039 1 96.94 130 ALA B O 1
ATOM 2648 N N . GLU B 1 131 ? 12.82 -14.68 -17.188 1 97.25 131 GLU B N 1
ATOM 2649 C CA . GLU B 1 131 ? 12.992 -13.234 -17.25 1 97.25 131 GLU B CA 1
ATOM 2650 C C . GLU B 1 131 ? 11.969 -12.523 -16.359 1 97.25 131 GLU B C 1
ATOM 2652 O O . GLU B 1 131 ? 12.312 -11.586 -15.641 1 97.25 131 GLU B O 1
ATOM 2657 N N . ALA B 1 132 ? 10.695 -12.953 -16.375 1 97.62 132 ALA B N 1
ATOM 2658 C CA . ALA B 1 132 ? 9.633 -12.352 -15.578 1 97.62 132 ALA B CA 1
ATOM 2659 C C . ALA B 1 132 ? 9.953 -12.43 -14.086 1 97.62 132 ALA B C 1
ATOM 2661 O O . ALA B 1 132 ? 9.711 -11.484 -13.336 1 97.62 132 ALA B O 1
ATOM 2662 N N . LEU B 1 133 ? 10.57 -13.5 -13.664 1 97.94 133 LEU B N 1
ATOM 2663 C CA . LEU B 1 133 ? 10.82 -13.742 -12.25 1 97.94 133 LEU B CA 1
ATOM 2664 C C . LEU B 1 133 ? 11.852 -12.75 -11.703 1 97.94 133 LEU B C 1
ATOM 2666 O O . LEU B 1 133 ? 11.867 -12.453 -10.508 1 97.94 133 LEU B O 1
ATOM 2670 N N . LYS B 1 134 ? 12.664 -12.172 -12.562 1 95.81 134 LYS B N 1
ATOM 2671 C CA . LYS B 1 134 ? 13.625 -11.156 -12.141 1 95.81 134 LYS B CA 1
ATOM 2672 C C . LYS B 1 134 ? 12.922 -9.898 -11.648 1 95.81 134 LYS B C 1
ATOM 2674 O O . LYS B 1 134 ? 13.516 -9.094 -10.922 1 95.81 134 LYS B O 1
ATOM 2679 N N . HIS B 1 135 ? 11.711 -9.781 -11.992 1 95.94 135 HIS B N 1
ATOM 2680 C CA . HIS B 1 135 ? 10.922 -8.602 -11.633 1 95.94 135 HIS B CA 1
ATOM 2681 C C . HIS B 1 135 ? 9.977 -8.906 -10.477 1 95.94 135 HIS B C 1
ATOM 2683 O O . HIS B 1 135 ? 9.273 -8.016 -10 1 95.94 135 HIS B O 1
ATOM 2689 N N . GLY B 1 136 ? 9.969 -10.117 -9.953 1 95.38 136 GLY B N 1
ATOM 2690 C CA . GLY B 1 136 ? 8.969 -10.578 -9 1 95.38 136 GLY B CA 1
ATOM 2691 C C . GLY B 1 136 ? 9.125 -9.969 -7.621 1 95.38 136 GLY B C 1
ATOM 2692 O O . GLY B 1 136 ? 8.203 -10.039 -6.805 1 95.38 136 GLY B O 1
ATOM 2693 N N . THR B 1 137 ? 10.25 -9.328 -7.375 1 95.5 137 THR B N 1
ATOM 2694 C CA . THR B 1 137 ? 10.492 -8.781 -6.047 1 95.5 137 THR B CA 1
ATOM 2695 C C . THR B 1 137 ? 10.516 -7.254 -6.086 1 95.5 137 THR B C 1
ATOM 2697 O O . THR B 1 137 ? 10.766 -6.602 -5.074 1 95.5 137 THR B O 1
ATOM 2700 N N . ALA B 1 138 ? 10.219 -6.734 -7.258 1 93 138 ALA B N 1
ATOM 2701 C CA . ALA B 1 138 ? 10.398 -5.301 -7.484 1 93 138 ALA B CA 1
ATOM 2702 C C . ALA B 1 138 ? 9.445 -4.484 -6.613 1 93 138 ALA B C 1
ATOM 2704 O O . ALA B 1 138 ? 9.852 -3.479 -6.02 1 93 138 ALA B O 1
ATOM 2705 N N . ASP B 1 139 ? 8.188 -4.91 -6.461 1 91.88 139 ASP B N 1
ATOM 2706 C CA . ASP B 1 139 ? 7.215 -4.148 -5.68 1 91.88 139 ASP B CA 1
ATOM 2707 C C . ASP B 1 139 ? 7.66 -4.02 -4.223 1 91.88 139 ASP B C 1
ATOM 2709 O O . ASP B 1 139 ? 7.512 -2.961 -3.613 1 91.88 139 ASP B O 1
ATOM 2713 N N . ALA B 1 140 ? 8.141 -5.129 -3.707 1 93.31 140 ALA B N 1
ATOM 2714 C CA . ALA B 1 140 ? 8.625 -5.082 -2.332 1 93.31 140 ALA B CA 1
ATOM 2715 C C . ALA B 1 140 ? 9.805 -4.117 -2.197 1 93.31 140 ALA B C 1
ATOM 2717 O O . ALA B 1 140 ? 9.828 -3.279 -1.292 1 93.31 140 ALA B O 1
ATOM 2718 N N . ARG B 1 141 ? 10.688 -4.148 -3.154 1 91.25 141 ARG B N 1
ATOM 2719 C CA . ARG B 1 141 ? 11.914 -3.355 -3.08 1 91.25 141 ARG B CA 1
ATOM 2720 C C . ARG B 1 141 ? 11.625 -1.876 -3.307 1 91.25 141 ARG B C 1
ATOM 2722 O O . ARG B 1 141 ? 12.414 -1.017 -2.914 1 91.25 141 ARG B O 1
ATOM 2729 N N . LEU B 1 142 ? 10.484 -1.635 -3.871 1 88.69 142 LEU B N 1
ATOM 2730 C CA . LEU B 1 142 ? 10.078 -0.256 -4.113 1 88.69 142 LEU B CA 1
ATOM 2731 C C . LEU B 1 142 ? 9.25 0.278 -2.951 1 88.69 142 LEU B C 1
ATOM 2733 O O . LEU B 1 142 ? 8.938 1.47 -2.9 1 88.69 142 LEU B O 1
ATOM 2737 N N . SER B 1 143 ? 8.891 -0.602 -2.01 1 92 143 SER B N 1
ATOM 2738 C CA . SER B 1 143 ? 8.125 -0.142 -0.857 1 92 143 SER B CA 1
ATOM 2739 C C . SER B 1 143 ? 8.945 0.806 0.012 1 92 143 SER B C 1
ATOM 2741 O O . SER B 1 143 ? 10.172 0.73 0.034 1 92 143 SER B O 1
ATOM 2743 N N . THR B 1 144 ? 8.273 1.661 0.693 1 89.12 144 THR B N 1
ATOM 2744 C CA . THR B 1 144 ? 8.906 2.723 1.466 1 89.12 144 THR B CA 1
ATOM 2745 C C . THR B 1 144 ? 9.797 2.141 2.561 1 89.12 144 THR B C 1
ATOM 2747 O O . THR B 1 144 ? 9.32 1.401 3.426 1 89.12 144 THR B O 1
ATOM 2750 N N . ASN B 1 145 ? 11.117 2.488 2.523 1 89.5 145 ASN B N 1
ATOM 2751 C CA . ASN B 1 145 ? 12.094 2.086 3.533 1 89.5 145 ASN B CA 1
ATOM 2752 C C . ASN B 1 145 ? 12.172 0.568 3.664 1 89.5 145 ASN B C 1
ATOM 2754 O O . ASN B 1 145 ? 12.188 0.037 4.777 1 89.5 145 ASN B O 1
ATOM 2758 N N . PHE B 1 146 ? 12.234 -0.043 2.566 1 93.69 146 PHE B N 1
ATOM 2759 C CA . PHE B 1 146 ? 12.289 -1.5 2.551 1 93.69 146 PHE B CA 1
ATOM 2760 C C . PHE B 1 146 ? 13.641 -1.997 3.039 1 93.69 146 PHE B C 1
ATOM 2762 O O . PHE B 1 146 ? 14.688 -1.499 2.609 1 93.69 146 PHE B O 1
ATOM 2769 N N . THR B 1 147 ? 13.641 -2.914 3.979 1 95.31 147 THR B N 1
ATOM 2770 C CA . THR B 1 147 ? 14.797 -3.688 4.422 1 95.31 147 THR B CA 1
ATOM 2771 C C . THR B 1 147 ? 14.602 -5.172 4.117 1 95.31 147 THR B C 1
ATOM 2773 O O . THR B 1 147 ? 13.68 -5.801 4.637 1 95.31 147 THR B O 1
ATOM 2776 N N . GLU B 1 148 ? 15.547 -5.73 3.338 1 96.75 148 GLU B N 1
ATOM 2777 C CA . GLU B 1 148 ? 15.438 -7.129 2.945 1 96.75 148 GLU B CA 1
ATOM 2778 C C . GLU B 1 148 ? 15.977 -8.055 4.035 1 96.75 148 GLU B C 1
ATOM 2780 O O . GLU B 1 148 ? 17.031 -7.789 4.613 1 96.75 148 GLU B O 1
ATOM 2785 N N . LEU B 1 149 ? 15.219 -9.094 4.258 1 96.44 149 LEU B N 1
ATOM 2786 C CA . LEU B 1 149 ? 15.648 -10.109 5.215 1 96.44 149 LEU B CA 1
ATOM 2787 C C . LEU B 1 149 ? 16.078 -11.383 4.5 1 96.44 149 LEU B C 1
ATOM 2789 O O . LEU B 1 149 ? 17.078 -12 4.871 1 96.44 149 LEU B O 1
ATOM 2793 N N . ASP B 1 150 ? 15.297 -11.836 3.578 1 96.06 150 ASP B N 1
ATOM 2794 C CA . ASP B 1 150 ? 15.539 -13.07 2.838 1 96.06 150 ASP B CA 1
ATOM 2795 C C . ASP B 1 150 ? 14.891 -13.016 1.457 1 96.06 150 ASP B C 1
ATOM 2797 O O . ASP B 1 150 ? 13.961 -12.234 1.231 1 96.06 150 ASP B O 1
ATOM 2801 N N . SER B 1 151 ? 15.547 -13.758 0.532 1 97.56 151 SER B N 1
ATOM 2802 C CA . SER B 1 151 ? 14.945 -13.953 -0.783 1 97.56 151 SER B CA 1
ATOM 2803 C C . SER B 1 151 ? 15.289 -15.32 -1.355 1 97.56 151 SER B C 1
ATOM 2805 O O . SER B 1 151 ? 16.234 -15.969 -0.9 1 97.56 151 SER B O 1
ATOM 2807 N N . SER B 1 152 ? 14.477 -15.789 -2.301 1 97.31 152 SER B N 1
ATOM 2808 C CA . SER B 1 152 ? 14.672 -17.094 -2.922 1 97.31 152 SER B CA 1
ATOM 2809 C C . SER B 1 152 ? 14.117 -17.125 -4.344 1 97.31 152 SER B C 1
ATOM 2811 O O . SER B 1 152 ? 13.078 -16.516 -4.621 1 97.31 152 SER B O 1
ATOM 2813 N N . THR B 1 153 ? 14.773 -17.797 -5.203 1 97.38 153 THR B N 1
ATOM 2814 C CA . THR B 1 153 ? 14.266 -18.016 -6.555 1 97.38 153 THR B CA 1
ATOM 2815 C C . THR B 1 153 ? 13.969 -19.5 -6.777 1 97.38 153 THR B C 1
ATOM 2817 O O . THR B 1 153 ? 13.859 -19.953 -7.922 1 97.38 153 THR B O 1
ATOM 2820 N N . ALA B 1 154 ? 13.93 -20.25 -5.688 1 97.5 154 ALA B N 1
ATOM 2821 C CA . ALA B 1 154 ? 13.625 -21.672 -5.781 1 97.5 154 ALA B CA 1
ATOM 2822 C C . ALA B 1 154 ? 12.211 -21.906 -6.312 1 97.5 154 ALA B C 1
ATOM 2824 O O . ALA B 1 154 ? 11.305 -21.125 -6.016 1 97.5 154 ALA B O 1
ATOM 2825 N N . ASP B 1 155 ? 12.062 -23 -7.02 1 98.44 155 ASP B N 1
ATOM 2826 C CA . ASP B 1 155 ? 10.719 -23.406 -7.43 1 98.44 155 ASP B CA 1
ATOM 2827 C C . ASP B 1 155 ? 9.82 -23.625 -6.219 1 98.44 155 ASP B C 1
ATOM 2829 O O . ASP B 1 155 ? 10.312 -23.859 -5.109 1 98.44 155 ASP B O 1
ATOM 2833 N N . PHE B 1 156 ? 8.602 -23.469 -6.488 1 98.75 156 PHE B N 1
ATOM 2834 C CA . PHE B 1 156 ? 7.59 -23.75 -5.48 1 98.75 156 PHE B CA 1
ATOM 2835 C C . PHE B 1 156 ? 6.617 -24.812 -5.984 1 98.75 156 PHE B C 1
ATOM 2837 O O . PHE B 1 156 ? 5.887 -24.578 -6.949 1 98.75 156 PHE B O 1
ATOM 2844 N N . ASN B 1 157 ? 6.598 -25.984 -5.297 1 97.81 157 ASN B N 1
ATOM 2845 C CA . ASN B 1 157 ? 5.781 -27.125 -5.707 1 97.81 157 ASN B CA 1
ATOM 2846 C C . ASN B 1 157 ? 5.996 -27.453 -7.176 1 97.81 157 ASN B C 1
ATOM 2848 O O . ASN B 1 157 ? 5.035 -27.75 -7.898 1 97.81 157 ASN B O 1
ATOM 2852 N N . GLY B 1 158 ? 7.23 -27.328 -7.668 1 97.56 158 GLY B N 1
ATOM 2853 C CA . GLY B 1 158 ? 7.59 -27.719 -9.016 1 97.56 158 GLY B CA 1
ATOM 2854 C C . GLY B 1 158 ? 7.402 -26.609 -10.039 1 97.56 158 GLY B C 1
ATOM 2855 O O . GLY B 1 158 ? 7.688 -26.797 -11.219 1 97.56 158 GLY B O 1
ATOM 2856 N N . PHE B 1 159 ? 6.895 -25.484 -9.633 1 98.69 159 PHE B N 1
ATOM 2857 C CA . PHE B 1 159 ? 6.668 -24.375 -10.539 1 98.69 159 PHE B CA 1
ATOM 2858 C C . PHE B 1 159 ? 7.684 -23.266 -10.289 1 98.69 159 PHE B C 1
ATOM 2860 O O . PHE B 1 159 ? 8.086 -23.031 -9.148 1 98.69 159 PHE B O 1
ATOM 2867 N N . PRO B 1 160 ? 8.117 -22.516 -11.359 1 98.69 160 PRO B N 1
ATOM 2868 C CA . PRO B 1 160 ? 9.016 -21.375 -11.148 1 98.69 160 PRO B CA 1
ATOM 2869 C C . PRO B 1 160 ? 8.445 -20.344 -10.172 1 98.69 160 PRO B C 1
ATOM 2871 O O . PRO B 1 160 ? 7.25 -20.062 -10.203 1 98.69 160 PRO B O 1
ATOM 2874 N N . SER B 1 161 ? 9.297 -19.812 -9.273 1 98.81 161 SER B N 1
ATOM 2875 C CA . SER B 1 161 ? 8.812 -18.922 -8.227 1 98.81 161 SER B CA 1
ATOM 2876 C C . SER B 1 161 ? 9.906 -17.969 -7.742 1 98.81 161 SER B C 1
ATOM 2878 O O . SER B 1 161 ? 11.086 -18.188 -8.039 1 98.81 161 SER B O 1
ATOM 2880 N N . SER B 1 162 ? 9.5 -16.906 -7.148 1 98.5 162 SER B N 1
ATOM 2881 C CA . SER B 1 162 ? 10.375 -15.938 -6.477 1 98.5 162 SER B CA 1
ATOM 2882 C C . SER B 1 162 ? 9.773 -15.492 -5.145 1 98.5 162 SER B C 1
ATOM 2884 O O . SER B 1 162 ? 8.578 -15.203 -5.062 1 98.5 162 SER B O 1
ATOM 2886 N N . MET B 1 163 ? 10.578 -15.469 -4.121 1 98.25 163 MET B N 1
ATOM 2887 C CA . MET B 1 163 ? 10.141 -15.102 -2.777 1 98.25 163 MET B CA 1
ATOM 2888 C C . MET B 1 163 ? 11.023 -14 -2.199 1 98.25 163 MET B C 1
ATOM 2890 O O . MET B 1 163 ? 12.242 -14.016 -2.387 1 98.25 163 MET B O 1
ATOM 2894 N N . ILE B 1 164 ? 10.43 -13.055 -1.524 1 98.25 164 ILE B N 1
ATOM 2895 C CA . ILE B 1 164 ? 11.18 -12.039 -0.795 1 98.25 164 ILE B CA 1
ATOM 2896 C C . ILE B 1 164 ? 10.523 -11.789 0.562 1 98.25 164 ILE B C 1
ATOM 2898 O O . ILE B 1 164 ? 9.297 -11.836 0.686 1 98.25 164 ILE B O 1
ATOM 2902 N N . GLN B 1 165 ? 11.297 -11.695 1.57 1 97.88 165 GLN B N 1
ATOM 2903 C CA . GLN B 1 165 ? 10.906 -11.336 2.928 1 97.88 165 GLN B CA 1
ATOM 2904 C C . GLN B 1 165 ? 11.633 -10.078 3.395 1 97.88 165 GLN B C 1
ATOM 2906 O O . GLN B 1 165 ? 12.82 -9.898 3.111 1 97.88 165 GLN B O 1
ATOM 2911 N N . GLY B 1 166 ? 10.836 -9.156 4.023 1 97.81 166 GLY B N 1
ATOM 2912 C CA . GLY B 1 166 ? 11.453 -7.93 4.5 1 97.81 166 GLY B CA 1
ATOM 2913 C C . GLY B 1 166 ? 10.5 -7.055 5.297 1 97.81 166 GLY B C 1
ATOM 2914 O O . GLY B 1 166 ? 9.461 -7.527 5.758 1 97.81 166 GLY B O 1
ATOM 2915 N N . SER B 1 167 ? 10.93 -5.816 5.539 1 97.19 167 SER B N 1
ATOM 2916 C CA . SER B 1 167 ? 10.117 -4.836 6.25 1 97.19 167 SER B CA 1
ATOM 2917 C C . SER B 1 167 ? 10.031 -3.525 5.477 1 97.19 167 SER B C 1
ATOM 2919 O O . SER B 1 167 ? 10.906 -3.221 4.66 1 97.19 167 SER B O 1
ATOM 2921 N N . TYR B 1 168 ? 8.953 -2.865 5.641 1 94.69 168 TYR B N 1
ATOM 2922 C CA . TYR B 1 168 ? 8.734 -1.579 4.992 1 94.69 168 TYR B CA 1
ATOM 2923 C C . TYR B 1 168 ? 7.777 -0.714 5.805 1 94.69 168 TYR B C 1
ATOM 2925 O O . TYR B 1 168 ? 7.176 -1.185 6.773 1 94.69 168 TYR B O 1
ATOM 2933 N N . ASP B 1 169 ? 7.73 0.534 5.457 1 90.12 169 ASP B N 1
ATOM 2934 C CA . ASP B 1 169 ? 6.816 1.465 6.109 1 90.12 169 ASP B CA 1
ATOM 2935 C C . ASP B 1 169 ? 5.547 1.657 5.285 1 90.12 169 ASP B C 1
ATOM 2937 O O . ASP B 1 169 ? 5.605 1.767 4.059 1 90.12 169 ASP B O 1
ATOM 2941 N N . LEU B 1 170 ? 4.477 1.635 5.957 1 87.88 170 LEU B N 1
ATOM 2942 C CA . LEU B 1 170 ? 3.199 1.968 5.34 1 87.88 170 LEU B CA 1
ATOM 2943 C C . LEU B 1 170 ? 2.32 2.758 6.305 1 87.88 170 LEU B C 1
ATOM 2945 O O . LEU B 1 170 ? 1.97 2.264 7.379 1 87.88 170 LEU B O 1
ATOM 2949 N N . HIS B 1 171 ? 1.969 4.004 5.91 1 81.44 171 HIS B N 1
ATOM 2950 C CA . HIS B 1 171 ? 1.091 4.863 6.695 1 81.44 171 HIS B CA 1
ATOM 2951 C C . HIS B 1 171 ? 1.613 5.027 8.117 1 81.44 171 HIS B C 1
ATOM 2953 O O . HIS B 1 171 ? 0.861 4.871 9.086 1 81.44 171 HIS B O 1
ATOM 2959 N N . GLY B 1 172 ? 2.922 5.219 8.203 1 78.75 172 GLY B N 1
ATOM 2960 C CA . GLY B 1 172 ? 3.543 5.531 9.484 1 78.75 172 GLY B CA 1
ATOM 2961 C C . GLY B 1 172 ? 3.812 4.305 10.328 1 78.75 172 GLY B C 1
ATOM 2962 O O . GLY B 1 172 ? 4.258 4.422 11.477 1 78.75 172 GLY B O 1
ATOM 2963 N N . ARG B 1 173 ? 3.51 3.146 9.773 1 86.94 173 ARG B N 1
ATOM 2964 C CA . ARG B 1 173 ? 3.75 1.908 10.508 1 86.94 173 ARG B CA 1
ATOM 2965 C C . ARG B 1 173 ? 4.828 1.071 9.828 1 86.94 173 ARG B C 1
ATOM 2967 O O . ARG B 1 173 ? 4.895 1.01 8.602 1 86.94 173 ARG B O 1
ATOM 2974 N N . ARG B 1 174 ? 5.656 0.5 10.719 1 91.44 174 ARG B N 1
ATOM 2975 C CA . ARG B 1 174 ? 6.633 -0.449 10.203 1 91.44 174 ARG B CA 1
ATOM 2976 C C . ARG B 1 174 ? 6.039 -1.85 10.102 1 91.44 174 ARG B C 1
ATOM 2978 O O . ARG B 1 174 ? 5.527 -2.385 11.086 1 91.44 174 ARG B O 1
ATOM 2985 N N . LEU B 1 175 ? 6.09 -2.467 8.875 1 95.31 175 LEU B N 1
ATOM 2986 C CA . LEU B 1 175 ? 5.469 -3.758 8.609 1 95.31 175 LEU B CA 1
ATOM 2987 C C . LEU B 1 175 ? 6.52 -4.805 8.25 1 95.31 175 LEU B C 1
ATOM 2989 O O . LEU B 1 175 ? 7.586 -4.469 7.734 1 95.31 175 LEU B O 1
ATOM 2993 N N . HIS B 1 176 ? 6.262 -5.992 8.648 1 97.38 176 HIS B N 1
ATOM 2994 C CA . HIS B 1 176 ? 6.957 -7.172 8.156 1 97.38 176 HIS B CA 1
ATOM 2995 C C . HIS B 1 176 ? 6.148 -7.879 7.07 1 97.38 176 HIS B C 1
ATOM 2997 O O . HIS B 1 176 ? 4.938 -8.062 7.215 1 97.38 176 HIS B O 1
ATOM 3003 N N . THR B 1 177 ? 6.879 -8.289 5.945 1 97.19 177 THR B N 1
ATOM 3004 C CA . THR B 1 177 ? 6.129 -8.898 4.852 1 97.19 177 THR B CA 1
ATOM 3005 C C . THR B 1 177 ? 6.871 -10.109 4.297 1 97.19 177 THR B C 1
ATOM 3007 O O . THR B 1 177 ? 8.102 -10.133 4.262 1 97.19 177 THR B O 1
ATOM 3010 N N . TRP B 1 178 ? 6.148 -11.164 3.986 1 98.12 178 TRP B N 1
ATOM 3011 C CA . TRP B 1 178 ? 6.547 -12.305 3.172 1 98.12 178 TRP B CA 1
ATOM 3012 C C . TRP B 1 178 ? 5.738 -12.367 1.881 1 98.12 178 TRP B C 1
ATOM 3014 O O . TRP B 1 178 ? 4.508 -12.32 1.91 1 98.12 178 TRP B O 1
ATOM 3024 N N . ASN B 1 179 ? 6.465 -12.344 0.758 1 98 179 ASN B N 1
ATOM 3025 C CA . ASN B 1 179 ? 5.812 -12.359 -0.547 1 98 179 ASN B CA 1
ATOM 3026 C C . ASN B 1 179 ? 6.402 -13.43 -1.457 1 98 179 ASN B C 1
ATOM 3028 O O . ASN B 1 179 ? 7.625 -13.539 -1.584 1 98 179 ASN B O 1
ATOM 3032 N N . ARG B 1 180 ? 5.57 -14.25 -2.061 1 98.5 180 ARG B N 1
ATOM 3033 C CA . ARG B 1 180 ? 6.012 -15.203 -3.07 1 98.5 180 ARG B CA 1
ATOM 3034 C C . ARG B 1 180 ? 5.137 -15.133 -4.316 1 98.5 180 ARG B C 1
ATOM 3036 O O . ARG B 1 180 ? 3.908 -15.141 -4.219 1 98.5 180 ARG B O 1
ATOM 3043 N N . ILE B 1 181 ? 5.766 -15.07 -5.457 1 98.31 181 ILE B N 1
ATOM 3044 C CA . ILE B 1 181 ? 5.09 -15.203 -6.742 1 98.31 181 ILE B CA 1
ATOM 3045 C C . ILE B 1 181 ? 5.406 -16.562 -7.352 1 98.31 181 ILE B C 1
ATOM 3047 O O . ILE B 1 181 ? 6.535 -17.047 -7.25 1 98.31 181 ILE B O 1
ATOM 3051 N N . VAL B 1 182 ? 4.445 -17.188 -7.953 1 98.75 182 VAL B N 1
ATOM 3052 C CA . VAL B 1 182 ? 4.57 -18.484 -8.625 1 98.75 182 VAL B CA 1
ATOM 3053 C C . VAL B 1 182 ? 3.957 -18.391 -10.023 1 98.75 182 VAL B C 1
ATOM 3055 O O . VAL B 1 182 ? 2.902 -17.781 -10.211 1 98.75 182 VAL B O 1
ATOM 3058 N N . PHE B 1 183 ? 4.703 -18.953 -11.023 1 98.69 183 PHE B N 1
ATOM 3059 C CA . PHE B 1 183 ? 4.148 -19.094 -12.367 1 98.69 183 PHE B CA 1
ATOM 3060 C C . PHE B 1 183 ? 3.783 -20.547 -12.648 1 98.69 183 PHE B C 1
ATOM 3062 O O . PHE B 1 183 ? 4.539 -21.266 -13.305 1 98.69 183 PHE B O 1
ATOM 3069 N N . PRO B 1 184 ? 2.568 -20.922 -12.234 1 98.69 184 PRO B N 1
ATOM 3070 C CA . PRO B 1 184 ? 2.146 -22.297 -12.516 1 98.69 184 PRO B CA 1
ATOM 3071 C C . PRO B 1 184 ? 1.487 -22.438 -13.891 1 98.69 184 PRO B C 1
ATOM 3073 O O . PRO B 1 184 ? 1.077 -21.438 -14.484 1 98.69 184 PRO B O 1
ATOM 3076 N N . THR B 1 185 ? 1.519 -23.656 -14.328 1 97.62 185 THR B N 1
ATOM 3077 C CA . THR B 1 185 ? 0.783 -24.062 -15.523 1 97.62 185 THR B CA 1
ATOM 3078 C C . THR B 1 185 ? -0.329 -25.047 -15.164 1 97.62 185 THR B C 1
ATOM 3080 O O . THR B 1 185 ? -0.09 -26.031 -14.469 1 97.62 185 THR B O 1
ATOM 3083 N N . GLY B 1 186 ? -1.572 -24.672 -15.609 1 96.38 186 GLY B N 1
ATOM 3084 C CA . GLY B 1 186 ? -2.701 -25.562 -15.367 1 96.38 186 GLY B CA 1
ATOM 3085 C C . GLY B 1 186 ? -2.578 -26.891 -16.094 1 96.38 186 GLY B C 1
ATOM 3086 O O . GLY B 1 186 ? -1.7 -27.062 -16.938 1 96.38 186 GLY B O 1
ATOM 3087 N N . ALA B 1 187 ? -3.473 -27.781 -15.703 1 93.69 187 ALA B N 1
ATOM 3088 C CA . ALA B 1 187 ? -3.471 -29.125 -16.266 1 93.69 187 ALA B CA 1
ATOM 3089 C C . ALA B 1 187 ? -3.791 -29.109 -17.75 1 93.69 187 ALA B C 1
ATOM 3091 O O . ALA B 1 187 ? -4.461 -28.188 -18.234 1 93.69 187 ALA B O 1
ATOM 3092 N N . PRO B 1 188 ? -3.203 -30.219 -18.469 1 91.94 188 PRO B N 1
ATOM 3093 C CA . PRO B 1 188 ? -3.607 -30.375 -19.859 1 91.94 188 PRO B CA 1
ATOM 3094 C C . PRO B 1 188 ? -5.109 -30.609 -20.031 1 91.94 188 PRO B C 1
ATOM 3096 O O . PRO B 1 188 ? -5.77 -31.078 -19.094 1 91.94 188 PRO B O 1
ATOM 3099 N N . PRO B 1 189 ? -5.73 -30.125 -21.281 1 92.75 189 PRO B N 1
ATOM 3100 C CA . PRO B 1 189 ? -4.996 -29.766 -22.5 1 92.75 189 PRO B CA 1
ATOM 3101 C C . PRO B 1 189 ? -4.711 -28.266 -22.594 1 92.75 189 PRO B C 1
ATOM 3103 O O . PRO B 1 189 ? -3.846 -27.859 -23.375 1 92.75 189 PRO B O 1
ATOM 3106 N N . ALA B 1 190 ? -5.324 -27.406 -21.812 1 89.5 190 ALA B N 1
ATOM 3107 C CA . ALA B 1 190 ? -5.238 -25.953 -22.016 1 89.5 190 ALA B CA 1
ATOM 3108 C C . ALA B 1 190 ? -3.861 -25.438 -21.625 1 89.5 190 ALA B C 1
ATOM 3110 O O . ALA B 1 190 ? -3.338 -24.516 -22.25 1 89.5 190 ALA B O 1
ATOM 3111 N N . LYS B 1 191 ? -3.281 -26.031 -20.688 1 93.38 191 LYS B N 1
ATOM 3112 C CA . LYS B 1 191 ? -1.994 -25.594 -20.156 1 93.38 191 LYS B CA 1
ATOM 3113 C C . LYS B 1 191 ? -1.984 -24.094 -19.922 1 93.38 191 LYS B C 1
ATOM 3115 O O . LYS B 1 191 ? -1.055 -23.391 -20.328 1 93.38 191 LYS B O 1
ATOM 3120 N N . GLN B 1 192 ? -3.07 -23.656 -19.281 1 96.81 192 GLN B N 1
ATOM 3121 C CA . GLN B 1 192 ? -3.252 -22.25 -18.953 1 96.81 192 GLN B CA 1
ATOM 3122 C C . GLN B 1 192 ? -2.135 -21.75 -18.031 1 96.81 192 GLN B C 1
ATOM 3124 O O . GLN B 1 192 ? -1.78 -22.406 -17.062 1 96.81 192 GLN B O 1
ATOM 3129 N N . ARG B 1 193 ? -1.492 -20.609 -18.391 1 97.69 193 ARG B N 1
ATOM 3130 C CA . ARG B 1 193 ? -0.495 -19.984 -17.531 1 97.69 193 ARG B CA 1
ATOM 3131 C C . ARG B 1 193 ? -1.152 -19.047 -16.531 1 97.69 193 ARG B C 1
ATOM 3133 O O . ARG B 1 193 ? -2.066 -18.297 -16.875 1 97.69 193 ARG B O 1
ATOM 3140 N N . TYR B 1 194 ? -0.665 -19.172 -15.289 1 98.31 194 TYR B N 1
ATOM 3141 C CA . TYR B 1 194 ? -1.189 -18.328 -14.219 1 98.31 194 TYR B CA 1
ATOM 3142 C C . TYR B 1 194 ? -0.068 -17.562 -13.531 1 98.31 194 TYR B C 1
ATOM 3144 O O . TYR B 1 194 ? 1.106 -17.922 -13.664 1 98.31 194 TYR B O 1
ATOM 3152 N N . LEU B 1 195 ? -0.391 -16.484 -12.93 1 97.94 195 LEU B N 1
ATOM 3153 C CA . LEU B 1 195 ? 0.39 -15.852 -11.875 1 97.94 195 LEU B CA 1
ATOM 3154 C C . LEU B 1 195 ? -0.307 -16 -10.523 1 97.94 195 LEU B C 1
ATOM 3156 O O . LEU B 1 195 ? -1.456 -15.578 -10.367 1 97.94 195 LEU B O 1
ATOM 3160 N N . VAL B 1 196 ? 0.318 -16.641 -9.57 1 98.44 196 VAL B N 1
ATOM 3161 C CA . VAL B 1 196 ? -0.174 -16.766 -8.203 1 98.44 196 VAL B CA 1
ATOM 3162 C C . VAL B 1 196 ? 0.728 -15.977 -7.25 1 98.44 196 VAL B C 1
ATOM 3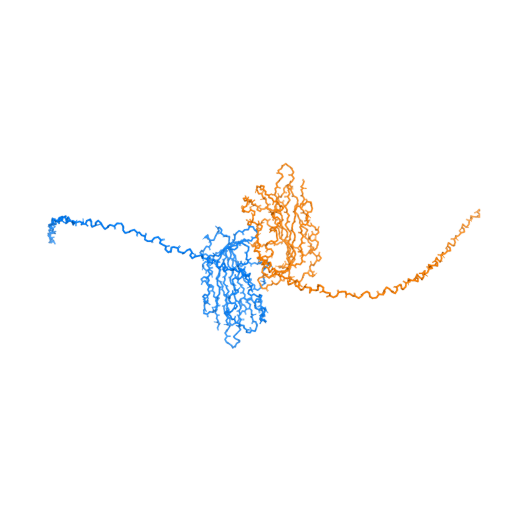164 O O . VAL B 1 196 ? 1.955 -16.062 -7.34 1 98.44 196 VAL B O 1
ATOM 3167 N N . GLN B 1 197 ? 0.148 -15.18 -6.391 1 97.38 197 GLN B N 1
ATOM 3168 C CA . GLN B 1 197 ? 0.914 -14.398 -5.422 1 97.38 197 GLN B CA 1
ATOM 3169 C C . GLN B 1 197 ? 0.33 -14.539 -4.02 1 97.38 197 GLN B C 1
ATOM 3171 O O . GLN B 1 197 ? -0.874 -14.359 -3.822 1 97.38 197 GLN B O 1
ATOM 3176 N N . LEU B 1 198 ? 1.154 -14.883 -3.064 1 98.44 198 LEU B N 1
ATOM 3177 C CA . LEU B 1 198 ? 0.801 -14.859 -1.648 1 98.44 198 LEU B CA 1
ATOM 3178 C C . LEU B 1 198 ? 1.627 -13.82 -0.897 1 98.44 198 LEU B C 1
ATOM 3180 O O . LEU B 1 198 ? 2.857 -13.836 -0.968 1 98.44 198 LEU B O 1
ATOM 3184 N N . THR B 1 199 ? 0.952 -12.898 -0.248 1 96.94 199 THR B N 1
ATOM 3185 C CA . THR B 1 199 ? 1.588 -11.883 0.588 1 96.94 199 THR B CA 1
ATOM 3186 C C . THR B 1 199 ? 1.086 -11.977 2.025 1 96.94 199 THR B C 1
ATOM 3188 O O . THR B 1 199 ? -0.12 -11.914 2.273 1 96.94 199 THR B O 1
ATOM 3191 N N . ILE B 1 200 ? 1.982 -12.125 2.924 1 97.81 200 ILE B N 1
ATOM 3192 C CA . ILE B 1 200 ? 1.657 -12.133 4.344 1 97.81 200 ILE B CA 1
ATOM 3193 C C . ILE B 1 200 ? 2.318 -10.938 5.031 1 97.81 200 ILE B C 1
ATOM 3195 O O . ILE B 1 200 ? 3.518 -10.703 4.863 1 97.81 200 ILE B O 1
ATOM 3199 N N . THR B 1 201 ? 1.512 -10.195 5.758 1 95.94 201 THR B N 1
ATOM 3200 C CA . THR B 1 201 ? 1.991 -8.969 6.383 1 95.94 201 THR B CA 1
ATOM 3201 C C . THR B 1 201 ? 1.629 -8.945 7.867 1 95.94 201 THR B C 1
ATOM 3203 O O . THR B 1 201 ? 0.518 -9.32 8.25 1 95.94 201 THR B O 1
ATOM 3206 N N . SER B 1 202 ? 2.52 -8.562 8.711 1 96.75 202 SER B N 1
ATOM 3207 C CA . SER B 1 202 ? 2.314 -8.289 10.133 1 96.75 202 SER B CA 1
ATOM 3208 C C . SER B 1 202 ? 2.998 -6.988 10.547 1 96.75 202 SER B C 1
ATOM 3210 O O . SER B 1 202 ? 3.775 -6.418 9.773 1 96.75 202 SER B O 1
ATOM 3212 N N . LEU B 1 203 ? 2.582 -6.496 11.766 1 94.31 203 LEU B N 1
ATOM 3213 C CA . LEU B 1 203 ? 3.428 -5.457 12.336 1 94.31 203 LEU B CA 1
ATOM 3214 C C . LEU B 1 203 ? 4.832 -5.984 12.609 1 94.31 203 LEU B C 1
ATOM 3216 O O . LEU B 1 203 ? 4.996 -7.121 13.062 1 94.31 203 LEU B O 1
ATOM 3220 N N . ALA B 1 204 ? 5.816 -5.098 12.289 1 94.44 204 ALA B N 1
ATOM 3221 C CA . ALA B 1 204 ? 7.199 -5.555 12.414 1 94.44 204 ALA B CA 1
ATOM 3222 C C . ALA B 1 204 ? 7.504 -6.004 13.844 1 94.44 204 ALA B C 1
ATOM 3224 O O . ALA B 1 204 ? 8.219 -6.988 14.047 1 94.44 204 ALA B O 1
ATOM 3225 N N . ASN B 1 205 ? 6.934 -5.34 14.797 1 94.38 205 ASN B N 1
ATOM 3226 C CA . ASN B 1 205 ? 7.219 -5.645 16.203 1 94.38 205 ASN B CA 1
ATOM 3227 C C . ASN B 1 205 ? 6.379 -6.812 16.703 1 94.38 205 ASN B C 1
ATOM 3229 O O . ASN B 1 205 ? 6.527 -7.246 17.844 1 94.38 205 ASN B O 1
ATOM 3233 N N . GLU B 1 206 ? 5.512 -7.367 15.875 1 94.56 206 GLU B N 1
ATOM 3234 C CA . GLU B 1 206 ? 4.68 -8.508 16.25 1 94.56 206 GLU B CA 1
ATOM 3235 C C . GLU B 1 206 ? 4.988 -9.727 15.391 1 94.56 206 GLU B C 1
ATOM 3237 O O . GLU B 1 206 ? 4.262 -10.719 15.43 1 94.56 206 GLU B O 1
ATOM 3242 N N . ALA B 1 207 ? 6.008 -9.641 14.68 1 91.94 207 ALA B N 1
ATOM 3243 C CA . ALA B 1 207 ? 6.324 -10.711 13.742 1 91.94 207 ALA B CA 1
ATOM 3244 C C . ALA B 1 207 ? 6.598 -12.023 14.484 1 91.94 207 ALA B C 1
ATOM 3246 O O . ALA B 1 207 ? 6.141 -13.086 14.062 1 91.94 207 ALA B O 1
ATOM 3247 N N . VAL B 1 208 ? 7.301 -11.93 15.586 1 91.56 208 VAL B N 1
ATOM 3248 C CA . VAL B 1 208 ? 7.629 -13.117 16.359 1 91.56 208 VAL B CA 1
ATOM 3249 C C . VAL B 1 208 ? 6.363 -13.688 17 1 91.56 208 VAL B C 1
ATOM 3251 O O . VAL B 1 208 ? 6.156 -14.906 17 1 91.56 208 VAL B O 1
ATOM 3254 N N . LYS B 1 209 ? 5.504 -12.828 17.453 1 95.5 209 LYS B N 1
ATOM 3255 C CA . LYS B 1 209 ? 4.238 -13.211 18.078 1 95.5 209 LYS B CA 1
ATOM 3256 C C . LYS B 1 209 ? 3.396 -14.055 17.125 1 95.5 209 LYS B C 1
ATOM 3258 O O . LYS B 1 209 ? 2.701 -14.977 17.562 1 95.5 209 LYS B O 1
ATOM 3263 N N . HIS B 1 210 ? 3.445 -13.781 15.844 1 97.06 210 HIS B N 1
ATOM 3264 C CA . HIS B 1 210 ? 2.562 -14.438 14.883 1 97.06 210 HIS B CA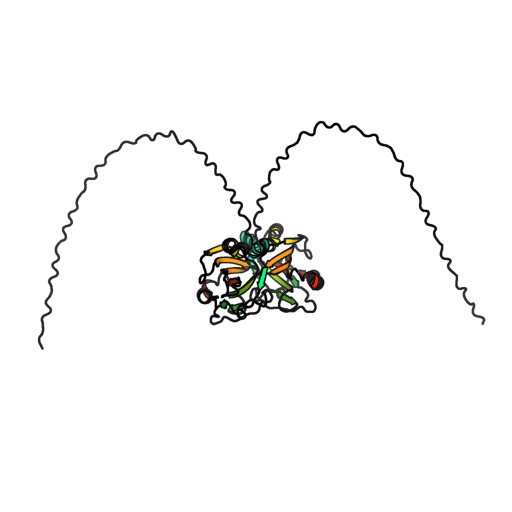 1
ATOM 3265 C C . HIS B 1 210 ? 3.328 -15.43 14.016 1 97.06 210 HIS B C 1
ATOM 3267 O O . HIS B 1 210 ? 2.785 -15.961 13.039 1 97.06 210 HIS B O 1
ATOM 3273 N N . ALA B 1 211 ? 4.523 -15.703 14.391 1 96.56 211 ALA B N 1
ATOM 3274 C CA . ALA B 1 211 ? 5.422 -16.484 13.547 1 96.56 211 ALA B CA 1
ATOM 3275 C C . ALA B 1 211 ? 4.859 -17.875 13.297 1 96.56 211 ALA B C 1
ATOM 3277 O O . ALA B 1 211 ? 4.914 -18.391 12.172 1 96.56 211 ALA B O 1
ATOM 3278 N N . SER B 1 212 ? 4.301 -18.484 14.312 1 97.56 212 SER B N 1
ATOM 3279 C CA . SER B 1 212 ? 3.795 -19.844 14.172 1 97.56 212 SER B CA 1
ATOM 3280 C C . SER B 1 212 ? 2.633 -19.906 13.18 1 97.56 212 SER B C 1
ATOM 3282 O O . SER B 1 212 ? 2.572 -20.797 12.336 1 97.56 212 SER B O 1
ATOM 3284 N N . ASP B 1 213 ? 1.682 -19 13.344 1 98.31 213 ASP B N 1
ATOM 3285 C CA . ASP B 1 213 ? 0.561 -18.938 12.406 1 98.31 213 ASP B CA 1
ATOM 3286 C C . ASP B 1 213 ? 1.048 -18.703 10.984 1 98.31 213 ASP B C 1
ATOM 3288 O O . ASP B 1 213 ? 0.577 -19.359 10.047 1 98.31 213 ASP B O 1
ATOM 3292 N N . ILE B 1 214 ? 1.955 -17.812 10.82 1 98 214 ILE B N 1
ATOM 3293 C CA . ILE B 1 214 ? 2.463 -17.422 9.508 1 98 214 ILE B CA 1
ATOM 3294 C C . ILE B 1 214 ? 3.191 -18.609 8.875 1 98 214 ILE B C 1
ATOM 3296 O O . ILE B 1 214 ? 2.992 -18.906 7.691 1 98 214 ILE B O 1
ATOM 3300 N N . GLU B 1 215 ? 3.959 -19.297 9.656 1 97.94 215 GLU B N 1
ATOM 3301 C CA . GLU B 1 215 ? 4.625 -20.5 9.164 1 97.94 215 GLU B CA 1
ATOM 3302 C C . GLU B 1 215 ? 3.613 -21.562 8.742 1 97.94 215 GLU B C 1
ATOM 3304 O O . GLU B 1 215 ? 3.814 -22.25 7.742 1 97.94 215 GLU B O 1
ATOM 3309 N N . ALA B 1 216 ? 2.553 -21.688 9.5 1 98.62 216 ALA B N 1
ATOM 3310 C CA . ALA B 1 216 ? 1.506 -22.641 9.148 1 98.62 216 ALA B CA 1
ATOM 3311 C C . ALA B 1 216 ? 0.868 -22.297 7.809 1 98.62 216 ALA B C 1
ATOM 3313 O O . ALA B 1 216 ? 0.566 -23.188 7.008 1 98.62 216 ALA B O 1
ATOM 3314 N N . ILE B 1 217 ? 0.622 -21.016 7.547 1 98.81 217 ILE B N 1
ATOM 3315 C CA . ILE B 1 217 ? 0.038 -20.578 6.285 1 98.81 217 ILE B CA 1
ATOM 3316 C C . ILE B 1 217 ? 1.006 -20.859 5.141 1 98.81 217 ILE B C 1
ATOM 3318 O O . ILE B 1 217 ? 0.604 -21.391 4.098 1 98.81 217 ILE B O 1
ATOM 3322 N N . ILE B 1 218 ? 2.312 -20.578 5.355 1 98.38 218 ILE B N 1
ATOM 3323 C CA . ILE B 1 218 ? 3.324 -20.781 4.324 1 98.38 218 ILE B CA 1
ATOM 3324 C C . ILE B 1 218 ? 3.449 -22.281 4.031 1 98.38 218 ILE B C 1
ATOM 3326 O O . ILE 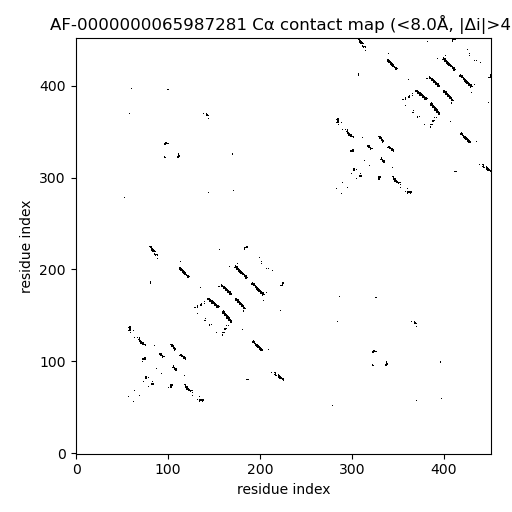B 1 218 ? 3.465 -22.688 2.867 1 98.38 218 ILE B O 1
ATOM 3330 N N . ALA B 1 219 ? 3.502 -23.047 5.082 1 98.19 219 ALA B N 1
ATOM 3331 C CA . ALA B 1 219 ? 3.648 -24.5 4.926 1 98.19 219 ALA B CA 1
ATOM 3332 C C . ALA B 1 219 ? 2.426 -25.094 4.242 1 98.19 219 ALA B C 1
ATOM 3334 O O . ALA B 1 219 ? 2.537 -26.094 3.521 1 98.19 219 ALA B O 1
ATOM 3335 N N . GLY B 1 220 ? 1.275 -24.547 4.484 1 98.69 220 GLY B N 1
ATOM 3336 C CA . GLY B 1 220 ? 0.039 -25.078 3.936 1 98.69 220 GLY B CA 1
ATOM 3337 C C . GLY B 1 220 ? -0.329 -24.469 2.594 1 98.69 220 GLY B C 1
ATOM 3338 O O . GLY B 1 220 ? -1.362 -24.812 2.016 1 98.69 220 GLY B O 1
ATOM 3339 N N . PHE B 1 221 ? 0.438 -23.562 2.131 1 98.88 221 PHE B N 1
ATOM 3340 C CA . PHE B 1 221 ? 0.224 -22.969 0.819 1 98.88 221 PHE B CA 1
ATOM 3341 C C . PHE B 1 221 ? 0.41 -24 -0.284 1 98.88 221 PHE B C 1
ATOM 3343 O O . PHE B 1 221 ? 1.455 -24.656 -0.366 1 98.88 221 PHE B O 1
ATOM 3350 N N . VAL B 1 222 ? -0.688 -24.156 -1.106 1 98.75 222 VAL B N 1
ATOM 3351 C CA . VAL B 1 222 ? -0.666 -25.172 -2.152 1 98.75 222 VAL B CA 1
ATOM 3352 C C . VAL B 1 222 ? -0.828 -24.516 -3.52 1 98.75 222 VAL B C 1
ATOM 3354 O O . VAL B 1 222 ? -1.698 -23.656 -3.703 1 98.75 222 VAL B O 1
ATOM 3357 N N . VAL B 1 223 ? 0.031 -24.812 -4.457 1 98.81 223 VAL B N 1
ATOM 3358 C CA . VAL B 1 223 ? -0.094 -24.562 -5.891 1 98.81 223 VAL B CA 1
ATOM 3359 C C . VAL B 1 223 ? 0.194 -25.844 -6.664 1 98.81 223 VAL B C 1
ATOM 3361 O O . VAL B 1 223 ? 1.331 -26.328 -6.691 1 98.81 223 VAL B O 1
ATOM 3364 N N . ALA B 1 224 ? -0.876 -26.422 -7.273 1 98.12 224 ALA B N 1
ATOM 3365 C CA . ALA B 1 224 ? -0.703 -27.719 -7.918 1 98.12 224 ALA B CA 1
ATOM 3366 C C . ALA B 1 224 ? -1.644 -27.875 -9.109 1 98.12 224 ALA B C 1
ATOM 3368 O O . ALA B 1 224 ? -2.816 -27.5 -9.039 1 98.12 224 ALA B O 1
ATOM 3369 N N . ALA B 1 225 ? -1.089 -28.422 -10.148 1 96.62 225 ALA B N 1
ATOM 3370 C CA . ALA B 1 225 ? -1.956 -28.781 -11.266 1 96.62 225 ALA B CA 1
ATOM 3371 C C . ALA B 1 225 ? -2.904 -29.922 -10.891 1 96.62 225 ALA B C 1
ATOM 3373 O O . ALA B 1 225 ? -2.521 -30.844 -10.172 1 96.62 225 ALA B O 1
ATOM 3374 N N . LYS B 1 226 ? -4.176 -29.797 -11.406 1 94.94 226 LYS B N 1
ATOM 3375 C CA . LYS B 1 226 ? -5.156 -30.844 -11.141 1 94.94 226 LYS B CA 1
ATOM 3376 C C . LYS B 1 226 ? -4.969 -32.031 -12.078 1 94.94 226 LYS B C 1
ATOM 3378 O O . LYS B 1 226 ? -4.543 -31.859 -13.227 1 94.94 226 LYS B O 1
#

Solvent-accessible surface area (backbone atoms only — not comparable to full-atom values): 26458 Å² total; per-residue (Å²): 136,86,76,80,77,80,77,83,83,78,80,75,76,82,81,82,80,71,83,77,79,80,79,81,78,79,77,79,79,79,74,84,75,76,77,80,75,71,79,71,71,77,74,72,74,75,73,69,71,73,72,72,70,80,71,79,70,58,38,39,64,60,53,38,44,73,69,68,37,47,70,41,78,36,39,50,87,71,47,84,34,37,45,51,49,64,58,74,52,92,73,39,40,82,51,81,47,40,91,47,64,89,38,45,46,34,34,19,41,70,74,31,63,34,36,40,39,42,39,33,25,48,45,40,76,84,74,62,62,74,65,48,48,75,17,59,52,22,61,61,67,38,35,45,78,47,45,83,72,47,71,45,67,58,60,49,82,87,21,54,24,26,35,40,30,32,30,28,47,55,96,93,34,60,30,28,37,40,38,37,37,34,49,42,56,26,26,83,90,76,49,46,41,33,43,37,38,43,39,34,37,27,42,48,93,42,41,75,81,43,38,66,59,52,48,50,31,61,71,46,48,43,58,42,59,90,137,88,79,82,82,81,82,85,82,80,85,76,86,81,80,82,80,83,81,82,81,82,81,82,82,81,80,79,80,79,76,84,75,78,78,83,75,73,80,67,70,78,73,71,73,76,71,69,74,69,72,72,71,79,70,78,70,58,39,39,65,61,52,39,45,74,70,67,36,46,71,42,77,36,40,49,88,70,49,85,33,37,46,50,49,64,58,75,53,91,74,40,41,82,52,83,45,40,92,47,63,89,38,45,47,35,34,19,39,70,76,30,64,34,35,40,38,40,40,34,24,48,44,40,75,84,75,63,63,74,64,49,48,75,16,59,50,22,60,62,67,38,35,44,79,48,46,84,73,47,71,44,68,58,60,49,80,86,22,55,26,28,35,39,28,33,32,28,48,56,95,94,35,58,29,29,38,40,38,37,39,34,50,43,56,27,25,83,89,74,47,48,42,33,43,37,37,42,38,35,38,26,42,48,92,42,42,76,81,43,39,66,59,51,48,49,32,61,71,45,48,44,59,42,58,91

InterPro domains:
  IPR019674 Lipoprotein LpqN/LpqT-like [PF10738] (57-224)

Radius of gyration: 36.73 Å; Cα contacts (8 Å, |Δi|>4): 786; chains: 2; bounding box: 119×143×99 Å

Foldseek 3Di:
DDDPPPDDPPPPPPDPDPPPPPPPPPPPPPDDPPPPPPDPPPPPPPPPVPPPVVDQADALVNVCVVVPKDKDWAAQVPDDFKHWDFDADPQKDWDDDPVDDPSWTKIARPDDDWMKIKIKIFMDDDDDVVVSQSNHCNVQVPAAPWDWDDKDQDADPPFTKIKTWTWHDDPNFIKTKIKMWTFAFGDPDVRTTMIMMMMTMGGPVCCVVCVVVVVRRVVRTDIDTD/DPDDPPDPPPPDDPPPPPDPDPPPDDPPPPDDPDPPPPDPPPPVPPPPPPCCVVDQADALVNVCVVVPKDKDWAAQVPDDFKHWDFDADPQKDWDDDPVDDPSWTKIARPDDDWMKIKIKIFMDDDDDVVVSQSNHCNVQVPAAPWDWDDKDQDADPPFTKIKTWTWHDDPNFIKTKIKMWTFAFGDPDVRTTMIMMMMTMGGPVCCVVCVVVVVRRVVRTDIDTD